Protein AF-0000000068601011 (afdb_homodimer)

Foldseek 3Di:
DPPPLVLVLVLQLVLCVVVVPNVLNVCSVVLSVDPNVVVNLLQVQVPDDPVNLVVQLVSCCVPVVDDSVVSNVVSVVSNVCNVVCCCVLCDDPPPDPNPPLVVVLVVLVVCLVVLPCQCVDPLNCVLQVVQDDVVLLCPVVLVVLLVVCLVVVWQFEEEAADTNNLSSNLSSNVSNLVNLLSVVVCVVVVNCADRVHHNDDDPDDSPDDRRAYEYEAQCPDPSGCRVSRCVSCVVVVSNSRYDYHNDDLPPPCVVVVCCVPPQQATLEYEYDPVDLVVCVVSCLVCLQRHDQQWRKYKYWWQPQDPSSVVVVVQVQVCQVVQQADPVGDRSRGHKHKDKDADDPDRTRTIMMMIIRQGHPVDDGHDDDDDDDHD/DPPPLVLVLVLQLVLCVVVVPNVLNVVSVVLSVDPNVVVNLLQVQVPDDVVNLVVQLVSCCVPVVDPSVVSNVVSVVSNVCNVVCCCVLQDDPPPDPSPPLVVPLVVLVVCLVVLPCQCVDPLNCVLQVVQDDVVLLCPVVLVVLLVVCLVVVWQFEEEAADTNNLSSNLSSNVSNLVNLLSVVVCVVVVNCADRVHHNDDDPDDSPDDRRAYEYEAQCPDPSGCRVSRCVSCVVVVSNSRYDYHNDDLPPPCVVVVCCVPPQQATLEYEYDPVDLVVCVVSCLVCLQRHDLAWRKYKYWWQPQDPSSVVVVVQVQVCQVVQQADPVRDRSRGHKHKDKDADDPDRTRTIMMMIIRQGHPVDDGHDDDDDDDHD

Organism: Ostreococcus tauri (NCBI:txid70448)

Solvent-accessible surface area (backbone atoms only — not comparable to full-atom values): 39141 Å² total; per-residue (Å²): 134,77,80,55,70,56,56,53,49,49,45,51,31,47,53,25,45,71,66,64,44,55,66,57,23,52,50,46,54,54,23,66,71,45,93,51,37,64,60,55,54,54,60,55,56,75,65,64,44,71,62,41,53,50,48,49,27,43,42,29,27,73,73,60,64,33,51,67,67,53,20,45,49,51,49,44,46,51,46,45,47,48,46,42,47,41,30,66,70,58,45,55,85,59,85,76,84,61,66,67,68,65,53,50,56,54,48,50,44,48,47,53,61,57,66,53,42,54,85,48,32,64,70,51,43,64,66,45,52,80,53,57,53,73,87,61,41,42,79,49,49,22,54,30,49,20,28,48,36,51,35,49,53,55,42,31,35,40,29,40,38,49,33,50,51,48,53,28,49,48,44,23,44,53,45,41,51,54,51,37,45,50,49,40,53,28,48,76,67,72,54,43,42,60,82,90,40,66,38,51,39,82,87,50,76,51,79,69,82,74,50,33,38,36,30,28,33,56,63,75,51,94,72,51,29,50,68,53,46,51,52,51,26,50,75,73,68,45,44,87,35,54,43,82,39,83,34,50,87,79,38,83,56,46,60,59,62,49,46,73,35,98,44,76,50,25,39,28,38,42,42,51,74,73,41,45,83,47,46,59,58,49,49,66,73,43,51,83,35,37,29,34,81,53,11,36,38,36,34,55,27,31,54,27,8,48,55,24,27,56,55,46,53,52,50,51,50,21,29,41,47,57,14,34,45,96,89,64,47,51,92,71,31,31,33,39,52,55,72,50,49,30,74,58,38,37,48,34,29,26,36,35,39,36,33,31,26,15,38,93,91,54,67,79,45,76,80,66,68,71,35,62,62,79,136,75,79,56,70,56,57,53,48,48,46,52,31,48,52,25,47,71,66,64,43,57,68,58,24,53,52,46,54,54,23,65,70,44,93,50,37,64,60,54,54,54,59,56,55,76,64,64,43,73,63,41,52,49,47,48,26,43,42,30,27,74,73,60,63,34,51,67,68,54,19,45,49,50,50,44,45,52,46,46,48,46,46,44,46,42,32,67,71,66,45,55,87,60,88,75,83,64,66,69,69,66,53,51,59,55,48,49,44,50,46,54,63,56,66,54,42,58,85,47,32,66,68,53,45,64,66,45,51,79,53,57,53,74,88,61,42,42,80,49,49,23,53,30,49,18,27,48,37,52,34,49,53,56,42,31,34,38,29,41,38,50,33,51,52,49,53,28,49,48,43,21,45,52,46,41,52,53,51,36,46,50,50,40,53,28,49,74,67,72,54,42,42,61,83,90,38,67,38,50,39,84,86,50,75,52,79,68,84,76,51,34,36,35,29,28,34,56,62,75,51,95,75,51,29,50,68,54,45,50,52,49,27,50,74,74,68,46,44,89,34,53,44,82,41,82,35,49,87,80,39,83,56,45,60,59,62,49,48,74,36,95,43,77,50,25,38,29,36,41,40,50,74,72,42,44,83,48,45,59,58,50,48,66,73,42,53,82,34,38,30,33,82,53,13,36,37,36,34,55,28,32,54,27,9,49,56,24,27,56,55,45,54,50,50,51,51,21,29,41,47,58,15,34,44,96,86,66,47,49,90,73,32,31,32,40,54,54,72,49,50,29,72,58,37,38,47,34,28,26,34,35,39,36,33,30,27,15,38,96,90,54,69,78,45,75,79,66,66,71,33,61,58,81

Secondary structure (DSSP, 8-state):
---THHHHHHHHHHHHHHTT-HHHHHHHHHHHHSTTHHHHHHHHHTT--HHHHHHHHHHHHHTT---HHHHHHHHHHHHHHHHHHHHHHS----SSSSTTTHHHHHHHHHHHHHHTTGGG-HHHHHHHGGG--GGG--TTHHHHHHHHHHHH--SEEEEES-SHHHHHHHHHHHHHHHHHHHHHHHHHTT-SEETTEE-B-TTS-TT----EEEEEE---STT--HHHHHHHHHHHT-GGGEEEEES-TT-TTHHHHHHTSS-S-BSEEEE--S-HHHHHHHHHHHGGGB-TTT-EEEEES-SSBHHHHHHHHHHHHHHHTTT--TTS--TT-SEEEEEEE-TTBSSS-EEEEEEE-SBTTB----PPP-BS--/---THHHHHHHHHHHHHHTT-HHHHHHHHHHHHSTTHHHHHHHHHTT--HHHHHHHHHHHHHTT---HHHHHHHHHHHHHHHHHHHHHHS----SSSSSSSHHHHHHHHHHHHHHTTGGG-HHHHHHHGGG--GGG--TTHHHHHHHHHHHH--SEEEEES-SHHHHHHHHHHHHHHHHHHHHHHHHHTT-SEETTEE-B-TTS-TT----EEEEEE---STT--HHHHHHHHHHHT-GGGEEEEES-TT-TTHHHHHHTSS-S-BSEEEE--S-HHHHHHHHHHHGGGB-TTT-EEEEES-SSBHHHHHHHHHHHHHHHTTT--TTS--TT-SEEEEEEE-TTBSSS-EEEEEEE-SBTTB----PPP-BS--

Nearest PDB structures (foldseek):
  4p7f-assembly1_A  TM=7.353E-01  e=1.544E-05  Mus musculus
  5zy5-assembly1_A  TM=5.716E-01  e=2.926E-06  Schizosaccharomyces pombe 972h-
  8xdq-assembly1_A  TM=6.611E-01  e=7.736E-05  Lycoris aurea
  4er0-assembly1_A  TM=4.419E-01  e=1.777E-04  Homo sapiens
  7wug-assembly1_5  TM=1.582E-01  e=2.960E+00  Saccharomyces cerevisiae YJM1133

pLDDT: mean 70.78, std 23.73, range [17.88, 98.69]

Structure (mmCIF, N/CA/C/O backbone):
data_AF-0000000068601011-model_v1
#
loop_
_entity.id
_entity.type
_entity.pdbx_description
1 polymer 'Unnamed product'
#
loop_
_atom_site.group_PDB
_atom_site.id
_atom_site.type_symbol
_atom_site.label_atom_id
_atom_site.label_alt_id
_atom_site.label_comp_id
_atom_site.label_asym_id
_atom_site.label_entity_id
_atom_site.label_seq_id
_atom_site.pdbx_PDB_ins_code
_atom_site.Cartn_x
_atom_site.Cartn_y
_atom_site.Cartn_z
_atom_site.occupancy
_atom_site.B_iso_or_equiv
_atom_site.auth_seq_id
_atom_site.auth_comp_id
_atom_site.auth_asym_id
_atom_site.auth_atom_id
_atom_site.pdbx_PDB_model_num
ATOM 1 N N . MET A 1 1 ? -6.508 -58.875 -9.914 1 18.25 1 MET A N 1
ATOM 2 C CA . MET A 1 1 ? -7.047 -57.688 -10.547 1 18.25 1 MET A CA 1
ATOM 3 C C . MET A 1 1 ? -6.922 -56.469 -9.625 1 18.25 1 MET A C 1
ATOM 5 O O . MET A 1 1 ? -7.641 -56.375 -8.633 1 18.25 1 MET A O 1
ATOM 9 N N . CYS A 1 2 ? -5.648 -56.156 -9.281 1 21.72 2 CYS A N 1
ATOM 10 C CA . CYS A 1 2 ? -4.879 -55.531 -8.211 1 21.72 2 CYS A CA 1
ATOM 11 C C . CYS A 1 2 ? -5.348 -54.094 -7.984 1 21.72 2 CYS A C 1
ATOM 13 O O . CYS A 1 2 ? -5.395 -53.312 -8.922 1 21.72 2 CYS A O 1
ATOM 15 N N . ASP A 1 3 ? -6.316 -53.875 -7.156 1 27.95 3 ASP A N 1
ATOM 16 C CA . ASP A 1 3 ? -7.109 -52.75 -6.664 1 27.95 3 ASP A CA 1
ATOM 17 C C . ASP A 1 3 ? -6.23 -51.531 -6.363 1 27.95 3 ASP A C 1
ATOM 19 O O . ASP A 1 3 ? -5.531 -51.531 -5.348 1 27.95 3 ASP A O 1
ATOM 23 N N . ASP A 1 4 ? -5.41 -51 -7.352 1 29.03 4 ASP A N 1
ATOM 24 C CA . ASP A 1 4 ? -4.215 -50.312 -7.836 1 29.03 4 ASP A CA 1
ATOM 25 C C . ASP A 1 4 ? -4.191 -48.844 -7.383 1 29.03 4 ASP A C 1
ATOM 27 O O . ASP A 1 4 ? -3.213 -48.125 -7.609 1 29.03 4 ASP A O 1
ATOM 31 N N . VAL A 1 5 ? -5.297 -48.344 -7.066 1 34.38 5 VAL A N 1
ATOM 32 C CA . VAL A 1 5 ? -5.398 -47 -6.543 1 34.38 5 VAL A CA 1
ATOM 33 C C . VAL A 1 5 ? -4.688 -46.906 -5.195 1 34.38 5 VAL A C 1
ATOM 35 O O . VAL A 1 5 ? -4.109 -45.844 -4.859 1 34.38 5 VAL A O 1
ATOM 38 N N . SER A 1 6 ? -4.582 -48.125 -4.473 1 39.34 6 SER A N 1
ATOM 39 C CA . SER A 1 6 ? -4.031 -48.156 -3.123 1 39.34 6 SER A CA 1
ATOM 40 C C . SER A 1 6 ? -2.516 -47.969 -3.141 1 39.34 6 SER A C 1
ATOM 42 O O . SER A 1 6 ? -1.949 -47.281 -2.291 1 39.34 6 SER A O 1
ATOM 44 N N . THR A 1 7 ? -1.893 -48.719 -4.066 1 37.34 7 THR A N 1
ATOM 45 C CA . THR A 1 7 ? -0.436 -48.75 -4.141 1 37.34 7 THR A CA 1
ATOM 46 C C . THR A 1 7 ? 0.105 -47.375 -4.582 1 37.34 7 THR A C 1
ATOM 48 O O . THR A 1 7 ? 1.138 -46.938 -4.086 1 37.34 7 THR A O 1
ATOM 51 N N . LEU A 1 8 ? -0.594 -46.812 -5.582 1 33.44 8 LEU A N 1
ATOM 52 C CA . LEU A 1 8 ? -0.154 -45.5 -6.02 1 33.44 8 LEU A CA 1
ATOM 53 C C . LEU A 1 8 ? -0.263 -44.469 -4.887 1 33.44 8 LEU A C 1
ATOM 55 O O . LEU A 1 8 ? 0.643 -43.656 -4.688 1 33.44 8 LEU A O 1
ATOM 59 N N . ASP A 1 9 ? -1.293 -44.688 -4.098 1 37.25 9 ASP A N 1
ATOM 60 C CA . ASP A 1 9 ? -1.499 -43.812 -2.945 1 37.25 9 ASP A CA 1
ATOM 61 C C . ASP A 1 9 ? -0.368 -43.969 -1.932 1 37.25 9 ASP A C 1
ATOM 63 O O . ASP A 1 9 ? 0.144 -42.969 -1.406 1 37.25 9 ASP A O 1
ATOM 67 N N . THR A 1 10 ? -0.071 -45.25 -1.753 1 41.78 10 THR A N 1
ATOM 68 C CA . THR A 1 10 ? 0.985 -45.531 -0.788 1 41.78 10 THR A CA 1
ATOM 69 C C . THR A 1 10 ? 2.332 -45.031 -1.295 1 41.78 10 THR A C 1
ATOM 71 O O . THR A 1 10 ? 3.102 -44.406 -0.54 1 41.78 10 THR A O 1
ATOM 74 N N . ALA A 1 11 ? 2.596 -45.219 -2.561 1 35.66 11 ALA A N 1
ATOM 75 C CA . ALA A 1 11 ? 3.879 -44.781 -3.117 1 35.66 11 ALA A CA 1
ATOM 76 C C . ALA A 1 11 ? 3.986 -43.281 -3.156 1 35.66 11 ALA A C 1
ATOM 78 O O . ALA A 1 11 ? 5.027 -42.719 -2.812 1 35.66 11 ALA A O 1
ATOM 79 N N . LEU A 1 12 ? 2.91 -42.656 -3.508 1 38.78 12 LEU A N 1
ATOM 80 C CA . LEU A 1 12 ? 2.904 -41.219 -3.498 1 38.78 12 LEU A CA 1
ATOM 81 C C . LEU A 1 12 ? 3.039 -40.688 -2.076 1 38.78 12 LEU A C 1
ATOM 83 O O . LEU A 1 12 ? 3.777 -39.719 -1.836 1 38.78 12 LEU A O 1
ATOM 87 N N . THR A 1 13 ? 2.434 -41.469 -1.188 1 39.22 13 THR A N 1
ATOM 88 C CA . THR A 1 13 ? 2.564 -41.094 0.214 1 39.22 13 THR A CA 1
ATOM 89 C C . THR A 1 13 ? 4.008 -41.25 0.686 1 39.22 13 THR A C 1
ATOM 91 O O . THR A 1 13 ? 4.555 -40.344 1.34 1 39.22 13 THR A O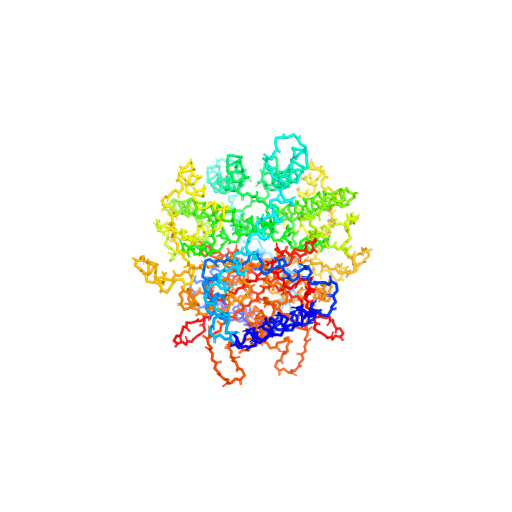 1
ATOM 94 N N . LYS A 1 14 ? 4.551 -42.375 0.349 1 39.56 14 LYS A N 1
ATOM 95 C CA . LYS A 1 14 ? 5.922 -42.656 0.771 1 39.56 14 LYS A CA 1
ATOM 96 C C . LYS A 1 14 ? 6.898 -41.688 0.113 1 39.56 14 LYS A C 1
ATOM 98 O O . LYS A 1 14 ? 7.836 -41.219 0.756 1 39.56 14 LYS A O 1
ATOM 103 N N . ALA A 1 15 ? 6.746 -41.469 -1.151 1 34.06 15 ALA A N 1
ATOM 104 C CA . ALA A 1 15 ? 7.602 -40.5 -1.846 1 34.06 15 ALA A CA 1
ATOM 105 C C . ALA A 1 15 ? 7.477 -39.125 -1.227 1 34.06 15 ALA A C 1
ATOM 107 O O . ALA A 1 15 ? 8.484 -38.438 -1.02 1 34.06 15 ALA A O 1
ATOM 108 N N . CYS A 1 16 ? 6.273 -38.844 -0.952 1 34.91 16 CYS A N 1
ATOM 109 C CA . CYS A 1 16 ? 6.066 -37.562 -0.288 1 34.91 16 CYS A CA 1
ATOM 110 C C . CYS A 1 16 ? 6.699 -37.562 1.098 1 34.91 16 CYS A C 1
ATOM 112 O O . CYS A 1 16 ? 7.316 -36.562 1.5 1 34.91 16 CYS A O 1
ATOM 114 N N . GLU A 1 17 ? 6.48 -38.594 1.875 1 37.56 17 GLU A N 1
ATOM 115 C CA . GLU A 1 17 ? 7.117 -38.688 3.186 1 37.56 17 GLU A CA 1
ATOM 116 C C . GLU A 1 17 ? 8.633 -38.562 3.076 1 37.56 17 GLU A C 1
ATOM 118 O O . GLU A 1 17 ? 9.273 -38 3.951 1 37.56 17 GLU A O 1
ATOM 123 N N . SER A 1 18 ? 9.156 -39.25 2.193 1 31.61 18 SER A N 1
ATOM 124 C CA . SER A 1 18 ? 10.609 -39.25 2.062 1 31.61 18 SER A CA 1
ATOM 125 C C . SER A 1 18 ? 11.133 -37.875 1.642 1 31.61 18 SER A C 1
ATOM 127 O O . SER A 1 18 ? 12.289 -37.562 1.898 1 31.61 18 SER A O 1
ATOM 129 N N . ILE A 1 19 ? 10.266 -37.281 0.75 1 33.62 19 ILE A N 1
ATOM 130 C CA . ILE A 1 19 ? 10.758 -35.969 0.347 1 33.62 19 ILE A CA 1
ATOM 131 C C . ILE A 1 19 ? 10.57 -34.969 1.488 1 33.62 19 ILE A C 1
ATOM 133 O O . ILE A 1 19 ? 11.086 -33.844 1.437 1 33.62 19 ILE A O 1
ATOM 137 N N . GLY A 1 20 ? 10.43 -35.5 2.803 1 29.95 20 GLY A N 1
ATOM 138 C CA . GLY A 1 20 ? 10.344 -34.719 4.035 1 29.95 20 GLY A CA 1
ATOM 139 C C . GLY A 1 20 ? 9.273 -33.656 4 1 29.95 20 GLY A C 1
ATOM 140 O O . GLY A 1 20 ? 9.312 -32.688 4.777 1 29.95 20 GLY A O 1
ATOM 141 N N . CYS A 1 21 ? 8.664 -33.469 2.812 1 28.94 21 CYS A N 1
ATOM 142 C CA . CYS A 1 21 ? 7.613 -32.469 2.926 1 28.94 21 CYS A CA 1
ATOM 143 C C . CYS A 1 21 ? 6.332 -33.094 3.492 1 28.94 21 CYS A C 1
ATOM 145 O O . CYS A 1 21 ? 5.676 -33.875 2.828 1 28.94 21 CYS A O 1
ATOM 147 N N . PRO A 1 22 ? 6.156 -33.281 4.762 1 31.3 22 PRO A N 1
ATOM 148 C CA . PRO A 1 22 ? 5.031 -33.969 5.41 1 31.3 22 PRO A CA 1
ATOM 149 C C . PRO A 1 22 ? 3.676 -33.5 4.883 1 31.3 22 PRO A C 1
ATOM 151 O O . PRO A 1 22 ? 2.729 -34.281 4.82 1 31.3 22 PRO A O 1
ATOM 154 N N . TRP A 1 23 ? 3.52 -32.281 4.547 1 31.3 23 TRP A N 1
ATOM 155 C CA . TRP A 1 23 ? 2.186 -31.781 4.242 1 31.3 23 TRP A CA 1
ATOM 156 C C . TRP A 1 23 ? 1.639 -32.406 2.967 1 31.3 23 TRP A C 1
ATOM 158 O O . TRP A 1 23 ? 0.423 -32.531 2.789 1 31.3 23 TRP A O 1
ATOM 168 N N . TYR A 1 24 ? 2.502 -32.812 2.049 1 32.66 24 TYR A N 1
ATOM 169 C CA . TYR A 1 24 ? 2.031 -33.438 0.825 1 32.66 24 TYR A CA 1
ATOM 170 C C . TYR A 1 24 ? 1.367 -34.781 1.126 1 32.66 24 TYR A C 1
ATOM 172 O O . TYR A 1 24 ? 0.373 -35.156 0.493 1 32.66 24 TYR A O 1
ATOM 180 N N . VAL A 1 25 ? 1.9 -35.375 2.168 1 33.53 25 VAL A N 1
ATOM 181 C CA . VAL A 1 25 ? 1.367 -36.688 2.518 1 33.53 25 VAL A CA 1
ATOM 182 C C . VAL A 1 25 ? -0.06 -36.531 3.041 1 33.53 25 VAL A C 1
ATOM 184 O O . VAL A 1 25 ? -0.953 -37.281 2.641 1 33.53 25 VAL A O 1
ATOM 187 N N . ASP A 1 26 ? -0.166 -35.562 3.906 1 34.59 26 ASP A N 1
ATOM 188 C CA . ASP A 1 26 ? -1.495 -35.438 4.5 1 34.59 26 ASP A CA 1
ATOM 189 C C . ASP A 1 26 ? -2.537 -35.062 3.453 1 34.59 26 ASP A C 1
ATOM 191 O O . ASP A 1 26 ? -3.65 -35.594 3.451 1 34.59 26 ASP A O 1
ATOM 195 N N . MET A 1 27 ? -2.199 -34.25 2.504 1 32.5 27 MET A N 1
ATOM 196 C CA . MET A 1 27 ? -3.135 -33.875 1.441 1 32.5 27 MET A CA 1
ATOM 197 C C . MET A 1 27 ? -3.432 -35.094 0.55 1 32.5 27 MET A C 1
ATOM 199 O O . MET A 1 27 ? -4.586 -35.344 0.195 1 32.5 27 MET A O 1
ATOM 203 N N . ILE A 1 28 ? -2.477 -35.781 0.316 1 34.5 28 ILE A N 1
ATOM 204 C CA . ILE A 1 28 ? -2.711 -36.969 -0.5 1 34.5 28 ILE A CA 1
ATOM 205 C C . ILE A 1 28 ? -3.557 -37.969 0.279 1 34.5 28 ILE A C 1
ATOM 207 O O . ILE A 1 28 ? -4.5 -38.562 -0.264 1 34.5 28 ILE A O 1
ATOM 211 N N . VAL A 1 29 ? -3.16 -38.156 1.515 1 34 29 VAL A N 1
ATOM 212 C CA . VAL A 1 29 ? -3.898 -39.156 2.314 1 34 29 VAL A CA 1
ATOM 213 C C . VAL A 1 29 ? -5.352 -38.688 2.461 1 34 29 VAL A C 1
ATOM 215 O O . VAL A 1 29 ? -6.273 -39.5 2.322 1 34 29 VAL A O 1
ATOM 218 N N . GLU A 1 30 ? -5.543 -37.375 2.822 1 33.88 30 GLU A N 1
ATOM 219 C CA . GLU A 1 30 ? -6.934 -36.938 2.961 1 33.88 30 GLU A CA 1
ATOM 220 C C . GLU A 1 30 ? -7.648 -36.969 1.613 1 33.88 30 GLU A C 1
ATOM 222 O O . GLU A 1 30 ? -8.82 -37.312 1.53 1 33.88 30 GLU A O 1
ATOM 227 N N . CYS A 1 31 ? -6.945 -36.469 0.63 1 30.66 31 CYS A N 1
ATOM 228 C CA . CYS A 1 31 ? -7.562 -36.531 -0.689 1 30.66 31 CYS A CA 1
ATOM 229 C C . CYS A 1 31 ? -7.727 -37.969 -1.153 1 30.66 31 CYS A C 1
ATOM 231 O O . CYS A 1 31 ? -8.656 -38.281 -1.905 1 30.66 31 CYS A O 1
ATOM 233 N N . ALA A 1 32 ? -6.871 -38.875 -0.854 1 32.34 32 ALA A N 1
ATOM 234 C CA . ALA A 1 32 ? -7.059 -40.281 -1.23 1 32.34 32 ALA A CA 1
ATOM 235 C C . ALA A 1 32 ? -8.367 -40.844 -0.67 1 32.34 32 ALA A C 1
ATOM 237 O O . ALA A 1 32 ? -8.945 -41.75 -1.233 1 32.34 32 ALA A O 1
ATOM 238 N N . SER A 1 33 ? -8.602 -40.562 0.601 1 34.5 33 SER A N 1
ATOM 239 C CA . SER A 1 33 ? -9.875 -41.094 1.04 1 34.5 33 SER A CA 1
ATOM 240 C C . SER A 1 33 ? -11.047 -40.438 0.31 1 34.5 33 SER A C 1
ATOM 242 O O . SER A 1 33 ? -12.078 -41.094 0.086 1 34.5 33 SER A O 1
ATOM 244 N N . SER A 1 34 ? -11.266 -39.062 0.461 1 30.84 34 SER A N 1
ATOM 245 C CA . SER A 1 34 ? -12.5 -38.469 -0.06 1 30.84 34 SER A CA 1
ATOM 246 C C . SER A 1 34 ? -12.398 -38.219 -1.56 1 30.84 34 SER A C 1
ATOM 248 O O . SER A 1 34 ? -11.297 -38.219 -2.121 1 30.84 34 SER A O 1
ATOM 250 N N . GLU A 1 35 ? -13.625 -38.156 -2.342 1 34.22 35 GLU A N 1
ATOM 251 C CA . GLU A 1 35 ? -13.93 -37.781 -3.721 1 34.22 35 GLU A CA 1
ATOM 252 C C . GLU A 1 35 ? -13.117 -36.562 -4.145 1 34.22 35 GLU A C 1
ATOM 254 O O . GLU A 1 35 ? -13.273 -36.094 -5.266 1 34.22 35 GLU A O 1
ATOM 259 N N . LYS A 1 36 ? -12.445 -36.031 -3.262 1 30.52 36 LYS A N 1
ATOM 260 C CA . LYS A 1 36 ? -11.773 -34.75 -3.5 1 30.52 36 LYS A CA 1
ATOM 261 C C . LYS A 1 36 ? -10.406 -34.969 -4.148 1 30.52 36 LYS A C 1
ATOM 263 O O . LYS A 1 36 ? -9.633 -34 -4.293 1 30.52 36 LYS A O 1
ATOM 268 N N . LEU A 1 37 ? -10.047 -36.188 -4.559 1 33.34 37 LEU A N 1
ATOM 269 C CA . LEU A 1 37 ? -8.844 -36.562 -5.277 1 33.34 37 LEU A CA 1
ATOM 270 C C . LEU A 1 37 ? -8.633 -35.688 -6.508 1 33.34 37 LEU A C 1
ATOM 272 O O . LEU A 1 37 ? -7.508 -35.281 -6.801 1 33.34 37 LEU A O 1
ATOM 276 N N . PRO A 1 38 ? -9.734 -35.406 -7.195 1 33.53 38 PRO A N 1
ATOM 277 C CA . PRO A 1 38 ? -9.484 -34.625 -8.414 1 33.53 38 PRO A CA 1
ATOM 278 C C . PRO A 1 38 ? -8.844 -33.281 -8.125 1 33.53 38 PRO A C 1
ATOM 280 O O . PRO A 1 38 ? -7.992 -32.812 -8.891 1 33.53 38 PRO A O 1
ATOM 283 N N . LEU A 1 39 ? -9.148 -32.688 -7.02 1 30.28 39 LEU A N 1
ATOM 284 C CA . LEU A 1 39 ? -8.633 -31.344 -6.727 1 30.28 39 LEU A CA 1
ATOM 285 C C . LEU A 1 39 ? -7.148 -31.406 -6.398 1 30.28 39 LEU A C 1
ATOM 287 O O . LEU A 1 39 ? -6.375 -30.562 -6.863 1 30.28 39 LEU A O 1
ATOM 291 N N . ALA A 1 40 ? -6.824 -32.469 -5.727 1 30.41 40 ALA A N 1
ATOM 292 C CA . ALA A 1 40 ? -5.414 -32.625 -5.379 1 30.41 40 ALA A CA 1
ATOM 293 C C . ALA A 1 40 ? -4.57 -32.875 -6.621 1 30.41 40 ALA A C 1
ATOM 295 O O . ALA A 1 40 ? -3.471 -32.344 -6.758 1 30.41 40 ALA A O 1
ATOM 296 N N . ARG A 1 41 ? -5.09 -33.75 -7.496 1 32.38 41 ARG A N 1
ATOM 297 C CA . ARG A 1 41 ? -4.422 -34.031 -8.766 1 32.38 41 ARG A CA 1
ATOM 298 C C . ARG A 1 41 ? -4.191 -32.75 -9.555 1 32.38 41 ARG A C 1
ATOM 300 O O . ARG A 1 41 ? -3.1 -32.531 -10.086 1 32.38 41 ARG A O 1
ATOM 307 N N . ASP A 1 42 ? -5.148 -31.859 -9.539 1 33.75 42 ASP A N 1
ATOM 308 C CA . ASP A 1 42 ? -5.062 -30.641 -10.336 1 33.75 42 ASP A CA 1
ATOM 309 C C . ASP A 1 42 ? -3.99 -29.703 -9.797 1 33.75 42 ASP A C 1
ATOM 311 O O . ASP A 1 42 ? -3.256 -29.078 -10.57 1 33.75 42 ASP A O 1
ATOM 315 N N . LEU A 1 43 ? -3.807 -29.688 -8.602 1 31.39 43 LEU A N 1
ATOM 316 C CA . LEU A 1 43 ? -2.807 -28.844 -7.957 1 31.39 43 LEU A CA 1
ATOM 317 C C . LEU A 1 43 ? -1.399 -29.375 -8.227 1 31.39 43 LEU A C 1
ATOM 319 O O . LEU A 1 43 ? -0.466 -28.578 -8.414 1 31.39 43 LEU A O 1
ATOM 323 N N . LEU A 1 44 ? -1.294 -30.656 -8.406 1 32.25 44 LEU A N 1
ATOM 324 C CA . LEU A 1 44 ? -0.007 -31.297 -8.688 1 32.25 44 LEU A CA 1
ATOM 325 C C . LEU A 1 44 ? 0.458 -30.984 -10.102 1 32.25 44 LEU A C 1
ATOM 327 O O . LEU A 1 44 ? 1.646 -30.75 -10.336 1 32.25 44 LEU A O 1
ATOM 331 N N . LEU A 1 45 ? -0.458 -30.969 -10.984 1 32.25 45 LEU A N 1
ATOM 332 C CA . LEU A 1 45 ? -0.115 -30.844 -12.398 1 32.25 45 LEU A CA 1
ATOM 333 C C . LEU A 1 45 ? 0.408 -29.453 -12.711 1 32.25 45 LEU A C 1
ATOM 335 O O . LEU A 1 45 ? 1.256 -29.281 -13.594 1 32.25 45 LEU A O 1
ATOM 339 N N . ASP A 1 46 ? -0.058 -28.484 -12.109 1 31.09 46 ASP A N 1
ATOM 340 C CA . ASP A 1 46 ? 0.289 -27.125 -12.523 1 31.09 46 ASP A CA 1
ATOM 341 C C . ASP A 1 46 ? 1.705 -26.766 -12.078 1 31.09 46 ASP A C 1
ATOM 343 O O . ASP A 1 46 ? 2.287 -25.797 -12.578 1 31.09 46 ASP A O 1
ATOM 347 N N . SER A 1 47 ? 2.297 -27.469 -11.219 1 31.16 47 SER A N 1
ATOM 348 C CA . SER A 1 47 ? 3.656 -27.188 -10.773 1 31.16 47 SER A CA 1
ATOM 349 C C . SER A 1 47 ? 4.664 -28.094 -11.469 1 31.16 47 SER A C 1
ATOM 351 O O . SER A 1 47 ? 5.812 -28.203 -11.031 1 31.16 47 SER A O 1
ATOM 353 N N . VAL A 1 48 ? 4.445 -28.688 -12.633 1 32.5 48 VAL A N 1
ATOM 354 C CA . VAL A 1 48 ? 5.324 -29.703 -13.211 1 32.5 48 VAL A CA 1
ATOM 355 C C . VAL A 1 48 ? 6.465 -29.031 -13.969 1 32.5 48 VAL A C 1
ATOM 357 O O . VAL A 1 48 ? 6.25 -28.453 -15.031 1 32.5 48 VAL A O 1
ATOM 360 N N . ASP A 1 49 ? 7.297 -28.312 -13.406 1 33.09 49 ASP A N 1
ATOM 361 C CA . ASP A 1 49 ? 8.523 -27.984 -14.125 1 33.09 49 ASP A CA 1
ATOM 362 C C . ASP A 1 49 ? 9.32 -29.25 -14.453 1 33.09 49 ASP A C 1
ATOM 364 O O . ASP A 1 49 ? 9.047 -30.328 -13.906 1 33.09 49 ASP A O 1
ATOM 368 N N . ASP A 1 50 ? 10.117 -29.078 -15.508 1 40.31 50 ASP A N 1
ATOM 369 C CA . ASP A 1 50 ? 10.977 -30.141 -16.016 1 40.31 50 ASP A CA 1
ATOM 370 C C . ASP A 1 50 ? 11.766 -30.797 -14.875 1 40.31 50 ASP A C 1
ATOM 372 O O . ASP A 1 50 ? 11.992 -32 -14.891 1 40.31 50 ASP A O 1
ATOM 376 N N . ASP A 1 51 ? 12.062 -30.016 -14.008 1 42.97 51 ASP A N 1
ATOM 377 C CA . ASP A 1 51 ? 12.836 -30.594 -12.914 1 42.97 51 ASP A CA 1
ATOM 378 C C . ASP A 1 51 ? 11.961 -31.5 -12.047 1 42.97 51 ASP A C 1
ATOM 380 O O . ASP A 1 51 ? 12.43 -32.531 -11.547 1 42.97 51 ASP A O 1
ATOM 384 N N . TRP A 1 52 ? 10.805 -31.266 -12.078 1 44.47 52 TRP A N 1
ATOM 385 C CA . TRP A 1 52 ? 9.883 -32.156 -11.367 1 44.47 52 TRP A CA 1
ATOM 386 C C . TRP A 1 52 ? 9.797 -33.5 -12.047 1 44.47 52 TRP A C 1
ATOM 388 O O . TRP A 1 52 ? 9.805 -34.531 -11.375 1 44.47 52 TRP A O 1
ATOM 398 N N . THR A 1 53 ? 9.664 -33.25 -13.383 1 51.62 53 THR A N 1
ATOM 399 C CA . THR A 1 53 ? 9.586 -34.5 -14.102 1 51.62 53 THR A CA 1
ATOM 400 C C . THR A 1 53 ? 10.812 -35.375 -13.812 1 51.62 53 THR A C 1
ATOM 402 O O . THR A 1 53 ? 10.695 -36.562 -13.609 1 51.62 53 THR A O 1
ATOM 405 N N . THR A 1 54 ? 11.812 -34.594 -13.766 1 58.19 54 THR A N 1
ATOM 406 C CA . THR A 1 54 ? 13.055 -35.312 -13.5 1 58.19 54 THR A CA 1
ATOM 407 C C . THR A 1 54 ? 13.102 -35.812 -12.062 1 58.19 54 THR A C 1
ATOM 409 O O . THR A 1 54 ? 13.469 -36.969 -11.805 1 58.19 54 THR A O 1
ATOM 412 N N . ARG A 1 55 ? 12.758 -35.062 -11.156 1 53.53 55 ARG A N 1
ATOM 413 C CA . ARG A 1 55 ? 12.734 -35.438 -9.742 1 53.53 55 ARG A CA 1
ATOM 414 C C . ARG A 1 55 ? 11.703 -36.531 -9.484 1 53.53 55 ARG A C 1
ATOM 416 O O . ARG A 1 55 ? 11.961 -37.469 -8.727 1 53.53 55 ARG A O 1
ATOM 423 N N . ALA A 1 56 ? 10.641 -36.312 -10.086 1 53.34 56 ALA A N 1
ATOM 424 C CA . ALA A 1 56 ? 9.586 -37.312 -9.961 1 53.34 56 ALA A CA 1
ATOM 425 C C . ALA A 1 56 ? 10.055 -38.688 -10.5 1 53.34 56 ALA A C 1
ATOM 427 O O . ALA A 1 56 ? 9.852 -39.719 -9.859 1 53.34 56 ALA A O 1
ATOM 428 N N . LYS A 1 57 ? 10.609 -38.531 -11.664 1 60.31 57 LYS A N 1
ATOM 429 C CA . LYS A 1 57 ? 11.148 -39.75 -12.266 1 60.31 57 LYS A CA 1
ATOM 430 C C . LYS A 1 57 ? 12.203 -40.375 -11.359 1 60.31 57 LYS A C 1
ATOM 432 O O . LYS A 1 57 ? 12.188 -41.594 -11.141 1 60.31 57 LYS A O 1
ATOM 437 N N . LYS A 1 58 ? 12.961 -39.5 -10.867 1 61.06 58 LYS A N 1
ATOM 438 C CA . LYS A 1 58 ? 14.031 -39.969 -9.992 1 61.06 58 LYS A CA 1
ATOM 439 C C . LYS A 1 58 ? 13.477 -40.562 -8.703 1 61.06 58 LYS A C 1
ATOM 441 O O . LYS A 1 58 ? 13.93 -41.594 -8.242 1 61.06 58 LYS A O 1
ATOM 446 N N . LEU A 1 59 ? 12.602 -39.938 -8.195 1 54.38 59 LEU A N 1
ATOM 447 C CA . LEU A 1 59 ? 11.961 -40.438 -6.969 1 54.38 59 LEU A CA 1
ATOM 448 C C . LEU A 1 59 ? 11.242 -41.75 -7.215 1 54.38 59 LEU A C 1
ATOM 450 O O . LEU A 1 59 ? 11.32 -42.656 -6.387 1 54.38 59 LEU A O 1
ATOM 454 N N . LEU A 1 60 ? 10.555 -41.812 -8.266 1 55.69 60 LEU A N 1
ATOM 455 C CA . LEU A 1 60 ? 9.852 -43.031 -8.641 1 55.69 60 LEU A CA 1
ATOM 456 C C . LEU A 1 60 ? 10.828 -44.188 -8.797 1 55.69 60 LEU A C 1
ATOM 458 O O . LEU A 1 60 ? 10.555 -45.312 -8.344 1 55.69 60 LEU A O 1
ATOM 462 N N . VAL A 1 61 ? 11.93 -43.812 -9.375 1 62.16 61 VAL A N 1
ATOM 463 C CA . VAL A 1 61 ? 12.93 -44.844 -9.617 1 62.16 61 VAL A CA 1
ATOM 464 C C . VAL A 1 61 ? 13.633 -45.188 -8.305 1 62.16 61 VAL A C 1
ATOM 466 O O . VAL A 1 61 ? 13.719 -46.344 -7.934 1 62.16 61 VAL A O 1
ATOM 469 N N . ASP A 1 62 ? 14.086 -44.125 -7.695 1 59.41 62 ASP A N 1
ATOM 470 C CA . ASP A 1 62 ? 14.992 -44.344 -6.574 1 59.41 62 ASP A CA 1
ATOM 471 C C . ASP A 1 62 ? 14.234 -44.812 -5.336 1 59.41 62 ASP A C 1
ATOM 473 O O . ASP A 1 62 ? 14.727 -45.656 -4.582 1 59.41 62 ASP A O 1
ATOM 477 N N . GLU A 1 63 ? 13.102 -44.281 -5.246 1 50.44 63 GLU A N 1
ATOM 478 C CA . GLU A 1 63 ? 12.438 -44.5 -3.969 1 50.44 63 GLU A CA 1
ATOM 479 C C . GLU A 1 63 ? 11.273 -45.469 -4.129 1 50.44 63 GLU A C 1
ATOM 481 O O . GLU A 1 63 ? 10.898 -46.188 -3.18 1 50.44 63 GLU A O 1
ATOM 486 N N . CYS A 1 64 ? 10.719 -45.438 -5.305 1 49.78 64 CYS A N 1
ATOM 487 C CA . CYS A 1 64 ? 9.539 -46.25 -5.48 1 49.78 64 CYS A CA 1
ATOM 488 C C . CYS A 1 64 ? 9.867 -47.531 -6.266 1 49.78 64 CYS A C 1
ATOM 490 O O . CYS A 1 64 ? 9 -48.375 -6.469 1 49.78 64 CYS A O 1
ATOM 492 N N . GLY A 1 65 ? 11.062 -47.562 -6.754 1 56.16 65 GLY A N 1
ATOM 493 C CA . GLY A 1 65 ? 11.523 -48.75 -7.445 1 56.16 65 GLY A CA 1
ATOM 494 C C . GLY A 1 65 ? 10.914 -48.906 -8.82 1 56.16 65 GLY A C 1
ATOM 495 O O . GLY A 1 65 ? 10.859 -50.031 -9.359 1 56.16 65 GLY A O 1
ATOM 496 N N . VAL A 1 66 ? 10.219 -47.969 -9.266 1 53.81 66 VAL A N 1
ATOM 497 C CA . VAL A 1 66 ? 9.672 -48 -10.617 1 53.81 66 VAL A CA 1
ATOM 498 C C . VAL A 1 66 ? 10.797 -47.938 -11.641 1 53.81 66 VAL A C 1
ATOM 500 O O . VAL A 1 66 ? 11.82 -47.281 -11.414 1 53.81 66 VAL A O 1
ATOM 503 N N . SER A 1 67 ? 10.75 -48.844 -12.578 1 65.12 67 SER A N 1
ATOM 504 C CA . SER A 1 67 ? 11.789 -48.781 -13.602 1 65.12 67 SER A CA 1
ATOM 505 C C . SER A 1 67 ? 11.859 -47.406 -14.25 1 65.12 67 SER A C 1
ATOM 507 O O . SER A 1 67 ? 10.852 -46.719 -14.328 1 65.12 67 SER A O 1
ATOM 509 N N . PRO A 1 68 ? 13.031 -46.938 -14.633 1 69.94 68 PRO A N 1
ATOM 510 C CA . PRO A 1 68 ? 13.164 -45.625 -15.289 1 69.94 68 PRO A CA 1
ATOM 511 C C . PRO A 1 68 ? 12.18 -45.469 -16.453 1 69.94 68 PRO A C 1
ATOM 513 O O . PRO A 1 68 ? 11.641 -44.375 -16.641 1 69.94 68 PRO A O 1
ATOM 516 N N . ARG A 1 69 ? 11.938 -46.5 -17.094 1 71.5 69 ARG A N 1
ATOM 517 C CA . ARG A 1 69 ? 10.984 -46.469 -18.188 1 71.5 69 ARG A CA 1
ATOM 518 C C . ARG A 1 69 ? 9.562 -46.281 -17.688 1 71.5 69 ARG A C 1
ATOM 520 O O . ARG A 1 69 ? 8.805 -45.5 -18.25 1 71.5 69 ARG A O 1
ATOM 527 N N . ASP A 1 70 ? 9.18 -46.906 -16.719 1 58.66 70 ASP A N 1
ATOM 528 C CA . ASP A 1 70 ? 7.836 -46.781 -16.156 1 58.66 70 ASP A CA 1
ATOM 529 C C . ASP A 1 70 ? 7.652 -45.438 -15.469 1 58.66 70 ASP A C 1
ATOM 531 O O . ASP A 1 70 ? 6.57 -44.844 -15.523 1 58.66 70 ASP A O 1
ATOM 535 N N . ALA A 1 71 ? 8.703 -45 -14.828 1 59.12 71 ALA A N 1
ATOM 536 C CA . ALA A 1 71 ? 8.664 -43.688 -14.211 1 59.12 71 ALA A CA 1
ATOM 537 C C . ALA A 1 71 ? 8.43 -42.594 -15.266 1 59.12 71 ALA A C 1
ATOM 539 O O . ALA A 1 71 ? 7.621 -41.688 -15.055 1 59.12 71 ALA A O 1
ATOM 540 N N . GLU A 1 72 ? 9.117 -42.719 -16.297 1 64.25 72 GLU A N 1
ATOM 541 C CA . GLU A 1 72 ? 8.922 -41.812 -17.406 1 64.25 72 GLU A CA 1
ATOM 542 C C . GLU A 1 72 ? 7.5 -41.906 -17.969 1 64.25 72 GLU A C 1
ATOM 544 O O . GLU A 1 72 ? 6.863 -40.906 -18.234 1 64.25 72 GLU A O 1
ATOM 549 N N . ALA A 1 73 ? 7.023 -43.031 -18.156 1 60.44 73 ALA A N 1
ATOM 550 C CA . ALA A 1 73 ? 5.676 -43.25 -18.672 1 60.44 73 ALA A CA 1
ATOM 551 C C . ALA A 1 73 ? 4.625 -42.688 -17.719 1 60.44 73 ALA A C 1
ATOM 553 O O . ALA A 1 73 ? 3.65 -42.062 -18.172 1 60.44 73 ALA A O 1
ATOM 554 N N . LEU A 1 74 ? 4.812 -42.875 -16.547 1 54.34 74 LEU A N 1
ATOM 555 C CA . LEU A 1 74 ? 3.877 -42.406 -15.539 1 54.34 74 LEU A CA 1
ATOM 556 C C . LEU A 1 74 ? 3.873 -40.875 -15.5 1 54.34 74 LEU A C 1
ATOM 558 O O . LEU A 1 74 ? 2.809 -40.25 -15.445 1 54.34 74 LEU A O 1
ATOM 562 N N . VAL A 1 75 ? 5.078 -40.438 -15.508 1 57.16 75 VAL A N 1
ATOM 563 C CA . VAL A 1 75 ? 5.191 -38.969 -15.531 1 57.16 75 VAL A CA 1
ATOM 564 C C . VAL A 1 75 ? 4.594 -38.438 -16.828 1 57.16 75 VAL A C 1
ATOM 566 O O . VAL A 1 75 ? 3.857 -37.438 -16.797 1 57.16 75 VAL A O 1
ATOM 569 N N . ASP A 1 76 ? 4.902 -39.062 -17.844 1 56.09 76 ASP A N 1
ATOM 570 C CA . ASP A 1 76 ? 4.34 -38.688 -19.141 1 56.09 76 ASP A CA 1
ATOM 571 C C . ASP A 1 76 ? 2.818 -38.812 -19.125 1 56.09 76 ASP A C 1
ATOM 573 O O . ASP A 1 76 ? 2.121 -37.969 -19.703 1 56.09 76 ASP A O 1
ATOM 577 N N . GLU A 1 77 ? 2.355 -39.75 -18.672 1 50.22 77 GLU A N 1
ATOM 578 C CA . GLU A 1 77 ? 0.912 -39.938 -18.578 1 50.22 77 GLU A CA 1
ATOM 579 C C . GLU A 1 77 ? 0.268 -38.844 -17.734 1 50.22 77 GLU A C 1
ATOM 581 O O . GLU A 1 77 ? -0.785 -38.312 -18.094 1 50.22 77 GLU A O 1
ATOM 586 N N . VAL A 1 78 ? 0.905 -38.625 -16.703 1 47.88 78 VAL A N 1
ATOM 587 C CA . VAL A 1 78 ? 0.39 -37.562 -15.828 1 47.88 78 VAL A CA 1
ATOM 588 C C . VAL A 1 78 ? 0.423 -36.219 -16.562 1 47.88 78 VAL A C 1
ATOM 590 O O . VAL A 1 78 ? -0.54 -35.469 -16.5 1 47.88 78 VAL A O 1
ATOM 593 N N . LEU A 1 79 ? 1.49 -36.156 -17.203 1 49.22 79 LEU A N 1
ATOM 594 C CA . LEU A 1 79 ? 1.62 -34.938 -17.984 1 49.22 79 LEU A CA 1
ATOM 595 C C . LEU A 1 79 ? 0.62 -34.906 -19.141 1 49.22 79 LEU A C 1
ATOM 597 O O . LEU A 1 79 ? 0.037 -33.875 -19.453 1 49.22 79 LEU A O 1
ATOM 601 N N . SER A 1 80 ? 0.61 -36 -19.875 1 45.47 80 SER A N 1
ATOM 602 C CA . SER A 1 80 ? -0.347 -36.125 -20.969 1 45.47 80 SER A CA 1
ATOM 603 C C . SER A 1 80 ? -1.777 -35.906 -20.469 1 45.47 80 SER A C 1
ATOM 605 O O . SER A 1 80 ? -2.572 -35.219 -21.125 1 45.47 80 SER A O 1
ATOM 607 N N . ARG A 1 81 ? -2.064 -36.5 -19.516 1 39.5 81 ARG A N 1
ATOM 608 C CA . ARG A 1 81 ? -3.408 -36.344 -18.969 1 39.5 81 ARG A CA 1
ATOM 609 C C . ARG A 1 81 ? -3.643 -34.938 -18.484 1 39.5 81 ARG A C 1
ATOM 611 O O . ARG A 1 81 ? -4.73 -34.375 -18.656 1 39.5 81 ARG A O 1
ATOM 618 N N . ALA A 1 82 ? -2.594 -34.469 -17.969 1 38.5 82 ALA A N 1
ATOM 619 C CA . ALA A 1 82 ? -2.674 -33.062 -17.562 1 38.5 82 ALA A CA 1
ATOM 620 C C . ALA A 1 82 ? -2.836 -32.156 -18.781 1 38.5 82 ALA A C 1
ATOM 622 O O . ALA A 1 82 ? -3.613 -31.219 -18.75 1 38.5 82 ALA A O 1
ATOM 623 N N . SER A 1 83 ? -2.113 -32.469 -19.797 1 38.25 83 SER A N 1
ATOM 624 C CA . SER A 1 83 ? -2.252 -31.781 -21.062 1 38.25 83 SER A CA 1
ATOM 625 C C . SER A 1 83 ? -3.59 -32.094 -21.734 1 38.25 83 SER A C 1
ATOM 627 O O . SER A 1 83 ? -4.254 -31.203 -22.25 1 38.25 83 SER A O 1
ATOM 629 N N . ASP A 1 84 ? -3.928 -33.312 -21.922 1 37.81 84 ASP A N 1
ATOM 630 C CA . ASP A 1 84 ? -5.203 -33.688 -22.516 1 37.81 84 ASP A CA 1
ATOM 631 C C . ASP A 1 84 ? -6.375 -33.094 -21.734 1 37.81 84 ASP A C 1
ATOM 633 O O . ASP A 1 84 ? -7.34 -32.594 -22.312 1 37.81 84 ASP A O 1
ATOM 637 N N . GLU A 1 85 ? -6.324 -33.219 -20.547 1 33.62 85 GLU A N 1
ATOM 638 C CA . GLU A 1 85 ? -7.398 -32.625 -19.75 1 33.62 85 GLU A CA 1
ATOM 639 C C . GLU A 1 85 ? -7.391 -31.109 -19.844 1 33.62 85 GLU A C 1
ATOM 641 O O . GLU A 1 85 ? -8.445 -30.484 -19.922 1 33.62 85 GLU A O 1
ATOM 646 N N . ARG A 1 86 ? -6.277 -30.562 -19.922 1 31.56 86 ARG A N 1
ATOM 647 C CA . ARG A 1 86 ? -6.199 -29.172 -20.344 1 31.56 86 ARG A CA 1
ATOM 648 C C . ARG A 1 86 ? -6.758 -29 -21.766 1 31.56 86 ARG A C 1
ATOM 650 O O . ARG A 1 86 ? -7.5 -28.062 -22.031 1 31.56 86 ARG A O 1
ATOM 657 N N . ARG A 1 87 ? -6.23 -29.797 -22.609 1 31.2 87 ARG A N 1
ATOM 658 C CA . ARG A 1 87 ? -6.77 -29.766 -23.969 1 31.2 87 ARG A CA 1
ATOM 659 C C . ARG A 1 87 ? -8.234 -30.172 -23.984 1 31.2 87 ARG A C 1
ATOM 661 O O . ARG A 1 87 ? -9.031 -29.609 -24.734 1 31.2 87 ARG A O 1
ATOM 668 N N . ALA A 1 88 ? -8.586 -31.234 -23.406 1 32.34 88 ALA A N 1
ATOM 669 C CA . ALA A 1 88 ? -9.992 -31.625 -23.375 1 32.34 88 ALA A CA 1
ATOM 670 C C . ALA A 1 88 ? -10.836 -30.578 -22.656 1 32.34 88 ALA A C 1
ATOM 672 O O . ALA A 1 88 ? -11.961 -30.281 -23.062 1 32.34 88 ALA A O 1
ATOM 673 N N . ARG A 1 89 ? -10.469 -30.016 -21.484 1 28.66 89 ARG A N 1
ATOM 674 C CA . ARG A 1 89 ? -11.164 -28.938 -20.781 1 28.66 89 ARG A CA 1
ATOM 675 C C . ARG A 1 89 ? -10.93 -27.594 -21.469 1 28.66 89 ARG A C 1
ATOM 677 O O . ARG A 1 89 ? -11.836 -26.75 -21.531 1 28.66 89 ARG A O 1
ATOM 684 N N . TYR A 1 90 ? -9.734 -27.141 -21.766 1 32.09 90 TYR A N 1
ATOM 685 C CA . TYR A 1 90 ? -9.469 -25.984 -22.609 1 32.09 90 TYR A CA 1
ATOM 686 C C . TYR A 1 90 ? -9.523 -26.359 -24.078 1 32.09 90 TYR A C 1
ATOM 688 O O . TYR A 1 90 ? -8.523 -26.234 -24.797 1 32.09 90 TYR A O 1
ATOM 696 N N . GLY A 1 91 ? -10.578 -26.844 -24.594 1 27.34 91 GLY A N 1
ATOM 697 C CA . GLY A 1 91 ? -10.945 -27.281 -25.922 1 27.34 91 GLY A CA 1
ATOM 698 C C . GLY A 1 91 ? -9.758 -27.375 -26.875 1 27.34 91 GLY A C 1
ATOM 699 O O . GLY A 1 91 ? -8.719 -26.75 -26.641 1 27.34 91 GLY A O 1
ATOM 700 N N . SER A 1 92 ? -9.539 -28.469 -27.438 1 28.7 92 SER A N 1
ATOM 701 C CA . SER A 1 92 ? -8.859 -28.594 -28.719 1 28.7 92 SER A CA 1
ATOM 702 C C . SER A 1 92 ? -9.18 -27.406 -29.625 1 28.7 92 SER A C 1
ATOM 704 O O . SER A 1 92 ? -10.344 -27 -29.734 1 28.7 92 SER A O 1
ATOM 706 N N . GLY A 1 93 ? -8.422 -26.406 -29.906 1 27.69 93 GLY A N 1
ATOM 707 C CA . GLY A 1 93 ? -8.75 -25.578 -31.047 1 27.69 93 GLY A CA 1
ATOM 708 C C . GLY A 1 93 ? -9.328 -26.359 -32.219 1 27.69 93 GLY A C 1
ATOM 709 O O . GLY A 1 93 ? -8.773 -26.344 -33.312 1 27.69 93 GLY A O 1
ATOM 710 N N . ASP A 1 94 ? -9.922 -27.438 -31.969 1 27.86 94 ASP A N 1
ATOM 711 C CA . ASP A 1 94 ? -10.75 -27.609 -33.156 1 27.86 94 ASP A CA 1
ATOM 712 C C . ASP A 1 94 ? -11.758 -26.469 -33.281 1 27.86 94 ASP A C 1
ATOM 714 O O . ASP A 1 94 ? -12.234 -25.922 -32.281 1 27.86 94 ASP A O 1
ATOM 718 N N . GLY A 1 95 ? -11.891 -25.625 -34.438 1 28.45 95 GLY A N 1
ATOM 719 C CA . GLY A 1 95 ? -12.461 -24.422 -35.031 1 28.45 95 GLY A CA 1
ATOM 720 C C . GLY A 1 95 ? -13.875 -24.141 -34.562 1 28.45 95 GLY A C 1
ATOM 721 O O . GLY A 1 95 ? -14.398 -23.047 -34.781 1 28.45 95 GLY A O 1
ATOM 722 N N . SER A 1 96 ? -14.852 -25.078 -34.469 1 27.38 96 SER A N 1
ATOM 723 C CA . SER A 1 96 ? -16.266 -24.75 -34.531 1 27.38 96 SER A CA 1
ATOM 724 C C . SER A 1 96 ? -16.797 -24.344 -33.156 1 27.38 96 SER A C 1
ATOM 726 O O . SER A 1 96 ? -17.547 -23.375 -33.031 1 27.38 96 SER A O 1
ATOM 728 N N . THR A 1 97 ? -16.969 -25.172 -32.062 1 28.25 97 THR A N 1
ATOM 729 C CA . THR A 1 97 ? -17.844 -24.859 -30.922 1 28.25 97 THR A CA 1
ATOM 730 C C . THR A 1 97 ? -17.062 -24.234 -29.781 1 28.25 97 THR A C 1
ATOM 732 O O . THR A 1 97 ? -17.625 -23.922 -28.734 1 28.25 97 THR A O 1
ATOM 735 N N . LYS A 1 98 ? -15.844 -24.188 -29.641 1 33.38 98 LYS A N 1
ATOM 736 C CA . LYS A 1 98 ? -14.992 -23.672 -28.578 1 33.38 98 LYS A CA 1
ATOM 737 C C . LYS A 1 98 ? -14.898 -22.141 -28.641 1 33.38 98 LYS A C 1
ATOM 739 O O . LYS A 1 98 ? -14.18 -21.531 -27.844 1 33.38 98 LYS A O 1
ATOM 744 N N . GLY A 1 99 ? -15.328 -21.391 -29.422 1 30.84 99 GLY A N 1
ATOM 745 C CA . GLY A 1 99 ? -15.289 -19.984 -29.781 1 30.84 99 GLY A CA 1
ATOM 746 C C . GLY A 1 99 ? -16.016 -19.078 -28.797 1 30.84 99 GLY A C 1
ATOM 747 O O . GLY A 1 99 ? -15.641 -17.922 -28.609 1 30.84 99 GLY A O 1
ATOM 748 N N . GLU A 1 100 ? -17.156 -19.438 -28.234 1 32.25 100 GLU A N 1
ATOM 749 C CA . GLU A 1 100 ? -18.016 -18.484 -27.531 1 32.25 100 GLU A CA 1
ATOM 750 C C . GLU A 1 100 ? -17.609 -18.344 -26.062 1 32.25 100 GLU A C 1
ATOM 752 O O . GLU A 1 100 ? -17.844 -17.312 -25.453 1 32.25 100 GLU A O 1
ATOM 757 N N . LYS A 1 101 ? -17.234 -19.391 -25.312 1 33.69 101 LYS A N 1
ATOM 758 C CA . LYS A 1 101 ? -17.078 -19.328 -23.859 1 33.69 101 LYS A CA 1
ATOM 759 C C . LYS A 1 101 ? -15.727 -18.703 -23.484 1 33.69 101 LYS A C 1
ATOM 761 O O . LYS A 1 101 ? -15.602 -18.078 -22.438 1 33.69 101 LYS A O 1
ATOM 766 N N . GLU A 1 102 ? -14.641 -18.938 -24.078 1 35.97 102 GLU A N 1
ATOM 767 C CA . GLU A 1 102 ? -13.336 -18.359 -23.781 1 35.97 102 GLU A CA 1
ATOM 768 C C . GLU A 1 102 ? -13.352 -16.844 -23.984 1 35.97 102 GLU A C 1
ATOM 770 O O . GLU A 1 102 ? -12.594 -16.125 -23.328 1 35.97 102 GLU A O 1
ATOM 775 N N . LYS A 1 103 ? -14.164 -16.359 -24.891 1 37.41 103 LYS A N 1
ATOM 776 C CA . LYS A 1 103 ? -14.297 -14.93 -25.172 1 37.41 103 LYS A CA 1
ATOM 777 C C . LYS A 1 103 ? -14.906 -14.188 -24 1 37.41 103 LYS A C 1
ATOM 779 O O . LYS A 1 103 ? -14.641 -13 -23.812 1 37.41 103 LYS A O 1
ATOM 784 N N . THR A 1 104 ? -15.68 -14.844 -23.156 1 35.47 104 THR A N 1
ATOM 785 C CA . THR A 1 104 ? -16.422 -14.117 -22.125 1 35.47 104 THR A CA 1
ATOM 786 C C . THR A 1 104 ? -15.523 -13.773 -20.938 1 35.47 104 THR A C 1
ATOM 788 O O . THR A 1 104 ? -15.586 -12.664 -20.406 1 35.47 104 THR A O 1
ATOM 791 N N . ILE A 1 105 ? -14.648 -14.695 -20.484 1 39.22 105 ILE A N 1
ATOM 792 C CA . ILE A 1 105 ? -13.867 -14.438 -19.281 1 39.22 105 ILE A CA 1
ATOM 793 C C . ILE A 1 105 ? -12.805 -13.383 -19.578 1 39.22 105 ILE A C 1
ATOM 795 O O . ILE A 1 105 ? -12.555 -12.492 -18.766 1 39.22 105 ILE A O 1
ATOM 799 N N . HIS A 1 106 ? -12.219 -13.516 -20.766 1 42.31 106 HIS A N 1
ATOM 800 C CA . HIS A 1 106 ? -11.234 -12.508 -21.125 1 42.31 106 HIS A CA 1
ATOM 801 C C . HIS A 1 106 ? -11.883 -11.133 -21.281 1 42.31 106 HIS A C 1
ATOM 803 O O . HIS A 1 106 ? -11.281 -10.117 -20.938 1 42.31 106 HIS A O 1
ATOM 809 N N . GLY A 1 107 ? -13.078 -11.188 -21.828 1 41.66 107 GLY A N 1
ATOM 810 C CA . GLY A 1 107 ? -13.773 -9.914 -21.938 1 41.66 107 GLY A CA 1
ATOM 811 C C . GLY A 1 107 ? -14.062 -9.273 -20.578 1 41.66 107 GLY A C 1
ATOM 812 O O . GLY A 1 107 ? -13.859 -8.07 -20.406 1 41.66 107 GLY A O 1
ATOM 813 N N . ASP A 1 108 ? -14.406 -10.156 -19.719 1 44.09 108 ASP A N 1
ATOM 814 C CA . ASP A 1 108 ? -14.742 -9.625 -18.391 1 44.09 108 ASP A CA 1
ATOM 815 C C . ASP A 1 108 ? -13.484 -9.156 -17.656 1 44.09 108 ASP A C 1
ATOM 817 O O . ASP A 1 108 ? -13.516 -8.133 -16.969 1 44.09 108 ASP A O 1
ATOM 821 N N . ALA A 1 109 ? -12.445 -9.875 -17.906 1 44.88 109 ALA A N 1
ATOM 822 C CA . ALA A 1 109 ? -11.195 -9.461 -17.266 1 44.88 109 ALA A CA 1
ATOM 823 C C . ALA A 1 109 ? -10.734 -8.102 -17.781 1 44.88 109 ALA A C 1
ATOM 825 O O . ALA A 1 109 ? -10.289 -7.254 -17.016 1 44.88 109 ALA A O 1
ATOM 826 N N . ARG A 1 110 ? -10.93 -7.977 -19.062 1 45.31 110 ARG A N 1
ATOM 827 C CA . ARG A 1 110 ? -10.555 -6.703 -19.672 1 45.31 110 ARG A CA 1
ATOM 828 C C . ARG A 1 110 ? -11.391 -5.559 -19.109 1 45.31 110 ARG A C 1
ATOM 830 O O . ARG A 1 110 ? -10.859 -4.477 -18.828 1 45.31 110 ARG A O 1
ATOM 837 N N . ASP A 1 111 ? -12.578 -5.902 -19 1 46.53 111 ASP A N 1
ATOM 838 C CA . ASP A 1 111 ? -13.469 -4.887 -18.453 1 46.53 111 ASP A CA 1
ATOM 839 C C . ASP A 1 111 ? -13.102 -4.57 -17 1 46.53 111 ASP A C 1
ATOM 841 O O . ASP A 1 111 ? -13.273 -3.438 -16.547 1 46.53 111 ASP A O 1
ATOM 845 N N . TYR A 1 112 ? -12.531 -5.539 -16.469 1 44.41 112 TYR A N 1
ATOM 846 C CA . TYR A 1 112 ? -12.141 -5.375 -15.07 1 44.41 112 TYR A CA 1
ATOM 847 C C . TYR A 1 112 ? -10.977 -4.398 -14.938 1 44.41 112 TYR A C 1
ATOM 849 O O . TYR A 1 112 ? -11.008 -3.506 -14.086 1 44.41 112 TYR A O 1
ATOM 857 N N . ILE A 1 113 ? -10.031 -4.578 -15.844 1 46.12 113 ILE A N 1
ATOM 858 C CA . ILE A 1 113 ? -8.867 -3.703 -15.766 1 46.12 113 ILE A CA 1
ATOM 859 C C . ILE A 1 113 ? -9.258 -2.289 -16.188 1 46.12 113 ILE A C 1
ATOM 861 O O . ILE A 1 113 ? -8.82 -1.31 -15.586 1 46.12 113 ILE A O 1
ATOM 865 N N . ARG A 1 114 ? -10.164 -2.303 -17.203 1 45.09 114 ARG A N 1
ATOM 866 C CA . ARG A 1 114 ? -10.516 -1.003 -17.766 1 45.09 114 ARG A CA 1
ATOM 867 C C . ARG A 1 114 ? -11.523 -0.276 -16.875 1 45.09 114 ARG A C 1
ATOM 869 O O . ARG A 1 114 ? -11.578 0.956 -16.875 1 45.09 114 ARG A O 1
ATOM 876 N N . GLY A 1 115 ? -12.375 -1.008 -16.281 1 44.88 115 GLY A N 1
ATOM 877 C CA . GLY A 1 115 ? -13.352 -0.341 -15.438 1 44.88 115 GLY A CA 1
ATOM 878 C C . GLY A 1 115 ? -12.727 0.467 -14.312 1 44.88 115 GLY A C 1
ATOM 879 O O . GLY A 1 115 ? -13.391 1.302 -13.695 1 44.88 115 GLY A O 1
ATOM 880 N N . ALA A 1 116 ? -11.562 0.131 -14.078 1 48 116 ALA A N 1
ATOM 881 C CA . ALA A 1 116 ? -10.953 0.834 -12.953 1 48 116 ALA A CA 1
ATOM 882 C C . ALA A 1 116 ? -10.273 2.121 -13.406 1 48 116 ALA A C 1
ATOM 884 O O . ALA A 1 116 ? -9.055 2.256 -13.312 1 48 116 ALA A O 1
ATOM 885 N N . ARG A 1 117 ? -11.07 2.848 -14.281 1 53.38 117 ARG A N 1
ATOM 886 C CA . ARG A 1 117 ? -10.445 4.117 -14.648 1 53.38 117 ARG A CA 1
ATOM 887 C C . ARG A 1 117 ? -10.102 4.938 -13.406 1 53.38 117 ARG A C 1
ATOM 889 O O . ARG A 1 117 ? -9.117 5.672 -13.398 1 53.38 117 ARG A O 1
ATOM 896 N N . GLY A 1 118 ? -10.773 4.535 -12.289 1 56.06 118 GLY A N 1
ATOM 897 C CA . GLY A 1 118 ? -10.469 5.004 -10.945 1 56.06 118 GLY A CA 1
ATOM 898 C C . GLY A 1 118 ? -9.812 6.371 -10.93 1 56.06 118 GLY A C 1
ATOM 899 O O . GLY A 1 118 ? -10.32 7.32 -11.531 1 56.06 118 GLY A O 1
ATOM 900 N N . ILE A 1 119 ? -8.766 6.625 -10.336 1 57.88 119 ILE A N 1
ATOM 901 C CA . ILE A 1 119 ? -8.086 7.883 -10.047 1 57.88 119 ILE A CA 1
ATOM 902 C C . ILE A 1 119 ? -7.332 8.352 -11.289 1 57.88 119 ILE A C 1
ATOM 904 O O . ILE A 1 119 ? -6.734 9.43 -11.289 1 57.88 119 ILE A O 1
ATOM 908 N N . TYR A 1 120 ? -7.625 7.535 -12.344 1 62.88 120 TYR A N 1
ATOM 909 C CA . TYR A 1 120 ? -6.848 7.855 -13.531 1 62.88 120 TYR A CA 1
ATOM 910 C C . TYR A 1 120 ? -7.719 8.516 -14.594 1 62.88 120 TYR A C 1
ATOM 912 O O . TYR A 1 120 ? -7.227 8.906 -15.656 1 62.88 120 TYR A O 1
ATOM 920 N N . ASP A 1 121 ? -8.867 8.789 -14.25 1 68.94 121 ASP A N 1
ATOM 921 C CA . ASP A 1 121 ? -9.781 9.547 -15.102 1 68.94 121 ASP A CA 1
ATOM 922 C C . ASP A 1 121 ? -9.414 11.023 -15.117 1 68.94 121 ASP A C 1
ATOM 924 O O . ASP A 1 121 ? -9.141 11.617 -14.07 1 68.94 121 ASP A O 1
ATOM 928 N N . GLU A 1 122 ? -9.344 11.586 -16.297 1 69 122 GLU A N 1
ATOM 929 C CA . GLU A 1 122 ? -8.953 12.984 -16.453 1 69 122 GLU A CA 1
ATOM 930 C C . GLU A 1 122 ? -9.891 13.906 -15.688 1 69 122 GLU A C 1
ATOM 932 O O . GLU A 1 122 ? -9.453 14.906 -15.109 1 69 122 GLU A O 1
ATOM 937 N N . LYS A 1 123 ? -11.117 13.594 -15.797 1 75.31 123 LYS A N 1
ATOM 938 C CA . LYS A 1 123 ? -12.086 14.422 -15.07 1 75.31 123 LYS A CA 1
ATOM 939 C C . LYS A 1 123 ? -11.812 14.391 -13.57 1 75.31 123 LYS A C 1
ATOM 941 O O . LYS A 1 123 ? -11.875 15.422 -12.898 1 75.31 123 LYS A O 1
ATOM 946 N N . PHE A 1 124 ? -11.492 13.242 -13.047 1 82.88 124 PHE A N 1
ATOM 947 C CA . PHE A 1 124 ? -11.148 13.109 -11.641 1 82.88 124 PHE A CA 1
ATOM 948 C C . PHE A 1 124 ? -9.93 13.953 -11.305 1 82.88 124 PHE A C 1
ATOM 950 O O . PHE A 1 124 ? -9.945 14.719 -10.336 1 82.88 124 PHE A O 1
ATOM 957 N N . LEU A 1 125 ? -8.93 13.891 -12.094 1 76.44 125 LEU A N 1
ATOM 958 C CA . LEU A 1 125 ? -7.68 14.594 -11.828 1 76.44 125 LEU A CA 1
ATOM 959 C C . LEU A 1 125 ? -7.879 16.109 -11.906 1 76.44 125 LEU A C 1
ATOM 961 O O . LEU A 1 125 ? -7.32 16.844 -11.094 1 76.44 125 LEU A O 1
ATOM 965 N N . GLU A 1 126 ? -8.664 16.5 -12.852 1 75.69 126 GLU A N 1
ATOM 966 C CA . GLU A 1 126 ? -8.938 17.938 -13 1 75.69 126 GLU A CA 1
ATOM 967 C C . GLU A 1 126 ? -9.641 18.484 -11.773 1 75.69 126 GLU A C 1
ATOM 969 O O . GLU A 1 126 ? -9.367 19.609 -11.344 1 75.69 126 GLU A O 1
ATOM 974 N N . LEU A 1 127 ? -10.523 17.75 -11.227 1 82.62 127 LEU A N 1
ATOM 975 C CA . LEU A 1 127 ? -11.32 18.203 -10.094 1 82.62 127 LEU A CA 1
ATOM 976 C C . LEU A 1 127 ? -10.516 18.141 -8.805 1 82.62 127 LEU A C 1
ATOM 978 O O . LEU A 1 127 ? -10.719 18.953 -7.898 1 82.62 127 LEU A O 1
ATOM 982 N N . VAL A 1 128 ? -9.562 17.203 -8.742 1 85.06 128 VAL A N 1
ATOM 983 C CA . VAL A 1 128 ? -8.875 16.953 -7.488 1 85.06 128 VAL A CA 1
ATOM 984 C C . VAL A 1 128 ? -7.625 17.828 -7.395 1 85.06 128 VAL A C 1
ATOM 986 O O . VAL A 1 128 ? -7.168 18.156 -6.297 1 85.06 128 VAL A O 1
ATOM 989 N N . GLU A 1 129 ? -7.121 18.219 -8.508 1 79.06 129 GLU A N 1
ATOM 990 C CA . GLU A 1 129 ? -5.871 18.969 -8.594 1 79.06 129 GLU A CA 1
ATOM 991 C C . GLU A 1 129 ? -5.91 20.219 -7.719 1 79.06 129 GLU A C 1
ATOM 993 O O . GLU A 1 129 ? -4.961 20.5 -6.98 1 79.06 129 GLU A O 1
ATOM 998 N N . PRO A 1 130 ? -7.012 20.938 -7.695 1 76.56 130 PRO A N 1
ATOM 999 C CA . PRO A 1 130 ? -7.035 22.172 -6.898 1 76.56 130 PRO A CA 1
ATOM 1000 C C . PRO A 1 130 ? -7.023 21.906 -5.395 1 76.56 130 PRO A C 1
ATOM 1002 O O . PRO A 1 130 ? -6.793 22.812 -4.602 1 76.56 130 PRO A O 1
ATOM 1005 N N . LEU A 1 131 ? -7.289 20.656 -5.004 1 83.56 131 LEU A N 1
ATOM 1006 C CA . LEU A 1 131 ? -7.289 20.328 -3.582 1 83.56 131 LEU A CA 1
ATOM 1007 C C . LEU A 1 131 ? -5.867 20.156 -3.062 1 83.56 131 LEU A C 1
ATOM 1009 O O . LEU A 1 131 ? -5.645 20.125 -1.85 1 83.56 131 LEU A O 1
ATOM 1013 N N . TYR A 1 132 ? -4.957 20.047 -3.969 1 81.44 132 TYR A N 1
ATOM 1014 C CA . TYR A 1 132 ? -3.588 19.719 -3.58 1 81.44 132 TYR A CA 1
ATOM 1015 C C . TYR A 1 132 ? -2.766 20.984 -3.375 1 81.44 132 TYR A C 1
ATOM 1017 O O . TYR A 1 132 ? -2.889 21.953 -4.145 1 81.44 132 TYR A O 1
ATOM 1025 N N . ASP A 1 133 ? -2.008 20.938 -2.314 1 72 133 ASP A N 1
ATOM 1026 C CA . ASP A 1 133 ? -0.935 21.891 -2.074 1 72 133 ASP A CA 1
ATOM 1027 C C . ASP A 1 133 ? 0.354 21.188 -1.661 1 72 133 ASP A C 1
ATOM 1029 O O . ASP A 1 133 ? 0.313 20.172 -0.972 1 72 133 ASP A O 1
ATOM 1033 N N . LEU A 1 134 ? 1.447 21.688 -2.078 1 72.25 134 LEU A N 1
ATOM 1034 C CA . LEU A 1 134 ? 2.742 21.062 -1.86 1 72.25 134 LEU A CA 1
ATOM 1035 C C . LEU A 1 134 ? 2.963 20.766 -0.379 1 72.25 134 LEU A C 1
ATOM 1037 O O . LEU A 1 134 ? 3.545 19.75 -0.023 1 72.25 134 LEU A O 1
ATOM 1041 N N . HIS A 1 135 ? 2.488 21.656 0.405 1 74.06 135 HIS A N 1
ATOM 1042 C CA . HIS A 1 135 ? 2.748 21.531 1.835 1 74.06 135 HIS A CA 1
ATOM 1043 C C . HIS A 1 135 ? 2.059 20.297 2.412 1 74.06 135 HIS A C 1
ATOM 1045 O O . HIS A 1 135 ? 2.43 19.812 3.486 1 74.06 135 HIS A O 1
ATOM 1051 N N . MET A 1 136 ? 1.078 19.734 1.708 1 81.75 136 MET A N 1
ATOM 1052 C CA . MET A 1 136 ? 0.341 18.562 2.174 1 81.75 136 MET A CA 1
ATOM 1053 C C . MET A 1 136 ? 1.188 17.297 2.049 1 81.75 136 MET A C 1
ATOM 1055 O O . MET A 1 136 ? 1.013 16.344 2.816 1 81.75 136 MET A O 1
ATOM 1059 N N . GLY A 1 137 ? 2.082 17.25 1.067 1 83.81 137 GLY A N 1
ATOM 1060 C CA . GLY A 1 137 ? 2.996 16.141 0.854 1 83.81 137 GLY A CA 1
ATOM 1061 C C . GLY A 1 137 ? 2.287 14.844 0.529 1 83.81 137 GLY A C 1
ATOM 1062 O O . GLY A 1 137 ? 2.842 13.758 0.731 1 83.81 137 GLY A O 1
ATOM 1063 N N . VAL A 1 138 ? 1.024 14.945 0.023 1 88.88 138 VAL A N 1
ATOM 1064 C CA . VAL A 1 138 ? 0.222 13.727 -0.076 1 88.88 138 VAL A CA 1
ATOM 1065 C C . VAL A 1 138 ? 0.034 13.352 -1.543 1 88.88 138 VAL A C 1
ATOM 1067 O O . VAL A 1 138 ? -0.854 12.562 -1.879 1 88.88 138 VAL A O 1
ATOM 1070 N N . GLU A 1 139 ? 0.881 13.867 -2.471 1 85.56 139 GLU A N 1
ATOM 1071 C CA . GLU A 1 139 ? 0.742 13.578 -3.895 1 85.56 139 GLU A CA 1
ATOM 1072 C C . GLU A 1 139 ? 0.851 12.078 -4.168 1 85.56 139 GLU A C 1
ATOM 1074 O O . GLU A 1 139 ? 0.14 11.547 -5.023 1 85.56 139 GLU A O 1
ATOM 1079 N N . ASN A 1 140 ? 1.761 11.391 -3.398 1 90.25 140 ASN A N 1
ATOM 1080 C CA . ASN A 1 140 ? 1.896 9.945 -3.58 1 90.25 140 ASN A CA 1
ATOM 1081 C C . ASN A 1 140 ? 1.068 9.172 -2.559 1 90.25 140 ASN A C 1
ATOM 1083 O O . ASN A 1 140 ? 0.768 7.996 -2.762 1 90.25 140 ASN A O 1
ATOM 1087 N N . MET A 1 141 ? 0.687 9.859 -1.509 1 93.81 141 MET A N 1
ATOM 1088 C CA . MET A 1 141 ? -0.106 9.203 -0.472 1 93.81 141 MET A CA 1
ATOM 1089 C C . MET A 1 141 ? -1.521 8.914 -0.968 1 93.81 141 MET A C 1
ATOM 1091 O O . MET A 1 141 ? -2.082 7.859 -0.68 1 93.81 141 MET A O 1
ATOM 1095 N N . GLY A 1 142 ? -2.098 9.891 -1.685 1 91.62 142 GLY A N 1
ATOM 1096 C CA . GLY A 1 142 ? -3.428 9.695 -2.24 1 91.62 142 GLY A CA 1
ATOM 1097 C C . GLY A 1 142 ? -3.551 8.422 -3.055 1 91.62 142 GLY A C 1
ATOM 1098 O O . GLY A 1 142 ? -4.328 7.531 -2.709 1 91.62 142 GLY A O 1
ATOM 1099 N N . PRO A 1 143 ? -2.721 8.305 -4.059 1 89.38 143 PRO A N 1
ATOM 1100 C CA . PRO A 1 143 ? -2.75 7.09 -4.879 1 89.38 143 PRO A CA 1
ATOM 1101 C C . PRO A 1 143 ? -2.453 5.828 -4.078 1 89.38 143 PRO A C 1
ATOM 1103 O O . PRO A 1 143 ? -3.021 4.77 -4.355 1 89.38 143 PRO A O 1
ATOM 1106 N N . LEU A 1 144 ? -1.565 5.918 -3.133 1 95.56 144 LEU A N 1
ATOM 1107 C CA . LEU A 1 144 ? -1.278 4.746 -2.314 1 95.56 144 LEU A CA 1
ATOM 1108 C C . LEU A 1 144 ? -2.504 4.332 -1.506 1 95.56 144 LEU A C 1
ATOM 1110 O O . LEU A 1 144 ? -2.838 3.146 -1.438 1 95.56 144 LEU A O 1
ATOM 1114 N N . LEU A 1 145 ? -3.172 5.297 -0.927 1 97.19 145 LEU A N 1
ATOM 1115 C CA . LEU A 1 145 ? -4.398 5.004 -0.19 1 97.19 145 LEU A CA 1
ATOM 1116 C C . LEU A 1 145 ? -5.449 4.383 -1.104 1 97.19 145 LEU A C 1
ATOM 1118 O O . LEU A 1 145 ? -6.113 3.416 -0.726 1 97.19 145 LEU A O 1
ATOM 1122 N N . TYR A 1 146 ? -5.574 4.941 -2.262 1 93.94 146 TYR A N 1
ATOM 1123 C CA . TYR A 1 146 ? -6.516 4.41 -3.242 1 93.94 146 TYR A CA 1
ATOM 1124 C C . TYR A 1 146 ? -6.215 2.947 -3.549 1 93.94 146 TYR A C 1
ATOM 1126 O O . TYR A 1 146 ? -7.098 2.092 -3.447 1 93.94 146 TYR A O 1
ATOM 1134 N N . ALA A 1 147 ? -4.98 2.725 -3.891 1 94.38 147 ALA A N 1
ATOM 1135 C CA . ALA A 1 147 ? -4.605 1.375 -4.305 1 94.38 147 ALA A CA 1
ATOM 1136 C C . ALA A 1 147 ? -4.797 0.379 -3.164 1 94.38 147 ALA A C 1
ATOM 1138 O O . ALA A 1 147 ? -5.262 -0.742 -3.383 1 94.38 147 ALA A O 1
ATOM 1139 N N . LEU A 1 148 ? -4.391 0.786 -1.982 1 98 148 LEU A N 1
ATOM 1140 C CA . LEU A 1 148 ? -4.562 -0.085 -0.826 1 98 148 LEU A CA 1
ATOM 1141 C C . LEU A 1 148 ? -6.039 -0.385 -0.584 1 98 148 LEU A C 1
ATOM 1143 O O . LEU A 1 148 ? -6.414 -1.539 -0.367 1 98 148 LEU A O 1
ATOM 1147 N N . CYS A 1 149 ? -6.875 0.637 -0.684 1 97.5 149 CYS A N 1
ATOM 1148 C CA . CYS A 1 149 ? -8.305 0.466 -0.461 1 97.5 149 CYS A CA 1
ATOM 1149 C C . CYS A 1 149 ? -8.922 -0.415 -1.539 1 97.5 149 CYS A C 1
ATOM 1151 O O . CYS A 1 149 ? -9.844 -1.184 -1.266 1 97.5 149 CYS A O 1
ATOM 1153 N N . ARG A 1 150 ? -8.438 -0.281 -2.756 1 94.12 150 ARG A N 1
ATOM 1154 C CA . ARG A 1 150 ? -8.922 -1.159 -3.818 1 94.12 150 ARG A CA 1
ATOM 1155 C C . ARG A 1 150 ? -8.594 -2.617 -3.514 1 94.12 150 ARG A C 1
ATOM 1157 O O . ARG A 1 150 ? -9.367 -3.516 -3.842 1 94.12 150 ARG A O 1
ATOM 1164 N N . PHE A 1 151 ? -7.48 -2.764 -2.893 1 96.5 151 PHE A N 1
ATOM 1165 C CA . PHE A 1 151 ? -7.02 -4.125 -2.629 1 96.5 151 PHE A CA 1
ATOM 1166 C C . PHE A 1 151 ? -7.758 -4.723 -1.438 1 96.5 151 PHE A C 1
ATOM 1168 O O . PHE A 1 151 ? -8.352 -5.797 -1.546 1 96.5 151 PHE A O 1
ATOM 1175 N N . VAL A 1 152 ? -7.848 -4.016 -0.304 1 98 152 VAL A N 1
ATOM 1176 C CA . VAL A 1 152 ? -8.398 -4.594 0.917 1 98 152 VAL A CA 1
ATOM 1177 C C . VAL A 1 152 ? -9.914 -4.379 0.957 1 98 152 VAL A C 1
ATOM 1179 O O . VAL A 1 152 ? -10.609 -4.973 1.783 1 98 152 VAL A O 1
ATOM 1182 N N . LYS A 1 153 ? -10.461 -3.49 0.207 1 96.75 153 LYS A N 1
ATOM 1183 C CA . LYS A 1 153 ? -11.883 -3.252 -0.047 1 96.75 153 LYS A CA 1
ATOM 1184 C C . LYS A 1 153 ? -12.625 -2.92 1.245 1 96.75 153 LYS A C 1
ATOM 1186 O O . LYS A 1 153 ? -13.641 -3.539 1.558 1 96.75 153 LYS A O 1
ATOM 1191 N N . PRO A 1 154 ? -12.164 -1.862 1.928 1 97.44 154 PRO A N 1
ATOM 1192 C CA . PRO A 1 154 ? -12.961 -1.414 3.074 1 97.44 154 PRO A CA 1
ATOM 1193 C C . PRO A 1 154 ? -14.336 -0.893 2.67 1 97.44 154 PRO A C 1
ATOM 1195 O O . PRO A 1 154 ? -14.508 -0.403 1.551 1 97.44 154 PRO A O 1
ATOM 1198 N N . ARG A 1 155 ? -15.305 -1.035 3.553 1 95.5 155 ARG A N 1
ATOM 1199 C CA . ARG A 1 155 ? -16.641 -0.507 3.295 1 95.5 155 ARG A CA 1
ATOM 1200 C C . ARG A 1 155 ? -16.922 0.708 4.172 1 95.5 155 ARG A C 1
ATOM 1202 O O . ARG A 1 155 ? -17.703 1.584 3.789 1 95.5 155 ARG A O 1
ATOM 1209 N N . ARG A 1 156 ? -16.375 0.697 5.289 1 95.62 156 ARG A N 1
ATOM 1210 C CA . ARG A 1 156 ? -16.531 1.803 6.227 1 95.62 156 ARG A CA 1
ATOM 1211 C C . ARG A 1 156 ? -15.195 2.449 6.551 1 95.62 156 ARG A C 1
ATOM 1213 O O . ARG A 1 156 ? -14.383 1.88 7.289 1 95.62 156 ARG A O 1
ATOM 1220 N N . ILE A 1 157 ? -15.016 3.672 6.027 1 97.19 157 ILE A N 1
ATOM 1221 C CA . ILE A 1 157 ? -13.758 4.391 6.215 1 97.19 157 ILE A CA 1
ATOM 1222 C C . ILE A 1 157 ? -14.016 5.672 7.012 1 97.19 157 ILE A C 1
ATOM 1224 O O . ILE A 1 157 ? -14.992 6.379 6.77 1 97.19 157 ILE A O 1
ATOM 1228 N N . LEU A 1 158 ? -13.172 5.938 7.992 1 95.06 158 LEU A N 1
ATOM 1229 C CA . LEU A 1 158 ? -13.141 7.227 8.68 1 95.06 158 LEU A CA 1
ATOM 1230 C C . LEU A 1 158 ? -11.844 7.965 8.391 1 95.06 158 LEU A C 1
ATOM 1232 O O . LEU A 1 158 ? -10.75 7.426 8.602 1 95.06 158 LEU A O 1
ATOM 1236 N N . GLU A 1 159 ? -11.961 9.102 7.859 1 95 159 GLU A N 1
ATOM 1237 C CA . GLU A 1 159 ? -10.828 10.008 7.703 1 95 159 GLU A CA 1
ATOM 1238 C C . GLU A 1 159 ? -10.914 11.18 8.672 1 95 159 GLU A C 1
ATOM 1240 O O . GLU A 1 159 ? -11.922 11.883 8.719 1 95 159 GLU A O 1
ATOM 1245 N N . VAL A 1 160 ? -9.898 11.312 9.43 1 90.56 160 VAL A N 1
ATOM 1246 C CA . VAL A 1 160 ? -9.703 12.562 10.156 1 90.56 160 VAL A CA 1
ATOM 1247 C C . VAL A 1 160 ? -8.914 13.539 9.289 1 90.56 160 VAL A C 1
ATOM 1249 O O . VAL A 1 160 ? -7.715 13.352 9.07 1 90.56 160 VAL A O 1
ATOM 1252 N N . GLY A 1 161 ? -9.516 14.492 8.812 1 86.44 161 GLY A N 1
ATOM 1253 C CA . GLY A 1 161 ? -9.07 15.367 7.746 1 86.44 161 GLY A CA 1
ATOM 1254 C C . GLY A 1 161 ? -10.008 15.383 6.555 1 86.44 161 GLY A C 1
ATOM 1255 O O . GLY A 1 161 ? -10.867 14.508 6.422 1 86.44 161 GLY A O 1
ATOM 1256 N N . ALA A 1 162 ? -9.922 16.422 5.754 1 85.44 162 ALA A N 1
ATOM 1257 C CA . ALA A 1 162 ? -10.742 16.531 4.555 1 85.44 162 ALA A CA 1
ATOM 1258 C C . ALA A 1 162 ? -10.008 17.281 3.449 1 85.44 162 ALA A C 1
ATOM 1260 O O . ALA A 1 162 ? -9.609 18.438 3.629 1 85.44 162 ALA A O 1
ATOM 1261 N N . GLY A 1 163 ? -9.812 16.656 2.402 1 90.31 163 GLY A N 1
ATOM 1262 C CA . GLY A 1 163 ? -9.141 17.312 1.288 1 90.31 163 GLY A CA 1
ATOM 1263 C C . GLY A 1 163 ? -8.711 16.328 0.203 1 90.31 163 GLY A C 1
ATOM 1264 O O . GLY A 1 163 ? -9.516 15.531 -0.269 1 90.31 163 GLY A O 1
ATOM 1265 N N . TYR A 1 164 ? -7.438 16.453 -0.189 1 89.19 164 TYR A N 1
ATOM 1266 C CA . TYR A 1 164 ? -6.883 15.734 -1.332 1 89.19 164 TYR A CA 1
ATOM 1267 C C . TYR A 1 164 ? -7.043 14.227 -1.16 1 89.19 164 TYR A C 1
ATOM 1269 O O . TYR A 1 164 ? -7.562 13.547 -2.047 1 89.19 164 TYR A O 1
ATOM 1277 N N . THR A 1 165 ? -6.727 13.703 -0.016 1 94.06 165 THR A N 1
ATOM 1278 C CA . THR A 1 165 ? -6.73 12.258 0.197 1 94.06 165 THR A CA 1
ATOM 1279 C C . THR A 1 165 ? -8.164 11.727 0.278 1 94.06 165 THR A C 1
ATOM 1281 O O . THR A 1 165 ? -8.422 10.578 -0.079 1 94.06 165 THR A O 1
ATOM 1284 N N . SER A 1 166 ? -9.109 12.586 0.666 1 95.62 166 SER A N 1
ATOM 1285 C CA . SER A 1 166 ? -10.508 12.18 0.747 1 95.62 166 SER A CA 1
ATOM 1286 C C . SER A 1 166 ? -11.008 11.664 -0.598 1 95.62 166 SER A C 1
ATOM 1288 O O . SER A 1 166 ? -11.742 10.672 -0.655 1 95.62 166 SER A O 1
ATOM 1290 N N . MET A 1 167 ? -10.586 12.32 -1.593 1 92.81 167 MET A N 1
ATOM 1291 C CA . MET A 1 167 ? -11.117 12 -2.918 1 92.81 167 MET A CA 1
ATOM 1292 C C . MET A 1 167 ? -10.594 10.656 -3.402 1 92.81 167 MET A C 1
ATOM 1294 O O . MET A 1 167 ? -11.297 9.93 -4.105 1 92.81 167 MET A O 1
ATOM 1298 N N . PHE A 1 168 ? -9.398 10.328 -3.062 1 93.69 168 PHE A N 1
ATOM 1299 C CA . PHE A 1 168 ? -8.836 9.031 -3.436 1 93.69 168 PHE A CA 1
ATOM 1300 C C . PHE A 1 168 ? -9.523 7.906 -2.672 1 93.69 168 PHE A C 1
ATOM 1302 O O . PHE A 1 168 ? -9.812 6.852 -3.238 1 93.69 168 PHE A O 1
ATOM 1309 N N . LEU A 1 169 ? -9.797 8.172 -1.403 1 97.25 169 LEU A N 1
ATOM 1310 C CA . LEU A 1 169 ? -10.539 7.195 -0.609 1 97.25 169 LEU A CA 1
ATOM 1311 C C . LEU A 1 169 ? -11.953 7.012 -1.159 1 97.25 169 LEU A C 1
ATOM 1313 O O . LEU A 1 169 ? -12.422 5.879 -1.293 1 97.25 169 LEU A O 1
ATOM 1317 N N . LEU A 1 170 ? -12.531 8.109 -1.502 1 95.75 170 LEU A N 1
ATOM 1318 C CA . LEU A 1 170 ? -13.883 8.078 -2.045 1 95.75 170 LEU A CA 1
ATOM 1319 C C . LEU A 1 170 ? -13.922 7.316 -3.365 1 95.75 170 LEU A C 1
ATOM 1321 O O . LEU A 1 170 ? -14.773 6.445 -3.559 1 95.75 170 LEU A O 1
ATOM 1325 N N . GLN A 1 171 ? -13.039 7.625 -4.203 1 92.69 171 GLN A N 1
ATOM 1326 C CA . GLN A 1 171 ? -12.992 6.957 -5.5 1 92.69 171 GLN A CA 1
ATOM 1327 C C . GLN A 1 171 ? -12.781 5.453 -5.336 1 92.69 171 GLN A C 1
ATOM 1329 O O . GLN A 1 171 ? -13.344 4.656 -6.086 1 92.69 171 GLN A O 1
ATOM 1334 N N . ALA A 1 172 ? -11.945 5.09 -4.406 1 95.25 172 ALA A N 1
ATOM 1335 C CA . ALA A 1 172 ? -11.719 3.666 -4.168 1 95.25 172 ALA A CA 1
ATOM 1336 C C . ALA A 1 172 ? -13.023 2.957 -3.795 1 95.25 172 ALA A C 1
ATOM 1338 O O . ALA A 1 172 ? -13.289 1.85 -4.266 1 95.25 172 ALA A O 1
ATOM 1339 N N . LEU A 1 173 ? -13.828 3.619 -2.943 1 95.81 173 LEU A N 1
ATOM 1340 C CA . LEU A 1 173 ? -15.102 3.027 -2.539 1 95.81 173 LEU A CA 1
ATOM 1341 C C . LEU A 1 173 ? -16.016 2.836 -3.74 1 95.81 173 LEU A C 1
ATOM 1343 O O . LEU A 1 173 ? -16.641 1.781 -3.893 1 95.81 173 LEU A O 1
ATOM 1347 N N . VAL A 1 174 ? -16.047 3.811 -4.539 1 90.62 174 VAL A N 1
ATOM 1348 C CA . VAL A 1 174 ? -16.906 3.77 -5.719 1 90.62 174 VAL A CA 1
ATOM 1349 C C . VAL A 1 174 ? -16.453 2.648 -6.648 1 90.62 174 VAL A C 1
ATOM 1351 O O . VAL A 1 174 ? -17.266 1.84 -7.105 1 90.62 174 VAL A O 1
ATOM 1354 N N . ASP A 1 175 ? -15.188 2.615 -6.887 1 89.5 175 ASP A N 1
ATOM 1355 C CA . ASP A 1 175 ? -14.641 1.604 -7.785 1 89.5 175 ASP A CA 1
ATOM 1356 C C . ASP A 1 175 ? -14.805 0.202 -7.207 1 89.5 175 ASP A C 1
ATOM 1358 O O . ASP A 1 175 ? -15 -0.763 -7.945 1 89.5 175 ASP A O 1
ATOM 1362 N N . ASN A 1 176 ? -14.648 0.087 -5.914 1 93.62 176 ASN A N 1
ATOM 1363 C CA . ASN A 1 176 ? -14.883 -1.201 -5.27 1 93.62 176 ASN A CA 1
ATOM 1364 C C . ASN A 1 176 ? -16.328 -1.674 -5.465 1 93.62 176 ASN A C 1
ATOM 1366 O O . ASN A 1 176 ? -16.562 -2.846 -5.762 1 93.62 176 ASN A O 1
ATOM 1370 N N . GLU A 1 177 ? -17.266 -0.784 -5.262 1 89.94 177 GLU A N 1
ATOM 1371 C CA . GLU A 1 177 ? -18.656 -1.165 -5.461 1 89.94 177 GLU A CA 1
ATOM 1372 C C . GLU A 1 177 ? -18.906 -1.623 -6.895 1 89.94 177 GLU A C 1
ATOM 1374 O O . GLU A 1 177 ? -19.625 -2.604 -7.125 1 89.94 177 GLU A O 1
ATOM 1379 N N . ASP A 1 178 ? -18.359 -0.89 -7.832 1 84.31 178 ASP A N 1
ATOM 1380 C CA . ASP A 1 178 ? -18.484 -1.278 -9.234 1 84.31 178 ASP A CA 1
ATOM 1381 C C . ASP A 1 178 ? -17.875 -2.664 -9.477 1 84.31 178 ASP A C 1
ATOM 1383 O O . ASP A 1 178 ? -18.469 -3.484 -10.18 1 84.31 178 ASP A O 1
ATOM 1387 N N . GLU A 1 179 ? -16.719 -2.918 -8.969 1 86.94 179 GLU A N 1
ATOM 1388 C CA . GLU A 1 179 ? -16.047 -4.215 -9.117 1 86.94 179 GLU A CA 1
ATOM 1389 C C . GLU A 1 179 ? -16.891 -5.332 -8.5 1 86.94 179 GLU A C 1
ATOM 1391 O O . GLU A 1 179 ? -17.047 -6.398 -9.094 1 86.94 179 GLU A O 1
ATOM 1396 N N . ILE A 1 180 ? -17.391 -5.07 -7.293 1 90.31 180 ILE A N 1
ATOM 1397 C CA . ILE A 1 180 ? -18.188 -6.078 -6.594 1 90.31 180 ILE A CA 1
ATOM 1398 C C . ILE A 1 180 ? -19.469 -6.367 -7.379 1 90.31 180 ILE A C 1
ATOM 1400 O O . ILE A 1 180 ? -19.922 -7.508 -7.43 1 90.31 180 ILE A O 1
ATOM 1404 N N . GLU A 1 181 ? -20.016 -5.34 -7.977 1 83.94 181 GLU A N 1
ATOM 1405 C CA . GLU A 1 181 ? -21.188 -5.547 -8.828 1 83.94 181 GLU A CA 1
ATOM 1406 C C . GLU A 1 181 ? -20.844 -6.441 -10.016 1 83.94 181 GLU A C 1
ATOM 1408 O O . GLU A 1 181 ? -21.656 -7.277 -10.422 1 83.94 181 GLU A O 1
ATOM 1413 N N . ARG A 1 182 ? -19.719 -6.277 -10.578 1 82.06 182 ARG A N 1
ATOM 1414 C CA . ARG A 1 182 ? -19.281 -7.145 -11.672 1 82.06 182 ARG A CA 1
ATOM 1415 C C . ARG A 1 182 ? -19.156 -8.594 -11.203 1 82.06 182 ARG A C 1
ATOM 1417 O O . ARG A 1 182 ? -19.562 -9.516 -11.906 1 82.06 182 ARG A O 1
ATOM 1424 N N . TYR A 1 183 ? -18.578 -8.766 -10.031 1 85.25 183 TYR A N 1
ATOM 1425 C CA . TYR A 1 183 ? -18.5 -10.102 -9.453 1 85.25 183 TYR A CA 1
ATOM 1426 C C . TYR A 1 183 ? -19.891 -10.703 -9.266 1 85.25 183 TYR A C 1
ATOM 1428 O O . TYR A 1 183 ? -20.109 -11.875 -9.562 1 85.25 183 TYR A O 1
ATOM 1436 N N . HIS A 1 184 ? -20.734 -9.883 -8.773 1 85.56 184 HIS A N 1
ATOM 1437 C CA . HIS A 1 184 ? -22.109 -10.32 -8.547 1 85.56 184 HIS A CA 1
ATOM 1438 C C . HIS A 1 184 ? -22.734 -10.836 -9.844 1 85.56 184 HIS A C 1
ATOM 1440 O O . HIS A 1 184 ? -23.344 -11.914 -9.859 1 85.56 184 HIS A O 1
ATOM 1446 N N . THR A 1 185 ? -22.562 -10.109 -10.867 1 82 185 THR A N 1
ATOM 1447 C CA . THR A 1 185 ? -23.109 -10.477 -12.172 1 82 185 THR A CA 1
ATOM 1448 C C . THR A 1 185 ? -22.469 -11.758 -12.68 1 82 185 THR A C 1
ATOM 1450 O O . THR A 1 185 ? -23.156 -12.633 -13.211 1 82 185 THR A O 1
ATOM 1453 N N . MET A 1 186 ? -21.172 -11.875 -12.531 1 81.56 186 MET A N 1
ATOM 1454 C CA . MET A 1 186 ? -20.453 -13.07 -12.969 1 81.56 186 MET A CA 1
ATOM 1455 C C . MET A 1 186 ? -20.922 -14.297 -12.203 1 81.56 186 MET A C 1
ATOM 1457 O O . MET A 1 186 ? -21.062 -15.375 -12.781 1 81.56 186 MET A O 1
ATOM 1461 N N . ILE A 1 187 ? -21.141 -14.117 -10.938 1 85.31 187 ILE A N 1
ATOM 1462 C CA . ILE A 1 187 ? -21.578 -15.219 -10.094 1 85.31 187 ILE A CA 1
ATOM 1463 C C . ILE A 1 187 ? -22.969 -15.672 -10.516 1 85.31 187 ILE A C 1
ATOM 1465 O O . ILE A 1 187 ? -23.234 -16.875 -10.625 1 85.31 187 ILE A O 1
ATOM 1469 N N . GLU A 1 188 ? -23.766 -14.75 -10.797 1 83.69 188 GLU A N 1
ATOM 1470 C CA . GLU A 1 188 ? -25.125 -15.062 -11.227 1 83.69 188 GLU A CA 1
ATOM 1471 C C . GLU A 1 188 ? -25.125 -15.859 -12.531 1 83.69 188 GLU A C 1
ATOM 1473 O O . GLU A 1 188 ? -25.984 -16.703 -12.75 1 83.69 188 GLU A O 1
ATOM 1478 N N . ARG A 1 189 ? -24.109 -15.656 -13.305 1 84.06 189 ARG A N 1
ATOM 1479 C CA . ARG A 1 189 ? -24 -16.328 -14.594 1 84.06 189 ARG A CA 1
ATOM 1480 C C . ARG A 1 189 ? -23.094 -17.547 -14.5 1 84.06 189 ARG A C 1
ATOM 1482 O O . ARG A 1 189 ? -22.734 -18.141 -15.523 1 84.06 189 ARG A O 1
ATOM 1489 N N . ASP A 1 190 ? -22.594 -17.859 -13.297 1 83 190 ASP A N 1
ATOM 1490 C CA . ASP A 1 190 ? -21.672 -18.969 -13.047 1 83 190 ASP A CA 1
ATOM 1491 C C . ASP A 1 190 ? -20.375 -18.781 -13.836 1 83 190 ASP A C 1
ATOM 1493 O O . ASP A 1 190 ? -19.844 -19.75 -14.391 1 83 190 ASP A O 1
ATOM 1497 N N . ALA A 1 191 ? -19.984 -17.516 -13.906 1 77.56 191 ALA A N 1
ATOM 1498 C CA . ALA A 1 191 ? -18.812 -17.188 -14.711 1 77.56 191 ALA A CA 1
ATOM 1499 C C . ALA A 1 191 ? -17.625 -16.844 -13.812 1 77.56 191 ALA A C 1
ATOM 1501 O O . ALA A 1 191 ? -16.5 -16.688 -14.297 1 77.56 191 ALA A O 1
ATOM 1502 N N . ALA A 1 192 ? -17.844 -16.719 -12.531 1 80.12 192 ALA A N 1
ATOM 1503 C CA . ALA A 1 192 ? -16.766 -16.391 -11.609 1 80.12 192 ALA A CA 1
ATOM 1504 C C . ALA A 1 192 ? -15.977 -17.641 -11.227 1 80.12 192 ALA A C 1
ATOM 1506 O O . ALA A 1 192 ? -15.859 -17.969 -10.047 1 80.12 192 ALA A O 1
ATOM 1507 N N . ARG A 1 193 ? -15.438 -18.281 -12.281 1 78.31 193 ARG A N 1
ATOM 1508 C CA . ARG A 1 193 ? -14.727 -19.531 -12.094 1 78.31 193 ARG A CA 1
ATOM 1509 C C . ARG A 1 193 ? -13.578 -19.672 -13.086 1 78.31 193 ARG A C 1
ATOM 1511 O O . ARG A 1 193 ? -13.609 -19.078 -14.164 1 78.31 193 ARG A O 1
ATOM 1518 N N . LEU A 1 194 ? -12.578 -20.266 -12.633 1 74.69 194 LEU A N 1
ATOM 1519 C CA . LEU A 1 194 ? -11.5 -20.75 -13.492 1 74.69 194 LEU A CA 1
ATOM 1520 C C . LEU A 1 194 ? -11.609 -22.25 -13.727 1 74.69 194 LEU A C 1
ATOM 1522 O O . LEU A 1 194 ? -11.164 -23.047 -12.891 1 74.69 194 LEU A O 1
ATOM 1526 N N . GLY A 1 195 ? -12.172 -22.547 -14.828 1 70.75 195 GLY A N 1
ATOM 1527 C CA . GLY A 1 195 ? -12.562 -23.938 -14.984 1 70.75 195 GLY A CA 1
ATOM 1528 C C . GLY A 1 195 ? -13.594 -24.375 -13.961 1 70.75 195 GLY A C 1
ATOM 1529 O O . GLY A 1 195 ? -14.648 -23.75 -13.812 1 70.75 195 GLY A O 1
ATOM 1530 N N . ASP A 1 196 ? -13.211 -25.312 -13.195 1 75.25 196 ASP A N 1
ATOM 1531 C CA . ASP A 1 196 ? -14.133 -25.844 -12.188 1 75.25 196 ASP A CA 1
ATOM 1532 C C . ASP A 1 196 ? -13.836 -25.25 -10.812 1 75.25 196 ASP A C 1
ATOM 1534 O O . ASP A 1 196 ? -14.531 -25.562 -9.836 1 75.25 196 ASP A O 1
ATOM 1538 N N . VAL A 1 197 ? -12.953 -24.375 -10.789 1 76.38 197 VAL A N 1
ATOM 1539 C CA . VAL A 1 197 ? -12.547 -23.797 -9.516 1 76.38 197 VAL A CA 1
ATOM 1540 C C . VAL A 1 197 ? -13.195 -22.422 -9.336 1 76.38 197 VAL A C 1
ATOM 1542 O O . VAL A 1 197 ? -13.039 -21.547 -10.18 1 76.38 197 VAL A O 1
ATOM 1545 N N . PRO A 1 198 ? -14.016 -22.359 -8.312 1 81.25 198 PRO A N 1
ATOM 1546 C CA . PRO A 1 198 ? -14.57 -21.031 -8.07 1 81.25 198 PRO A CA 1
ATOM 1547 C C . PRO A 1 198 ? -13.492 -19.984 -7.805 1 81.25 198 PRO A C 1
ATOM 1549 O O . PRO A 1 198 ? -12.492 -20.266 -7.133 1 81.25 198 PRO A O 1
ATOM 1552 N N . TRP A 1 199 ? -13.648 -18.875 -8.352 1 83.88 199 TRP A N 1
ATOM 1553 C CA . TRP A 1 199 ? -12.742 -17.75 -8.164 1 83.88 199 TRP A CA 1
ATOM 1554 C C . TRP A 1 199 ? -13.219 -16.844 -7.027 1 83.88 199 TRP A C 1
ATOM 1556 O O . TRP A 1 199 ? -12.414 -16.328 -6.254 1 83.88 199 TRP A O 1
ATOM 1566 N N . ALA A 1 200 ? -14.57 -16.734 -6.91 1 88 200 ALA A N 1
ATOM 1567 C CA . ALA A 1 200 ? -15.195 -15.859 -5.934 1 88 200 ALA A CA 1
ATOM 1568 C C . ALA A 1 200 ? -15.5 -16.594 -4.637 1 88 200 ALA A C 1
ATOM 1570 O O . ALA A 1 200 ? -15.914 -17.766 -4.664 1 88 200 ALA A O 1
ATOM 1571 N N . VAL A 1 201 ? -15.258 -15.883 -3.537 1 91.88 201 VAL A N 1
ATOM 1572 C CA . VAL A 1 201 ? -15.594 -16.422 -2.227 1 91.88 201 VAL A CA 1
ATOM 1573 C C . VAL A 1 201 ? -17.109 -16.516 -2.07 1 91.88 201 VAL A C 1
ATOM 1575 O O . VAL A 1 201 ? -17.828 -15.578 -2.441 1 91.88 201 VAL A O 1
ATOM 1578 N N . ASN A 1 202 ? -17.594 -17.547 -1.482 1 86.62 202 ASN A N 1
ATOM 1579 C CA . ASN A 1 202 ? -19.031 -17.797 -1.429 1 86.62 202 ASN A CA 1
ATOM 1580 C C . ASN A 1 202 ? -19.719 -16.938 -0.36 1 86.62 202 ASN A C 1
ATOM 1582 O O . ASN A 1 202 ? -20.875 -16.547 -0.52 1 86.62 202 ASN A O 1
ATOM 1586 N N . ASP A 1 203 ? -19.047 -16.672 0.69 1 88.19 203 ASP A N 1
ATOM 1587 C CA . ASP A 1 203 ? -19.734 -16.047 1.812 1 88.19 203 ASP A CA 1
ATOM 1588 C C . ASP A 1 203 ? -19.406 -14.547 1.873 1 88.19 203 ASP A C 1
ATOM 1590 O O . ASP A 1 203 ? -19.578 -13.914 2.916 1 88.19 203 ASP A O 1
ATOM 1594 N N . TYR A 1 204 ? -18.938 -14.039 0.855 1 93 204 TYR A N 1
ATOM 1595 C CA . TYR A 1 204 ? -18.797 -12.594 0.73 1 93 204 TYR A CA 1
ATOM 1596 C C . TYR A 1 204 ? -20.109 -11.953 0.315 1 93 204 TYR A C 1
ATOM 1598 O O . TYR A 1 204 ? -20.828 -12.492 -0.525 1 93 204 TYR A O 1
ATOM 1606 N N . ASP A 1 205 ? -20.453 -10.828 0.899 1 92.81 205 ASP A N 1
ATOM 1607 C CA . ASP A 1 205 ? -21.703 -10.141 0.535 1 92.81 205 ASP A CA 1
ATOM 1608 C C . ASP A 1 205 ? -21.5 -9.297 -0.719 1 92.81 205 ASP A C 1
ATOM 1610 O O . ASP A 1 205 ? -21.172 -8.109 -0.628 1 92.81 205 ASP A O 1
ATOM 1614 N N . TYR A 1 206 ? -21.844 -9.867 -1.847 1 92.06 206 TYR A N 1
ATOM 1615 C CA . TYR A 1 206 ? -21.656 -9.195 -3.129 1 92.06 206 TYR A CA 1
ATOM 1616 C C . TYR A 1 206 ? -22.797 -8.227 -3.41 1 92.06 206 TYR A C 1
ATOM 1618 O O . TYR A 1 206 ? -22.75 -7.477 -4.391 1 92.06 206 TYR A O 1
ATOM 1626 N N . SER A 1 207 ? -23.781 -8.188 -2.572 1 90.75 207 SER A N 1
ATOM 1627 C CA . SER A 1 207 ? -24.938 -7.34 -2.797 1 90.75 207 SER A CA 1
ATOM 1628 C C . SER A 1 207 ? -24.891 -6.086 -1.928 1 90.75 207 SER A C 1
ATOM 1630 O O . SER A 1 207 ? -25.719 -5.18 -2.082 1 90.75 207 SER A O 1
ATOM 1632 N N . ALA A 1 208 ? -23.938 -6.062 -1.096 1 89.25 208 ALA A N 1
ATOM 1633 C CA . ALA A 1 208 ? -23.828 -4.93 -0.178 1 89.25 208 ALA A CA 1
ATOM 1634 C C . ALA A 1 208 ? -23.578 -3.629 -0.938 1 89.25 208 ALA A C 1
ATOM 1636 O O . ALA A 1 208 ? -22.797 -3.594 -1.883 1 89.25 208 ALA A O 1
ATOM 1637 N N . ARG A 1 209 ? -24.344 -2.578 -0.539 1 90.31 209 ARG A N 1
ATOM 1638 C CA . ARG A 1 209 ? -24.203 -1.247 -1.12 1 90.31 209 ARG A CA 1
ATOM 1639 C C . ARG A 1 209 ? -24.172 -0.177 -0.034 1 90.31 209 ARG A C 1
ATOM 1641 O O . ARG A 1 209 ? -24.844 0.853 -0.149 1 90.31 209 ARG A O 1
ATOM 1648 N N . ASP A 1 210 ? -23.406 -0.445 0.992 1 89.38 210 ASP A N 1
ATOM 1649 C CA . ASP A 1 210 ? -23.438 0.424 2.164 1 89.38 210 ASP A CA 1
ATOM 1650 C C . ASP A 1 210 ? -22.062 1.037 2.438 1 89.38 210 ASP A C 1
ATOM 1652 O O . ASP A 1 210 ? -21.781 1.468 3.559 1 89.38 210 ASP A O 1
ATOM 1656 N N . ALA A 1 211 ? -21.188 1.021 1.403 1 94.81 211 ALA A N 1
ATOM 1657 C CA . ALA A 1 211 ? -19.859 1.608 1.594 1 94.81 211 ALA A CA 1
ATOM 1658 C C . ALA A 1 211 ? -19.953 3.109 1.85 1 94.81 211 ALA A C 1
ATOM 1660 O O . ALA A 1 211 ? -20.75 3.803 1.216 1 94.81 211 ALA A O 1
ATOM 1661 N N . ARG A 1 212 ? -19.188 3.578 2.883 1 94.62 212 ARG A N 1
ATOM 1662 C CA . ARG A 1 212 ? -19.234 4.988 3.25 1 94.62 212 ARG A CA 1
ATOM 1663 C C . ARG A 1 212 ? -17.844 5.488 3.67 1 94.62 212 ARG A C 1
ATOM 1665 O O . ARG A 1 212 ? -17.109 4.773 4.348 1 94.62 212 ARG A O 1
ATOM 1672 N N . LEU A 1 213 ? -17.625 6.68 3.23 1 96.81 213 LEU A N 1
ATOM 1673 C CA . LEU A 1 213 ? -16.5 7.449 3.76 1 96.81 213 LEU A CA 1
ATOM 1674 C C . LEU A 1 213 ? -17 8.547 4.699 1 96.81 213 LEU A C 1
ATOM 1676 O O . LEU A 1 213 ? -17.75 9.422 4.293 1 96.81 213 LEU A O 1
ATOM 1680 N N . HIS A 1 214 ? -16.594 8.461 5.922 1 92.69 214 HIS A N 1
ATOM 1681 C CA . HIS A 1 214 ? -16.797 9.555 6.871 1 92.69 214 HIS A CA 1
ATOM 1682 C C . HIS A 1 214 ? -15.555 10.438 6.953 1 92.69 214 HIS A C 1
ATOM 1684 O O . HIS A 1 214 ? -14.438 9.938 7.129 1 92.69 214 HIS A O 1
ATOM 1690 N N . ILE A 1 215 ? -15.734 11.703 6.75 1 91.69 215 ILE A N 1
ATOM 1691 C CA . ILE A 1 215 ? -14.617 12.633 6.93 1 91.69 215 ILE A CA 1
ATOM 1692 C C . ILE A 1 215 ? -14.945 13.609 8.062 1 91.69 215 ILE A C 1
ATOM 1694 O O . ILE A 1 215 ? -16.094 14.047 8.203 1 91.69 215 ILE A O 1
ATOM 1698 N N . VAL A 1 216 ? -14 13.844 8.875 1 87.25 216 VAL A N 1
ATOM 1699 C CA . VAL A 1 216 ? -14.133 14.766 10 1 87.25 216 VAL A CA 1
ATOM 1700 C C . VAL A 1 216 ? -13.172 15.938 9.828 1 87.25 216 VAL A C 1
ATOM 1702 O O . VAL A 1 216 ? -11.969 15.742 9.664 1 87.25 216 VAL A O 1
ATOM 1705 N N . ASP A 1 217 ? -13.711 17.062 9.781 1 82.06 217 ASP A N 1
ATOM 1706 C CA . ASP A 1 217 ? -12.914 18.281 9.672 1 82.06 217 ASP A CA 1
ATOM 1707 C C . ASP A 1 217 ? -13.578 19.438 10.414 1 82.06 217 ASP A C 1
ATOM 1709 O O . ASP A 1 217 ? -14.797 19.609 10.344 1 82.06 217 ASP A O 1
ATOM 1713 N N . ASN A 1 218 ? -12.812 20.172 11.125 1 72.69 218 ASN A N 1
ATOM 1714 C CA . ASN A 1 218 ? -13.398 21.266 11.883 1 72.69 218 ASN A CA 1
ATOM 1715 C C . ASN A 1 218 ? -13.438 22.562 11.07 1 72.69 218 ASN A C 1
ATOM 1717 O O . ASN A 1 218 ? -13.891 23.594 11.555 1 72.69 218 ASN A O 1
ATOM 1721 N N . CYS A 1 219 ? -13.062 22.547 9.906 1 61.94 219 CYS A N 1
ATOM 1722 C CA . CYS A 1 219 ? -13.039 23.656 8.969 1 61.94 219 CYS A CA 1
ATOM 1723 C C . CYS A 1 219 ? -12.414 24.891 9.602 1 61.94 219 CYS A C 1
ATOM 1725 O O . CYS A 1 219 ? -12.789 26.016 9.273 1 61.94 219 CYS A O 1
ATOM 1727 N N . ALA A 1 220 ? -11.656 24.656 10.586 1 56.19 220 ALA A N 1
ATOM 1728 C CA . ALA A 1 220 ? -11.078 25.781 11.312 1 56.19 220 ALA A CA 1
ATOM 1729 C C . ALA A 1 220 ? -9.938 26.422 10.516 1 56.19 220 ALA A C 1
ATOM 1731 O O . ALA A 1 220 ? -9.602 27.594 10.719 1 56.19 220 ALA A O 1
ATOM 1732 N N . HIS A 1 221 ? -9.391 25.594 9.68 1 56.03 221 HIS A N 1
ATOM 1733 C CA . HIS A 1 221 ? -8.289 26.141 8.906 1 56.03 221 HIS A CA 1
ATOM 1734 C C . HIS A 1 221 ? -8.805 26.969 7.723 1 56.03 221 HIS A C 1
ATOM 1736 O O . HIS A 1 221 ? -9.836 26.625 7.137 1 56.03 221 HIS A O 1
ATOM 1742 N N . GLU A 1 222 ? -8.281 28.203 7.57 1 48.41 222 GLU A N 1
ATOM 1743 C CA . GLU A 1 222 ? -8.672 29.109 6.496 1 48.41 222 GLU A CA 1
ATOM 1744 C C . GLU A 1 222 ? -8.773 28.359 5.164 1 48.41 222 GLU A C 1
ATOM 1746 O O . GLU A 1 222 ? -9.547 28.766 4.285 1 48.41 222 GLU A O 1
ATOM 1751 N N . HIS A 1 223 ? -8.109 27.312 5.129 1 54.97 223 HIS A N 1
ATOM 1752 C CA . HIS A 1 223 ? -8.039 26.609 3.852 1 54.97 223 HIS A CA 1
ATOM 1753 C C . HIS A 1 223 ? -8.766 25.266 3.918 1 54.97 223 HIS A C 1
ATOM 1755 O O . HIS A 1 223 ? -8.344 24.297 3.301 1 54.97 223 HIS A O 1
ATOM 1761 N N . THR A 1 224 ? -9.883 25.406 4.652 1 65.06 224 THR A N 1
ATOM 1762 C CA . THR A 1 224 ? -10.633 24.156 4.715 1 65.06 224 THR A CA 1
ATOM 1763 C C . THR A 1 224 ? -11.109 23.75 3.324 1 65.06 224 THR A C 1
ATOM 1765 O O . THR A 1 224 ? -11.5 24.594 2.521 1 65.06 224 THR A O 1
ATOM 1768 N N . THR A 1 225 ? -10.883 22.531 3.035 1 72.25 225 THR A N 1
ATOM 1769 C CA . THR A 1 225 ? -11.25 22 1.726 1 72.25 225 THR A CA 1
ATOM 1770 C C . THR A 1 225 ? -12.422 21.031 1.838 1 72.25 225 THR A C 1
ATOM 1772 O O . THR A 1 225 ? -12.773 20.359 0.866 1 72.25 225 THR A O 1
ATOM 1775 N N . ALA A 1 226 ? -13.109 21 3.018 1 77.31 226 ALA A N 1
ATOM 1776 C CA . ALA A 1 226 ? -14.203 20.062 3.203 1 77.31 226 ALA A CA 1
ATOM 1777 C C . ALA A 1 226 ? -15.352 20.344 2.244 1 77.31 226 ALA A C 1
ATOM 1779 O O . ALA A 1 226 ? -15.945 19.438 1.674 1 77.31 226 ALA A O 1
ATOM 1780 N N . HIS A 1 227 ? -15.641 21.609 2.139 1 81.94 227 HIS A N 1
ATOM 1781 C CA . HIS A 1 227 ? -16.719 21.984 1.226 1 81.94 227 HIS A CA 1
ATOM 1782 C C . HIS A 1 227 ? -16.359 21.656 -0.219 1 81.94 227 HIS A C 1
ATOM 1784 O O . HIS A 1 227 ? -17.219 21.266 -1.01 1 81.94 227 HIS A O 1
ATOM 1790 N N . LYS A 1 228 ? -15.133 21.781 -0.531 1 87.88 228 LYS A N 1
ATOM 1791 C CA . LYS A 1 228 ? -14.688 21.438 -1.88 1 87.88 228 LYS A CA 1
ATOM 1792 C C . LYS A 1 228 ? -14.805 19.938 -2.139 1 87.88 228 LYS A C 1
ATOM 1794 O O . LYS A 1 228 ? -15.164 19.516 -3.244 1 87.88 228 LYS A O 1
ATOM 1799 N N . VAL A 1 229 ? -14.531 19.188 -1.113 1 92.62 229 VAL A N 1
ATOM 1800 C CA . VAL A 1 229 ? -14.664 17.734 -1.22 1 92.62 229 VAL A CA 1
ATOM 1801 C C . VAL A 1 229 ? -16.109 17.375 -1.531 1 92.62 229 VAL A C 1
ATOM 1803 O O . VAL A 1 229 ? -16.375 16.547 -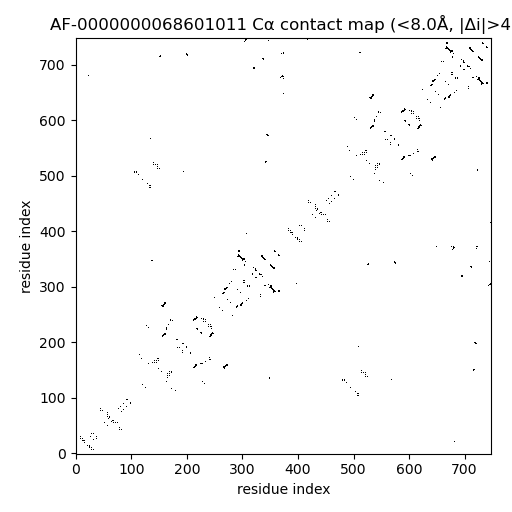2.412 1 92.62 229 VAL A O 1
ATOM 1806 N N . THR A 1 230 ? -17.016 18.047 -0.893 1 89.56 230 THR A N 1
ATOM 1807 C CA . THR A 1 230 ? -18.438 17.797 -1.098 1 89.56 230 THR A CA 1
ATOM 1808 C C . THR A 1 230 ? -18.859 18.188 -2.514 1 89.56 230 THR A C 1
ATOM 1810 O O . THR A 1 230 ? -19.562 17.422 -3.186 1 89.56 230 THR A O 1
ATOM 1813 N N . ASP A 1 231 ? -18.422 19.312 -2.926 1 89.69 231 ASP A N 1
ATOM 1814 C CA . ASP A 1 231 ? -18.766 19.797 -4.258 1 89.69 231 ASP A CA 1
ATOM 1815 C C . ASP A 1 231 ? -18.266 18.844 -5.34 1 89.69 231 ASP A C 1
ATOM 1817 O O . ASP A 1 231 ? -18.969 18.531 -6.289 1 89.69 231 ASP A O 1
ATOM 1821 N N . ILE A 1 232 ? -17.016 18.438 -5.168 1 91.69 232 ILE A N 1
ATOM 1822 C CA . ILE A 1 232 ? -16.422 17.531 -6.145 1 91.69 232 ILE A CA 1
ATOM 1823 C C . ILE A 1 232 ? -17.156 16.188 -6.137 1 91.69 232 ILE A C 1
ATOM 1825 O O . ILE A 1 232 ? -17.453 15.633 -7.195 1 91.69 232 ILE A O 1
ATOM 1829 N N . ALA A 1 233 ? -17.516 15.703 -4.953 1 93.38 233 ALA A N 1
ATOM 1830 C CA . ALA A 1 233 ? -18.25 14.445 -4.844 1 93.38 233 ALA A CA 1
ATOM 1831 C C . ALA A 1 233 ? -19.594 14.539 -5.559 1 93.38 233 ALA A C 1
ATOM 1833 O O . ALA A 1 233 ? -20.016 13.594 -6.219 1 93.38 233 ALA A O 1
ATOM 1834 N N . GLU A 1 234 ? -20.234 15.648 -5.438 1 88.94 234 GLU A N 1
ATOM 1835 C CA . GLU A 1 234 ? -21.5 15.867 -6.121 1 88.94 234 GLU A CA 1
ATOM 1836 C C . GLU A 1 234 ? -21.312 15.883 -7.637 1 88.94 234 GLU A C 1
ATOM 1838 O O . GLU A 1 234 ? -22.078 15.25 -8.367 1 88.94 234 GLU A O 1
ATOM 1843 N N . THR A 1 235 ? -20.328 16.594 -8.023 1 90.12 235 THR A N 1
ATOM 1844 C CA . THR A 1 235 ? -20.031 16.703 -9.445 1 90.12 235 THR A CA 1
ATOM 1845 C C . THR A 1 235 ? -19.766 15.336 -10.055 1 90.12 235 THR A C 1
ATOM 1847 O O . THR A 1 235 ? -20.188 15.055 -11.18 1 90.12 235 THR A O 1
ATOM 1850 N N . LEU A 1 236 ? -19.125 14.422 -9.266 1 89.25 236 LEU A N 1
ATOM 1851 C CA . LEU A 1 236 ? -18.75 13.102 -9.758 1 89.25 236 LEU A CA 1
ATOM 1852 C C . LEU A 1 236 ? -19.875 12.102 -9.531 1 89.25 236 LEU A C 1
ATOM 1854 O O . LEU A 1 236 ? -19.797 10.961 -9.992 1 89.25 236 LEU A O 1
ATOM 1858 N N . GLY A 1 237 ? -20.891 12.492 -8.773 1 87.31 237 GLY A N 1
ATOM 1859 C CA . GLY A 1 237 ? -21.984 11.602 -8.461 1 87.31 237 GLY A CA 1
ATOM 1860 C C . GLY A 1 237 ? -21.672 10.648 -7.328 1 87.31 237 GLY A C 1
ATOM 1861 O O . GLY A 1 237 ? -22.281 9.57 -7.23 1 87.31 237 GLY A O 1
ATOM 1862 N N . TYR A 1 238 ? -20.641 11 -6.445 1 93.44 238 TYR A N 1
ATOM 1863 C CA . TYR A 1 238 ? -20.172 10.125 -5.379 1 93.44 238 TYR A CA 1
ATOM 1864 C C . TYR A 1 238 ? -20.766 10.531 -4.035 1 93.44 238 TYR A C 1
ATOM 1866 O O . TYR A 1 238 ? -20.438 9.938 -3.002 1 93.44 238 TYR A O 1
ATOM 1874 N N . ARG A 1 239 ? -21.703 11.469 -4 1 91.25 239 ARG A N 1
ATOM 1875 C CA . ARG A 1 239 ? -22.141 12.109 -2.764 1 91.25 239 ARG A CA 1
ATOM 1876 C C . ARG A 1 239 ? -22.75 11.094 -1.803 1 91.25 239 ARG A C 1
ATOM 1878 O O . ARG A 1 239 ? -22.609 11.211 -0.585 1 91.25 239 ARG A O 1
ATOM 1885 N N . HIS A 1 240 ? -23.391 10.117 -2.287 1 90 240 HIS A N 1
ATOM 1886 C CA . HIS A 1 240 ? -24.062 9.156 -1.427 1 90 240 HIS A CA 1
ATOM 1887 C C . HIS A 1 240 ? -23.062 8.289 -0.671 1 90 240 HIS A C 1
ATOM 1889 O O . HIS A 1 240 ? -23.422 7.645 0.319 1 90 240 HIS A O 1
ATOM 1895 N N . PHE A 1 241 ? -21.766 8.25 -1.077 1 95.06 241 PHE A N 1
ATOM 1896 C CA . PHE A 1 241 ? -20.719 7.512 -0.383 1 95.06 241 PHE A CA 1
ATOM 1897 C C . PHE A 1 241 ? -20.109 8.359 0.732 1 95.06 241 PHE A C 1
ATOM 1899 O O . PHE A 1 241 ? -19.375 7.844 1.58 1 95.06 241 PHE A O 1
ATOM 1906 N N . LEU A 1 242 ? -20.422 9.664 0.742 1 94.38 242 LEU A N 1
ATOM 1907 C CA . LEU A 1 242 ? -19.672 10.602 1.559 1 94.38 242 LEU A CA 1
ATOM 1908 C C . LEU A 1 242 ? -20.516 11.148 2.701 1 94.38 242 LEU A C 1
ATOM 1910 O O . LEU A 1 242 ? -21.641 11.609 2.479 1 94.38 242 LEU A O 1
ATOM 1914 N N . HIS A 1 243 ? -20.062 11.047 3.883 1 90.19 243 HIS A N 1
ATOM 1915 C CA . HIS A 1 243 ? -20.625 11.695 5.055 1 90.19 243 HIS A CA 1
ATOM 1916 C C . HIS A 1 243 ? -19.641 12.672 5.684 1 90.19 243 HIS A C 1
ATOM 1918 O O . HIS A 1 243 ? -18.562 12.281 6.117 1 90.19 243 HIS A O 1
ATOM 1924 N N . VAL A 1 244 ? -20.016 13.914 5.719 1 87.62 244 VAL A N 1
ATOM 1925 C CA . VAL A 1 244 ? -19.141 14.961 6.223 1 87.62 244 VAL A CA 1
ATOM 1926 C C . VAL A 1 244 ? -19.562 15.344 7.645 1 87.62 244 VAL A C 1
ATOM 1928 O O . VAL A 1 244 ? -20.734 15.617 7.906 1 87.62 244 VAL A O 1
ATOM 1931 N N . HIS A 1 245 ? -18.625 15.281 8.492 1 83.56 245 HIS A N 1
ATOM 1932 C CA . HIS A 1 245 ? -18.812 15.711 9.875 1 83.56 245 HIS A CA 1
ATOM 1933 C C . HIS A 1 245 ? -17.984 16.953 10.188 1 83.56 245 HIS A C 1
ATOM 1935 O O . HIS A 1 245 ? -16.75 16.859 10.328 1 83.56 245 HIS A O 1
ATOM 1941 N N . ILE A 1 246 ? -18.656 18.047 10.289 1 80.5 246 ILE A N 1
ATOM 1942 C CA . ILE A 1 246 ? -17.953 19.281 10.617 1 80.5 246 ILE A CA 1
ATOM 1943 C C . ILE A 1 246 ? -17.812 19.391 12.133 1 80.5 246 ILE A C 1
ATOM 1945 O O . ILE A 1 246 ? -18.719 19.891 12.812 1 80.5 246 ILE A O 1
ATOM 1949 N N . THR A 1 247 ? -16.766 18.891 12.586 1 75.81 247 THR A N 1
ATOM 1950 C CA . THR A 1 247 ? -16.484 18.891 14.023 1 75.81 247 THR A CA 1
ATOM 1951 C C . THR A 1 24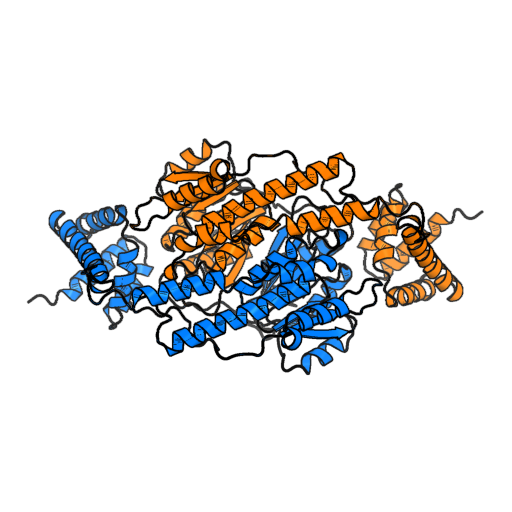7 ? -15.008 18.656 14.281 1 75.81 247 THR A C 1
ATOM 1953 O O . THR A 1 247 ? -14.25 18.312 13.367 1 75.81 247 THR A O 1
ATOM 1956 N N . ASP A 1 248 ? -14.656 19 15.438 1 75.5 248 ASP A N 1
ATOM 1957 C CA . ASP A 1 248 ? -13.297 18.672 15.859 1 75.5 248 ASP A CA 1
ATOM 1958 C C . ASP A 1 248 ? -13.141 17.172 16.094 1 75.5 248 ASP A C 1
ATOM 1960 O O . ASP A 1 248 ? -14.023 16.531 16.656 1 75.5 248 ASP A O 1
ATOM 1964 N N . ALA A 1 249 ? -12.039 16.672 15.609 1 74.44 249 ALA A N 1
ATOM 1965 C CA . ALA A 1 249 ? -11.773 15.234 15.758 1 74.44 249 ALA A CA 1
ATOM 1966 C C . ALA A 1 249 ? -11.75 14.836 17.234 1 74.44 249 ALA A C 1
ATOM 1968 O O . ALA A 1 249 ? -11.922 13.664 17.562 1 74.44 249 ALA A O 1
ATOM 1969 N N . PHE A 1 250 ? -11.539 15.781 18.062 1 71.38 250 PHE A N 1
ATOM 1970 C CA . PHE A 1 250 ? -11.43 15.5 19.5 1 71.38 250 PHE A CA 1
ATOM 1971 C C . PHE A 1 250 ? -12.711 15.875 20.219 1 71.38 250 PHE A C 1
ATOM 1973 O O . PHE A 1 250 ? -12.766 15.82 21.453 1 71.38 250 PHE A O 1
ATOM 1980 N N . ASP A 1 251 ? -13.633 16.234 19.438 1 71.38 251 ASP A N 1
ATOM 1981 C CA . ASP A 1 251 ? -14.953 16.438 20.016 1 71.38 251 ASP A CA 1
ATOM 1982 C C . ASP A 1 251 ? -15.461 15.156 20.672 1 71.38 251 ASP A C 1
ATOM 1984 O O . ASP A 1 251 ? -15.562 14.117 20.016 1 71.38 251 ASP A O 1
ATOM 1988 N N . LYS A 1 252 ? -15.734 15.266 21.922 1 67.38 252 LYS A N 1
ATOM 1989 C CA . LYS A 1 252 ? -16.172 14.125 22.719 1 67.38 252 LYS A CA 1
ATOM 1990 C C . LYS A 1 252 ? -17.453 13.516 22.141 1 67.38 252 LYS A C 1
ATOM 1992 O O . LYS A 1 252 ? -17.75 12.344 22.391 1 67.38 252 LYS A O 1
ATOM 1997 N N . GLU A 1 253 ? -18.141 14.297 21.391 1 64.62 253 GLU A N 1
ATOM 1998 C CA . GLU A 1 253 ? -19.422 13.828 20.875 1 64.62 253 GLU A CA 1
ATOM 1999 C C . GLU A 1 253 ? -19.234 13.125 19.531 1 64.62 253 GLU A C 1
ATOM 2001 O O . GLU A 1 253 ? -20.156 12.469 19.031 1 64.62 253 GLU A O 1
ATOM 2006 N N . LEU A 1 254 ? -18.094 13.219 19 1 70.75 254 LEU A N 1
ATOM 2007 C CA . LEU A 1 254 ? -17.859 12.695 17.656 1 70.75 254 LEU A CA 1
ATOM 2008 C C . LEU A 1 254 ? -18.156 11.195 17.594 1 70.75 254 LEU A C 1
ATOM 2010 O O . LEU A 1 254 ? -18.859 10.734 16.688 1 70.75 254 LEU A O 1
ATOM 2014 N N . PRO A 1 255 ? -17.75 10.469 18.609 1 63.84 255 PRO A N 1
ATOM 2015 C CA . PRO A 1 255 ? -18.062 9.039 18.547 1 63.84 255 PRO A CA 1
ATOM 2016 C C . PRO A 1 255 ? -19.578 8.773 18.531 1 63.84 255 PRO A C 1
ATOM 2018 O O . PRO A 1 255 ? -20.031 7.887 17.812 1 63.84 255 PRO A O 1
ATOM 2021 N N . SER A 1 256 ? -20.172 9.523 19.375 1 63.81 256 SER A N 1
ATOM 2022 C CA . SER A 1 256 ? -21.625 9.359 19.422 1 63.81 256 SER A CA 1
ATOM 2023 C C . SER A 1 256 ? -22.281 9.758 18.094 1 63.81 256 SER A C 1
ATOM 2025 O O . SER A 1 256 ? -23.234 9.133 17.656 1 63.81 256 SER A O 1
ATOM 2027 N N . THR A 1 257 ? -21.766 10.734 17.578 1 64.19 257 THR A N 1
ATOM 2028 C CA . THR A 1 257 ? -22.281 11.203 16.281 1 64.19 257 THR A CA 1
ATOM 2029 C C . THR A 1 257 ? -22.047 10.156 15.203 1 64.19 257 THR A C 1
ATOM 2031 O O . THR A 1 257 ? -22.906 9.945 14.344 1 64.19 257 THR A O 1
ATOM 2034 N N . LEU A 1 258 ? -20.906 9.555 15.281 1 67.31 258 LEU A N 1
ATOM 2035 C CA . LEU A 1 258 ? -20.562 8.547 14.289 1 67.31 258 LEU A CA 1
ATOM 2036 C C . LEU A 1 258 ? -21.25 7.219 14.594 1 67.31 258 LEU A C 1
ATOM 2038 O O . LEU A 1 258 ? -21.469 6.402 13.695 1 67.31 258 LEU A O 1
ATOM 2042 N N . ALA A 1 259 ? -21.484 6.887 15.883 1 57.88 259 ALA A N 1
ATOM 2043 C CA . ALA A 1 259 ? -22.172 5.664 16.297 1 57.88 259 ALA A CA 1
ATOM 2044 C C . ALA A 1 259 ? -23.609 5.629 15.75 1 57.88 259 ALA A C 1
ATOM 2046 O O . ALA A 1 259 ? -24.141 4.555 15.461 1 57.88 259 ALA A O 1
ATOM 2047 N N . VAL A 1 260 ? -24.172 6.703 15.82 1 48.56 260 VAL A N 1
ATOM 2048 C CA . VAL A 1 260 ? -25.547 6.773 15.359 1 48.56 260 VAL A CA 1
ATOM 2049 C C . VAL A 1 260 ? -25.625 6.359 13.891 1 48.56 260 VAL A C 1
ATOM 2051 O O . VAL A 1 260 ? -26.703 6.008 13.391 1 48.56 260 VAL A O 1
ATOM 2054 N N . SER A 1 261 ? -24.453 6.402 13.461 1 54.56 261 SER A N 1
ATOM 2055 C CA . SER A 1 261 ? -24.469 5.852 12.109 1 54.56 261 SER A CA 1
ATOM 2056 C C . SER A 1 261 ? -24.391 4.328 12.133 1 54.56 261 SER A C 1
ATOM 2058 O O . SER A 1 261 ? -24.016 3.734 13.141 1 54.56 261 SER A O 1
ATOM 2060 N N . GLU A 1 262 ? -25.188 3.574 11.453 1 58.28 262 GLU A N 1
ATOM 2061 C CA . GLU A 1 262 ? -25.219 2.123 11.305 1 58.28 262 GLU A CA 1
ATOM 2062 C C . GLU A 1 262 ? -23.812 1.539 11.297 1 58.28 262 GLU A C 1
ATOM 2064 O O . GLU A 1 262 ? -23.641 0.321 11.227 1 58.28 262 GLU A O 1
ATOM 2069 N N . THR A 1 263 ? -22.906 2.533 11.641 1 62.78 263 THR A N 1
ATOM 2070 C CA . THR A 1 263 ? -21.531 2.023 11.555 1 62.78 263 THR A CA 1
ATOM 2071 C C . THR A 1 263 ? -20.984 1.697 12.945 1 62.78 263 THR A C 1
ATOM 2073 O O . THR A 1 263 ? -20.734 2.6 13.742 1 62.78 263 THR A O 1
ATOM 2076 N N . GLN A 1 264 ? -20.984 0.504 13.328 1 71.31 264 GLN A N 1
ATOM 2077 C CA . GLN A 1 264 ? -20.438 0.088 14.617 1 71.31 264 GLN A CA 1
ATOM 2078 C C . GLN A 1 264 ? -18.906 0.054 14.578 1 71.31 264 GLN A C 1
ATOM 2080 O O . GLN A 1 264 ? -18.25 0.507 15.516 1 71.31 264 GLN A O 1
ATOM 2085 N N . TYR A 1 265 ? -18.328 -0.312 13.477 1 88.19 265 TYR A N 1
ATOM 2086 C CA . TYR A 1 265 ? -16.875 -0.431 13.359 1 88.19 265 TYR A CA 1
ATOM 2087 C C . TYR A 1 265 ? -16.391 0.076 12.008 1 88.19 265 TYR A C 1
ATOM 2089 O O . TYR A 1 265 ? -17.172 0.137 11.047 1 88.19 265 TYR A O 1
ATOM 2097 N N . PHE A 1 266 ? -15.18 0.568 12.031 1 94.31 266 PHE A N 1
ATOM 2098 C CA . PHE A 1 266 ? -14.531 0.973 10.797 1 94.31 266 PHE A CA 1
ATOM 2099 C C . PHE A 1 266 ? -13.539 -0.086 10.328 1 94.31 266 PHE A C 1
ATOM 2101 O O . PHE A 1 266 ? -12.812 -0.657 11.148 1 94.31 266 PHE A O 1
ATOM 2108 N N . ASP A 1 267 ? -13.594 -0.308 9.008 1 96.31 267 ASP A N 1
ATOM 2109 C CA . ASP A 1 267 ? -12.602 -1.19 8.398 1 96.31 267 ASP A CA 1
ATOM 2110 C C . ASP A 1 267 ? -11.25 -0.495 8.281 1 96.31 267 ASP A C 1
ATOM 2112 O O . ASP A 1 267 ? -10.203 -1.152 8.281 1 96.31 267 ASP A O 1
ATOM 2116 N N . LEU A 1 268 ? -11.359 0.784 8.102 1 98 268 LEU A N 1
ATOM 2117 C CA . LEU A 1 268 ? -10.141 1.55 7.883 1 98 268 LEU A CA 1
ATOM 2118 C C . LEU A 1 268 ? -10.273 2.957 8.461 1 98 268 LEU A C 1
ATOM 2120 O O . LEU A 1 268 ? -11.273 3.635 8.227 1 98 268 LEU A O 1
ATOM 2124 N N . LEU A 1 269 ? -9.281 3.344 9.25 1 96.44 269 LEU A N 1
ATOM 2125 C CA . LEU A 1 269 ? -9.125 4.719 9.711 1 96.44 269 LEU A CA 1
ATOM 2126 C C . LEU A 1 269 ? -7.906 5.371 9.055 1 96.44 269 LEU A C 1
ATOM 2128 O O . LEU A 1 269 ? -6.812 4.805 9.07 1 96.44 269 LEU A O 1
ATOM 2132 N N . TRP A 1 270 ? -8.109 6.484 8.359 1 96.88 270 TRP A N 1
ATOM 2133 C CA . TRP A 1 270 ? -7.027 7.34 7.875 1 96.88 270 TRP A CA 1
ATOM 2134 C C . TRP A 1 270 ? -6.902 8.602 8.727 1 96.88 270 TRP A C 1
ATOM 2136 O O . TRP A 1 270 ? -7.809 9.438 8.75 1 96.88 270 TRP A O 1
ATOM 2146 N N . ILE A 1 271 ? -5.746 8.695 9.422 1 93.31 271 ILE A N 1
ATOM 2147 C CA . ILE A 1 271 ? -5.543 9.781 10.375 1 93.31 271 ILE A CA 1
ATOM 2148 C C . ILE A 1 271 ? -4.512 10.766 9.828 1 93.31 271 ILE A C 1
ATOM 2150 O O . ILE A 1 271 ? -3.32 10.453 9.766 1 93.31 271 ILE A O 1
ATOM 2154 N N . ASP A 1 272 ? -5.004 11.906 9.461 1 88.69 272 ASP A N 1
ATOM 2155 C CA . ASP A 1 272 ? -4.156 13 9 1 88.69 272 ASP A CA 1
ATOM 2156 C C . ASP A 1 272 ? -4.383 14.258 9.828 1 88.69 272 ASP A C 1
ATOM 2158 O O . ASP A 1 272 ? -5.008 15.219 9.367 1 88.69 272 ASP A O 1
ATOM 2162 N N . LEU A 1 273 ? -4.012 14.305 11.086 1 72.75 273 LEU A N 1
ATOM 2163 C CA . LEU A 1 273 ? -4.281 15.367 12.055 1 72.75 273 LEU A CA 1
ATOM 2164 C C . LEU A 1 273 ? -3.113 16.344 12.125 1 72.75 273 LEU A C 1
ATOM 2166 O O . LEU A 1 273 ? -3.281 17.484 12.562 1 72.75 273 LEU A O 1
ATOM 2170 N N . GLY A 1 274 ? -2.043 16.141 11.375 1 61.59 274 GLY A N 1
ATOM 2171 C CA . GLY A 1 274 ? -0.906 17.047 11.375 1 61.59 274 GLY A CA 1
ATOM 2172 C C . GLY A 1 274 ? -0.256 17.188 12.742 1 61.59 274 GLY A C 1
ATOM 2173 O O . GLY A 1 274 ? 0.777 17.844 12.883 1 61.59 274 GLY A O 1
ATOM 2174 N N . ALA A 1 275 ? -0.995 16.828 13.727 1 56.97 275 ALA A N 1
ATOM 2175 C CA . ALA A 1 275 ? -0.441 17.078 15.055 1 56.97 275 ALA A CA 1
ATOM 2176 C C . ALA A 1 275 ? -0.155 15.773 15.789 1 56.97 275 ALA A C 1
ATOM 2178 O O . ALA A 1 275 ? -1.072 15 16.078 1 56.97 275 ALA A O 1
ATOM 2179 N N . ALA A 1 276 ? 1.144 15.594 16.078 1 60.41 276 ALA A N 1
ATOM 2180 C CA . ALA A 1 276 ? 1.656 14.352 16.656 1 60.41 276 ALA A CA 1
ATOM 2181 C C . ALA A 1 276 ? 1.027 14.086 18.031 1 60.41 276 ALA A C 1
ATOM 2183 O O . ALA A 1 276 ? 0.651 12.953 18.328 1 60.41 276 ALA A O 1
ATOM 2184 N N . ASN A 1 277 ? 0.879 15.156 18.797 1 60.16 277 ASN A N 1
ATOM 2185 C CA . ASN A 1 277 ? 0.394 14.992 20.172 1 60.16 277 ASN A CA 1
ATOM 2186 C C . ASN A 1 277 ? -1.074 14.57 20.188 1 60.16 277 ASN A C 1
ATOM 2188 O O . ASN A 1 277 ? -1.558 14.055 21.203 1 60.16 277 ASN A O 1
ATOM 2192 N N . ARG A 1 278 ? -1.558 14.648 19.109 1 73.69 278 ARG A N 1
ATOM 2193 C CA . ARG A 1 278 ? -2.982 14.344 19.062 1 73.69 278 ARG A CA 1
ATOM 2194 C C . ARG A 1 278 ? -3.219 12.945 18.484 1 73.69 278 ARG A C 1
ATOM 2196 O O . ARG A 1 278 ? -4.281 12.359 18.703 1 73.69 278 ARG A O 1
ATOM 2203 N N . ILE A 1 279 ? -2.195 12.445 17.984 1 82.5 279 ILE A N 1
ATOM 2204 C CA . ILE A 1 279 ? -2.334 11.148 17.344 1 82.5 279 ILE A CA 1
ATOM 2205 C C . ILE A 1 279 ? -2.58 10.07 18.391 1 82.5 279 ILE A C 1
ATOM 2207 O O . ILE A 1 279 ? -3.461 9.219 18.234 1 82.5 279 ILE A O 1
ATOM 2211 N N . GLU A 1 280 ? -1.854 10.25 19.469 1 81.56 280 GLU A N 1
ATOM 2212 C CA . GLU A 1 280 ? -1.942 9.227 20.516 1 81.56 280 GLU A CA 1
ATOM 2213 C C . GLU A 1 280 ? -3.342 9.18 21.109 1 81.56 280 GLU A C 1
ATOM 2215 O O . GLU A 1 280 ? -3.941 8.102 21.219 1 81.56 280 GLU A O 1
ATOM 2220 N N . GLY A 1 281 ? -3.795 10.352 21.484 1 80.31 281 GLY A N 1
ATOM 2221 C CA . GLY A 1 281 ? -5.129 10.406 22.062 1 80.31 281 GLY A CA 1
ATOM 2222 C C . GLY A 1 281 ? -6.211 9.93 21.125 1 80.31 281 GLY A C 1
ATOM 2223 O O . GLY A 1 281 ? -7.098 9.172 21.516 1 80.31 281 GLY A O 1
ATOM 2224 N N . PHE A 1 282 ? -6.113 10.32 19.953 1 84.12 282 PHE A N 1
ATOM 2225 C CA . PHE A 1 282 ? -7.117 9.906 18.969 1 84.12 282 PHE A CA 1
ATOM 2226 C C . PHE A 1 282 ? -7.066 8.406 18.75 1 84.12 282 PHE A C 1
ATOM 2228 O O . PHE A 1 282 ? -8.102 7.738 18.734 1 84.12 282 PHE A O 1
ATOM 2235 N N . PHE A 1 283 ? -5.895 7.938 18.562 1 86.88 283 PHE A N 1
ATOM 2236 C CA . PHE A 1 283 ? -5.691 6.508 18.359 1 86.88 283 PHE A CA 1
ATOM 2237 C C . PHE A 1 283 ? -6.297 5.699 19.5 1 86.88 283 PHE A C 1
ATOM 2239 O O . PHE A 1 283 ? -7.035 4.738 19.266 1 86.88 283 PHE A O 1
ATOM 2246 N N . GLU A 1 284 ? -6.078 6.121 20.688 1 84.12 284 GLU A N 1
ATOM 2247 C CA . GLU A 1 284 ? -6.598 5.434 21.859 1 84.12 284 GLU A CA 1
ATOM 2248 C C . GLU A 1 284 ? -8.125 5.496 21.906 1 84.12 284 GLU A C 1
ATOM 2250 O O . GLU A 1 284 ? -8.781 4.508 22.234 1 84.12 284 GLU A O 1
ATOM 2255 N N . ASP A 1 285 ? -8.625 6.613 21.516 1 84.19 285 ASP A N 1
ATOM 2256 C CA . ASP A 1 285 ? -10.062 6.848 21.641 1 84.19 285 ASP A CA 1
ATOM 2257 C C . ASP A 1 285 ? -10.836 6.102 20.547 1 84.19 285 ASP A C 1
ATOM 2259 O O . ASP A 1 285 ? -12.008 5.777 20.734 1 84.19 285 ASP A O 1
ATOM 2263 N N . TRP A 1 286 ? -10.148 5.762 19.516 1 88.62 286 TRP A N 1
ATOM 2264 C CA . TRP A 1 286 ? -10.906 5.254 18.359 1 88.62 286 TRP A CA 1
ATOM 2265 C C . TRP A 1 286 ? -10.516 3.811 18.062 1 88.62 286 TRP A C 1
ATOM 2267 O O . TRP A 1 286 ? -11.203 3.127 17.297 1 88.62 286 TRP A O 1
ATOM 2277 N N . TRP A 1 287 ? -9.531 3.314 18.672 1 90.31 287 TRP A N 1
ATOM 2278 C CA . TRP A 1 287 ? -9.039 1.968 18.406 1 90.31 287 TRP A CA 1
ATOM 2279 C C . TRP A 1 287 ? -10.141 0.934 18.609 1 90.31 287 TRP A C 1
ATOM 2281 O O . TRP A 1 287 ? -10.25 -0.022 17.844 1 90.31 287 TRP A O 1
ATOM 2291 N N . HIS A 1 288 ? -10.953 1.16 19.594 1 87.69 288 HIS A N 1
ATOM 2292 C CA . HIS A 1 288 ? -11.992 0.183 19.891 1 87.69 288 HIS A CA 1
ATOM 2293 C C . HIS A 1 288 ? -13.055 0.148 18.797 1 87.69 288 HIS A C 1
ATOM 2295 O O . HIS A 1 288 ? -13.836 -0.8 18.719 1 87.69 288 HIS A O 1
ATOM 2301 N N . ARG A 1 289 ? -13.047 1.151 17.922 1 89.81 289 ARG A N 1
ATOM 2302 C CA . ARG A 1 289 ? -14.039 1.216 16.844 1 89.81 289 ARG A CA 1
ATOM 2303 C C . ARG A 1 289 ? -13.477 0.644 15.555 1 89.81 289 ARG A C 1
ATOM 2305 O O . ARG A 1 289 ? -14.172 0.592 14.539 1 89.81 289 ARG A O 1
ATOM 2312 N N . VAL A 1 290 ? -12.297 0.267 15.594 1 93.31 290 VAL A N 1
ATOM 2313 C CA . VAL A 1 290 ? -11.695 -0.395 14.445 1 93.31 290 VAL A CA 1
ATOM 2314 C C . VAL A 1 290 ? -12.078 -1.872 14.438 1 93.31 290 VAL A C 1
ATOM 2316 O O . VAL A 1 290 ? -12.086 -2.523 15.484 1 93.31 290 VAL A O 1
ATOM 2319 N N . ASP A 1 291 ? -12.391 -2.367 13.297 1 92.62 291 ASP A N 1
ATOM 2320 C CA . ASP A 1 291 ? -12.789 -3.764 13.148 1 92.62 291 ASP A CA 1
ATOM 2321 C C . ASP A 1 291 ? -11.727 -4.703 13.719 1 92.62 291 ASP A C 1
ATOM 2323 O O . ASP A 1 291 ? -10.555 -4.613 13.359 1 92.62 291 ASP A O 1
ATOM 2327 N N . ALA A 1 292 ? -12.117 -5.613 14.578 1 90.56 292 ALA A N 1
ATOM 2328 C CA . ALA A 1 292 ? -11.203 -6.527 15.258 1 90.56 292 ALA A CA 1
ATOM 2329 C C . ALA A 1 292 ? -10.656 -7.578 14.305 1 90.56 292 ALA A C 1
ATOM 2331 O O . ALA A 1 292 ? -9.688 -8.266 14.609 1 90.56 292 ALA A O 1
ATOM 2332 N N . GLU A 1 293 ? -11.289 -7.711 13.164 1 91.44 293 GLU A N 1
ATOM 2333 C CA . GLU A 1 293 ? -10.906 -8.742 12.211 1 91.44 293 GLU A CA 1
ATOM 2334 C C . GLU A 1 293 ? -10.055 -8.164 11.078 1 91.44 293 GLU A C 1
ATOM 2336 O O . GLU A 1 293 ? -10.398 -8.305 9.906 1 91.44 293 GLU A O 1
ATOM 2341 N N . GLY A 1 294 ? -8.969 -7.5 11.508 1 94.94 294 GLY A N 1
ATOM 2342 C CA . GLY A 1 294 ? -7.988 -7.078 10.523 1 94.94 294 GLY A CA 1
ATOM 2343 C C . GLY A 1 294 ? -8.141 -5.621 10.117 1 94.94 294 GLY A C 1
ATOM 2344 O O . GLY A 1 294 ? -7.559 -5.188 9.117 1 94.94 294 GLY A O 1
ATOM 2345 N N . GLY A 1 295 ? -8.992 -4.852 10.859 1 96.62 295 GLY A N 1
ATOM 2346 C CA . GLY A 1 295 ? -9.125 -3.434 10.57 1 96.62 295 GLY A CA 1
ATOM 2347 C C . GLY A 1 295 ? -7.797 -2.707 10.508 1 96.62 295 GLY A C 1
ATOM 2348 O O . GLY A 1 295 ? -6.836 -3.111 11.172 1 96.62 295 GLY A O 1
ATOM 2349 N N . LEU A 1 296 ? -7.762 -1.646 9.703 1 98.06 296 LEU A N 1
ATOM 2350 C CA . LEU A 1 296 ? -6.523 -0.908 9.477 1 98.06 296 LEU A CA 1
ATOM 2351 C C . LEU A 1 296 ? -6.637 0.518 10 1 98.06 296 LEU A C 1
ATOM 2353 O O . LEU A 1 296 ? -7.676 1.16 9.852 1 98.06 296 LEU A O 1
ATOM 2357 N N . VAL A 1 297 ? -5.598 0.905 10.641 1 97.31 297 VAL A N 1
ATOM 2358 C CA . VAL A 1 297 ? -5.395 2.318 10.945 1 97.31 297 VAL A CA 1
ATOM 2359 C C . VAL A 1 297 ? -4.125 2.818 10.266 1 97.31 297 VAL A C 1
ATOM 2361 O O . VAL A 1 297 ? -3.047 2.244 10.445 1 97.31 297 VAL A O 1
ATOM 2364 N N . ILE A 1 298 ? -4.266 3.816 9.469 1 97.88 298 ILE A N 1
ATOM 2365 C CA . ILE A 1 298 ? -3.137 4.426 8.773 1 97.88 298 ILE A CA 1
ATOM 2366 C C . ILE A 1 298 ? -2.936 5.855 9.273 1 97.88 298 ILE A C 1
ATOM 2368 O O . ILE A 1 298 ? -3.877 6.652 9.289 1 97.88 298 ILE A O 1
ATOM 2372 N N . VAL A 1 299 ? -1.718 6.129 9.688 1 95.94 299 VAL A N 1
ATOM 2373 C CA . VAL A 1 299 ? -1.405 7.445 10.234 1 95.94 299 VAL A CA 1
ATOM 2374 C C . VAL A 1 299 ? -0.376 8.141 9.352 1 95.94 299 VAL A C 1
ATOM 2376 O O . VAL A 1 299 ? 0.657 7.562 9.016 1 95.94 299 VAL A O 1
ATOM 2379 N N . HIS A 1 300 ? -0.658 9.352 9.008 1 95.19 300 HIS A N 1
ATOM 2380 C CA . HIS A 1 300 ? 0.207 10.141 8.141 1 95.19 300 HIS A CA 1
ATOM 2381 C C . HIS A 1 300 ? 1.351 10.773 8.922 1 95.19 300 HIS A C 1
ATOM 2383 O O . HIS A 1 300 ? 1.159 11.211 10.062 1 95.19 300 HIS A O 1
ATOM 2389 N N . SER A 1 301 ? 2.545 10.789 8.32 1 93 301 SER A N 1
ATOM 2390 C CA . SER A 1 301 ? 3.707 11.578 8.719 1 93 301 SER A CA 1
ATOM 2391 C C . SER A 1 301 ? 4.176 11.211 10.117 1 93 301 SER A C 1
ATOM 2393 O O . SER A 1 301 ? 4.297 12.078 10.992 1 93 301 SER A O 1
ATOM 2395 N N . THR A 1 302 ? 4.562 9.977 10.266 1 93.62 302 THR A N 1
ATOM 2396 C CA . THR A 1 302 ? 4.871 9.469 11.594 1 93.62 302 THR A CA 1
ATOM 2397 C C . THR A 1 302 ? 6.379 9.289 11.766 1 93.62 302 THR A C 1
ATOM 2399 O O . THR A 1 302 ? 6.863 9.133 12.891 1 93.62 302 THR A O 1
ATOM 2402 N N . LEU A 1 303 ? 7.105 9.375 10.711 1 94.69 303 LEU A N 1
ATOM 2403 C CA . LEU A 1 303 ? 8.453 8.828 10.797 1 94.69 303 LEU A CA 1
ATOM 2404 C C . LEU A 1 303 ? 9.477 9.938 11.031 1 94.69 303 LEU A C 1
ATOM 2406 O O . LEU A 1 303 ? 10.383 9.789 11.852 1 94.69 303 LEU A O 1
ATOM 2410 N N . THR A 1 304 ? 9.367 11.016 10.383 1 92.5 304 THR A N 1
ATOM 2411 C CA . THR A 1 304 ? 10.531 11.891 10.289 1 92.5 304 THR A CA 1
ATOM 2412 C C . THR A 1 304 ? 10.375 13.102 11.203 1 92.5 304 THR A C 1
ATOM 2414 O O . THR A 1 304 ? 11.117 14.078 11.086 1 92.5 304 THR A O 1
ATOM 2417 N N . ASN A 1 305 ? 9.438 13.039 12 1 87.06 305 ASN A N 1
ATOM 2418 C CA . ASN A 1 305 ? 9.266 14.07 13.016 1 87.06 305 ASN A CA 1
ATOM 2419 C C . ASN A 1 305 ? 9.328 13.484 14.422 1 87.06 305 ASN A C 1
ATOM 2421 O O . ASN A 1 305 ? 8.766 12.422 14.688 1 87.06 305 ASN A O 1
ATOM 2425 N N . SER A 1 306 ? 10.039 14.148 15.281 1 84.38 306 SER A N 1
ATOM 2426 C CA . SER A 1 306 ? 10.383 13.57 16.578 1 84.38 306 SER A CA 1
ATOM 2427 C C . SER A 1 306 ? 9.141 13.391 17.438 1 84.38 306 SER A C 1
ATOM 2429 O O . SER A 1 306 ? 9.055 12.445 18.234 1 84.38 306 SER A O 1
ATOM 2431 N N . LEU A 1 307 ? 8.148 14.227 17.312 1 81.44 307 LEU A N 1
ATOM 2432 C CA . LEU A 1 307 ? 6.969 14.148 18.156 1 81.44 307 LEU A CA 1
ATOM 2433 C C . LEU A 1 307 ? 6.168 12.883 17.859 1 81.44 307 LEU A C 1
ATOM 2435 O O . LEU A 1 307 ? 5.844 12.117 18.766 1 81.44 307 LEU A O 1
ATOM 2439 N N . SER A 1 308 ? 5.961 12.641 16.625 1 88.75 308 SER A N 1
ATOM 2440 C CA . SER A 1 308 ? 5.211 11.445 16.234 1 88.75 308 SER A CA 1
ATOM 2441 C C . SER A 1 308 ? 6.066 10.188 16.391 1 88.75 308 SER A C 1
ATOM 2443 O O . SER A 1 308 ? 5.539 9.109 16.656 1 88.75 308 SER A O 1
ATOM 2445 N N . ARG A 1 309 ? 7.367 10.438 16.328 1 90.56 309 ARG A N 1
ATOM 2446 C CA . ARG A 1 309 ? 8.273 9.297 16.359 1 90.56 309 ARG A CA 1
ATOM 2447 C C . ARG A 1 309 ? 8.281 8.625 17.719 1 90.56 309 ARG A C 1
ATOM 2449 O O . ARG A 1 309 ? 8.344 7.398 17.812 1 90.56 309 ARG A O 1
ATOM 2456 N N . VAL A 1 310 ? 8.234 9.438 18.734 1 86.5 310 VAL A N 1
ATOM 2457 C CA . VAL A 1 310 ? 8.219 8.891 20.078 1 86.5 310 VAL A CA 1
ATOM 2458 C C . VAL A 1 310 ? 7.008 7.984 20.266 1 86.5 310 VAL A C 1
ATOM 2460 O O . VAL A 1 310 ? 7.133 6.863 20.766 1 86.5 310 VAL A O 1
ATOM 2463 N N . TRP A 1 311 ? 5.926 8.461 19.812 1 90.56 311 TRP A N 1
ATOM 2464 C CA . TRP A 1 311 ? 4.699 7.672 19.891 1 90.56 311 TRP A CA 1
ATOM 2465 C C . TRP A 1 311 ? 4.812 6.406 19.047 1 90.56 311 TRP A C 1
ATOM 2467 O O . TRP A 1 311 ? 4.445 5.316 19.5 1 90.56 311 TRP A O 1
ATOM 2477 N N . LEU A 1 312 ? 5.352 6.551 17.891 1 94.5 312 LEU A N 1
ATOM 2478 C CA . LEU A 1 312 ? 5.457 5.418 16.969 1 94.5 312 LEU A CA 1
ATOM 2479 C C . LEU A 1 312 ? 6.355 4.332 17.547 1 94.5 312 LEU A C 1
ATOM 2481 O O . LEU A 1 312 ? 6.043 3.143 17.453 1 94.5 312 LEU A O 1
ATOM 2485 N N . GLU A 1 313 ? 7.438 4.766 18.141 1 91.31 313 GLU A N 1
ATOM 2486 C CA . GLU A 1 313 ? 8.352 3.775 18.703 1 91.31 313 GLU A CA 1
ATOM 2487 C C . GLU A 1 313 ? 7.699 3.014 19.844 1 91.31 313 GLU A C 1
ATOM 2489 O O . GLU A 1 313 ? 7.953 1.822 20.031 1 91.31 313 GLU A O 1
ATOM 2494 N N . ARG A 1 314 ? 6.898 3.713 20.594 1 89.81 314 ARG A N 1
ATOM 2495 C CA . ARG A 1 314 ? 6.133 3.018 21.609 1 89.81 314 ARG A CA 1
ATOM 2496 C C . ARG A 1 314 ? 5.18 1.999 21 1 89.81 314 ARG A C 1
ATOM 2498 O O . ARG A 1 314 ? 5.086 0.863 21.469 1 89.81 314 ARG A O 1
ATOM 2505 N N . MET A 1 315 ? 4.496 2.41 19.984 1 93.62 315 MET A N 1
ATOM 2506 C CA . MET A 1 315 ? 3.559 1.517 19.312 1 93.62 315 MET A CA 1
ATOM 2507 C C . MET A 1 315 ? 4.285 0.317 18.719 1 93.62 315 MET A C 1
ATOM 2509 O O . MET A 1 315 ? 3.781 -0.807 18.766 1 93.62 315 MET A O 1
ATOM 2513 N N . ARG A 1 316 ? 5.453 0.571 18.156 1 93.44 316 ARG A N 1
ATOM 2514 C CA . ARG A 1 316 ? 6.254 -0.513 17.609 1 93.44 316 ARG A CA 1
ATOM 2515 C C . ARG A 1 316 ? 6.645 -1.518 18.688 1 93.44 316 ARG A C 1
ATOM 2517 O O . ARG A 1 316 ? 6.613 -2.729 18.453 1 93.44 316 ARG A O 1
ATOM 2524 N N . ARG A 1 317 ? 6.98 -1.039 19.844 1 90.31 317 ARG A N 1
ATOM 2525 C CA . ARG A 1 317 ? 7.32 -1.922 20.953 1 90.31 317 ARG A CA 1
ATOM 2526 C C . ARG A 1 317 ? 6.117 -2.75 21.375 1 90.31 317 ARG A C 1
ATOM 2528 O O . ARG A 1 317 ? 6.242 -3.951 21.641 1 90.31 317 ARG A O 1
ATOM 2535 N N . LEU A 1 318 ? 5.008 -2.1 21.453 1 90.69 318 LEU A N 1
ATOM 2536 C CA . LEU A 1 318 ? 3.783 -2.811 21.812 1 90.69 318 LEU A CA 1
ATOM 2537 C C . LEU A 1 318 ? 3.471 -3.902 20.797 1 90.69 318 LEU A C 1
ATOM 2539 O O . LEU A 1 318 ? 3.139 -5.027 21.172 1 90.69 318 LEU A O 1
ATOM 2543 N N . ALA A 1 319 ? 3.611 -3.561 19.531 1 91.94 319 ALA A N 1
ATOM 2544 C CA . ALA A 1 319 ? 3.324 -4.52 18.469 1 91.94 319 ALA A CA 1
ATOM 2545 C C . ALA A 1 319 ? 4.25 -5.73 18.562 1 91.94 319 ALA A C 1
ATOM 2547 O O . ALA A 1 319 ? 3.824 -6.867 18.344 1 91.94 319 ALA A O 1
ATOM 2548 N N . SER A 1 320 ? 5.488 -5.473 18.891 1 87 320 SER A N 1
ATOM 2549 C CA . SER A 1 320 ? 6.488 -6.535 18.953 1 87 320 SER A CA 1
ATOM 2550 C C . SER A 1 320 ? 6.301 -7.406 20.188 1 87 320 SER A C 1
ATOM 2552 O O . SER A 1 320 ? 6.906 -8.477 20.297 1 87 320 SER A O 1
ATOM 2554 N N . ASN A 1 321 ? 5.453 -6.93 21.078 1 83.81 321 ASN A N 1
ATOM 2555 C CA . ASN A 1 321 ? 5.207 -7.688 22.312 1 83.81 321 ASN A CA 1
ATOM 2556 C C . ASN A 1 321 ? 3.748 -8.117 22.422 1 83.81 321 ASN A C 1
ATOM 2558 O O . ASN A 1 321 ? 3.184 -8.133 23.516 1 83.81 321 ASN A O 1
ATOM 2562 N N . GLY A 1 322 ? 3.139 -8.297 21.312 1 79.31 322 GLY A N 1
ATOM 2563 C CA . GLY A 1 322 ? 1.771 -8.797 21.266 1 79.31 322 GLY A CA 1
ATOM 2564 C C . GLY A 1 322 ? 0.762 -7.809 21.828 1 79.31 322 GLY A C 1
ATOM 2565 O O . GLY A 1 322 ? -0.292 -8.211 22.328 1 79.31 322 GLY A O 1
ATOM 2566 N N . GLY A 1 323 ? 1.141 -6.586 21.875 1 82.38 323 GLY A N 1
ATOM 2567 C CA . GLY A 1 323 ? 0.246 -5.562 22.391 1 82.38 323 GLY A CA 1
ATOM 2568 C C . GLY A 1 323 ? 0.386 -5.344 23.875 1 82.38 323 GLY A C 1
ATOM 2569 O O . GLY A 1 323 ? -0.397 -4.609 24.484 1 82.38 323 GLY A O 1
ATOM 2570 N N . ARG A 1 324 ? 1.347 -5.941 24.438 1 82.44 324 ARG A N 1
ATOM 2571 C CA . ARG A 1 324 ? 1.532 -5.871 25.891 1 82.44 324 ARG A CA 1
ATOM 2572 C C . ARG A 1 324 ? 2.51 -4.762 26.266 1 82.44 324 ARG A C 1
ATOM 2574 O O . ARG A 1 324 ? 3.568 -4.629 25.641 1 82.44 324 ARG A O 1
ATOM 2581 N N . ASP A 1 325 ? 2.133 -4.004 27.266 1 85.88 325 ASP A N 1
ATOM 2582 C CA . ASP A 1 325 ? 2.994 -2.941 27.781 1 85.88 325 ASP A CA 1
ATOM 2583 C C . ASP A 1 325 ? 3.877 -3.449 28.922 1 85.88 325 ASP A C 1
ATOM 2585 O O . ASP A 1 325 ? 3.736 -4.594 29.359 1 85.88 325 ASP A O 1
ATOM 2589 N N . ASP A 1 326 ? 4.84 -2.619 29.328 1 85.06 326 ASP A N 1
ATOM 2590 C CA . ASP A 1 326 ? 5.812 -2.977 30.344 1 85.06 326 ASP A CA 1
ATOM 2591 C C . ASP A 1 326 ? 5.121 -3.365 31.656 1 85.06 326 ASP A C 1
ATOM 2593 O O . ASP A 1 326 ? 5.609 -4.227 32.375 1 85.06 326 ASP A O 1
ATOM 2597 N N . ASP A 1 327 ? 3.99 -2.762 31.906 1 87.56 327 ASP A N 1
ATOM 2598 C CA . ASP A 1 327 ? 3.273 -3.033 33.156 1 87.56 327 ASP A CA 1
ATOM 2599 C C . ASP A 1 327 ? 2.377 -4.262 33 1 87.56 327 ASP A C 1
ATOM 2601 O O . ASP A 1 327 ? 1.625 -4.598 33.938 1 87.56 327 ASP A O 1
ATOM 2605 N N . GLY A 1 328 ? 2.396 -4.863 31.859 1 83 328 GLY A N 1
ATOM 2606 C CA . GLY A 1 328 ? 1.627 -6.07 31.609 1 83 328 GLY A CA 1
ATOM 2607 C C . GLY A 1 328 ? 0.264 -5.797 31 1 83 328 GLY A C 1
ATOM 2608 O O . GLY A 1 328 ? -0.422 -6.719 30.562 1 83 328 GLY A O 1
ATOM 2609 N N . SER A 1 329 ? -0.112 -4.551 30.906 1 84.75 329 SER A N 1
ATOM 2610 C CA . SER A 1 329 ? -1.403 -4.207 30.328 1 84.75 329 SER A CA 1
ATOM 2611 C C . SER A 1 329 ? -1.389 -4.379 28.812 1 84.75 329 SER A C 1
ATOM 2613 O O . SER A 1 329 ? -0.321 -4.414 28.203 1 84.75 329 SER A O 1
ATOM 2615 N N . THR A 1 330 ? -2.58 -4.66 28.234 1 84.69 330 THR A N 1
ATOM 2616 C CA . THR A 1 330 ? -2.762 -4.766 26.797 1 84.69 330 THR A CA 1
ATOM 2617 C C . THR A 1 330 ? -3.76 -3.723 26.297 1 84.69 330 THR A C 1
ATOM 2619 O O . THR A 1 330 ? -4.859 -4.066 25.859 1 84.69 330 THR A O 1
ATOM 2622 N N . PRO A 1 331 ? -3.346 -2.496 26.281 1 84.44 331 PRO A N 1
ATOM 2623 C CA . PRO A 1 331 ? -4.293 -1.413 26.016 1 84.44 331 PRO A CA 1
ATOM 2624 C C . PRO A 1 331 ? -4.945 -1.523 24.641 1 84.44 331 PRO A C 1
ATOM 2626 O O . PRO A 1 331 ? -6.082 -1.087 24.453 1 84.44 331 PRO A O 1
ATOM 2629 N N . PHE A 1 332 ? -4.258 -2.168 23.656 1 89.44 332 PHE A N 1
ATOM 2630 C CA . PHE A 1 332 ? -4.77 -2.17 22.297 1 89.44 332 PHE A CA 1
ATOM 2631 C C . PHE A 1 332 ? -4.992 -3.596 21.797 1 89.44 332 PHE A C 1
ATOM 2633 O O . PHE A 1 332 ? -5.469 -3.803 20.688 1 89.44 332 PHE A O 1
ATOM 2640 N N . GLY A 1 333 ? -4.727 -4.574 22.625 1 88.81 333 GLY A N 1
ATOM 2641 C CA . GLY A 1 333 ? -4.715 -5.93 22.109 1 88.81 333 GLY A CA 1
ATOM 2642 C C . GLY A 1 333 ? -3.635 -6.156 21.062 1 88.81 333 GLY A C 1
ATOM 2643 O O . GLY A 1 333 ? -2.779 -5.293 20.844 1 88.81 333 GLY A O 1
ATOM 2644 N N . PRO A 1 334 ? -3.629 -7.309 20.453 1 90.88 334 PRO A N 1
ATOM 2645 C CA . PRO A 1 334 ? -2.588 -7.598 19.453 1 90.88 334 PRO A CA 1
ATOM 2646 C C . PRO A 1 334 ? -2.791 -6.836 18.156 1 90.88 334 PRO A C 1
ATOM 2648 O O . PRO A 1 334 ? -3.928 -6.668 17.703 1 90.88 334 PRO A O 1
ATOM 2651 N N . PHE A 1 335 ? -1.752 -6.34 17.656 1 94.5 335 PHE A N 1
ATOM 2652 C CA . PHE A 1 335 ? -1.729 -5.691 16.344 1 94.5 335 PHE A CA 1
ATOM 2653 C C . PHE A 1 335 ? -0.337 -5.762 15.727 1 94.5 335 PHE A C 1
ATOM 2655 O O . PHE A 1 335 ? 0.626 -6.137 16.406 1 94.5 335 PHE A O 1
ATOM 2662 N N . VAL A 1 336 ? -0.23 -5.559 14.438 1 96 336 VAL A N 1
ATOM 2663 C CA . VAL A 1 336 ? 1.054 -5.441 13.758 1 96 336 VAL A CA 1
ATOM 2664 C C . VAL A 1 336 ? 1.161 -4.074 13.086 1 96 336 VAL A C 1
ATOM 2666 O O . VAL A 1 336 ? 0.15 -3.4 12.867 1 96 336 VAL A O 1
ATOM 2669 N N . THR A 1 337 ? 2.375 -3.662 12.852 1 97.31 337 THR A N 1
ATOM 2670 C CA . THR A 1 337 ? 2.549 -2.344 12.25 1 97.31 337 THR A CA 1
ATOM 2671 C C . THR A 1 337 ? 3.752 -2.332 11.312 1 97.31 337 THR A C 1
ATOM 2673 O O . THR A 1 337 ? 4.734 -3.045 11.547 1 97.31 337 THR A O 1
ATOM 2676 N N . ILE A 1 338 ? 3.648 -1.608 10.266 1 98.12 338 ILE A N 1
ATOM 2677 C CA . ILE A 1 338 ? 4.711 -1.322 9.305 1 98.12 338 ILE A CA 1
ATOM 2678 C C . ILE A 1 338 ? 4.633 0.14 8.875 1 98.12 338 ILE A C 1
ATOM 2680 O O . ILE A 1 338 ? 3.562 0.751 8.914 1 98.12 338 ILE A O 1
ATOM 2684 N N . SER A 1 339 ? 5.773 0.707 8.57 1 97.94 339 SER A N 1
ATOM 2685 C CA . SER A 1 339 ? 5.812 2.092 8.117 1 97.94 339 SER A CA 1
ATOM 2686 C C . SER A 1 339 ? 6.516 2.211 6.766 1 97.94 339 SER A C 1
ATOM 2688 O O . SER A 1 339 ? 7.434 1.445 6.469 1 97.94 339 SER A O 1
ATOM 2690 N N . PHE A 1 340 ? 6.066 3.154 5.977 1 98.31 340 PHE A N 1
ATOM 2691 C CA . PHE A 1 340 ? 6.676 3.467 4.691 1 98.31 340 PHE A CA 1
ATOM 2692 C C . PHE A 1 340 ? 7.141 4.918 4.648 1 98.31 340 PHE A C 1
ATOM 2694 O O . PHE A 1 340 ? 6.457 5.809 5.16 1 98.31 340 PHE A O 1
ATOM 2701 N N . LEU A 1 341 ? 8.266 5.102 4.062 1 97.62 341 LEU A N 1
ATOM 2702 C CA . LEU A 1 341 ? 8.906 6.414 3.996 1 97.62 341 LEU A CA 1
ATOM 2703 C C . LEU A 1 341 ? 9.125 6.836 2.549 1 97.62 341 LEU A C 1
ATOM 2705 O O . LEU A 1 341 ? 9.594 6.043 1.731 1 97.62 341 LEU A O 1
ATOM 2709 N N . GLU A 1 342 ? 8.641 8 2.201 1 95.81 342 GLU A N 1
ATOM 2710 C CA . GLU A 1 342 ? 9.125 8.672 1.003 1 95.81 342 GLU A CA 1
ATOM 2711 C C . GLU A 1 342 ? 10.453 9.383 1.267 1 95.81 342 GLU A C 1
ATOM 2713 O O . GLU A 1 342 ? 10.492 10.406 1.952 1 95.81 342 GLU A O 1
ATOM 2718 N N . PRO A 1 343 ? 11.492 8.93 0.675 1 95.12 343 PRO A N 1
ATOM 2719 C CA . PRO A 1 343 ? 12.812 9.281 1.191 1 95.12 343 PRO A CA 1
ATOM 2720 C C . PRO A 1 343 ? 13.281 10.664 0.733 1 95.12 343 PRO A C 1
ATOM 2722 O O . PRO A 1 343 ? 14.242 11.203 1.279 1 95.12 343 PRO A O 1
ATOM 2725 N N . CYS A 1 344 ? 12.656 11.352 -0.223 1 91.69 344 CYS A N 1
ATOM 2726 C CA . CYS A 1 344 ? 13.203 12.555 -0.838 1 91.69 344 CYS A CA 1
ATOM 2727 C C . CYS A 1 344 ? 12.648 13.812 -0.182 1 91.69 344 CYS A C 1
ATOM 2729 O O . CYS A 1 344 ? 13.062 14.922 -0.502 1 91.69 344 CYS A O 1
ATOM 2731 N N . LYS A 1 345 ? 11.711 13.648 0.792 1 90.69 345 LYS A N 1
ATOM 2732 C CA . LYS A 1 345 ? 11.07 14.781 1.451 1 90.69 345 LYS A CA 1
ATOM 2733 C C . LYS A 1 345 ? 11.445 14.844 2.928 1 90.69 345 LYS A C 1
ATOM 2735 O O . LYS A 1 345 ? 11.789 13.828 3.531 1 90.69 345 LYS A O 1
ATOM 2740 N N . VAL A 1 346 ? 11.281 16.031 3.469 1 88.69 346 VAL A N 1
ATOM 2741 C CA . VAL A 1 346 ? 11.711 16.25 4.848 1 88.69 346 VAL A CA 1
ATOM 2742 C C . VAL A 1 346 ? 10.547 15.938 5.797 1 88.69 346 VAL A C 1
ATOM 2744 O O . VAL A 1 346 ? 10.766 15.453 6.91 1 88.69 346 VAL A O 1
ATOM 2747 N N . PHE A 1 347 ? 9.359 16.297 5.406 1 86.38 347 PHE A N 1
ATOM 2748 C CA . PHE A 1 347 ? 8.188 16.047 6.238 1 86.38 347 PHE A CA 1
ATOM 2749 C C . PHE A 1 347 ? 6.977 15.703 5.379 1 86.38 347 PHE A C 1
ATOM 2751 O O . PHE A 1 347 ? 7.055 15.727 4.148 1 86.38 347 PHE A O 1
ATOM 2758 N N . GLN A 1 348 ? 5.898 15.258 6.031 1 89.38 348 GLN A N 1
ATOM 2759 C CA . GLN A 1 348 ? 4.707 14.812 5.309 1 89.38 348 GLN A CA 1
ATOM 2760 C C . GLN A 1 348 ? 5.051 13.711 4.309 1 89.38 348 GLN A C 1
ATOM 2762 O O . GLN A 1 348 ? 4.574 13.734 3.17 1 89.38 348 GLN A O 1
ATOM 2767 N N . ASN A 1 349 ? 5.965 12.789 4.773 1 94 349 ASN A N 1
ATOM 2768 C CA . ASN A 1 349 ? 6.609 11.891 3.82 1 94 349 ASN A CA 1
ATOM 2769 C C . ASN A 1 349 ? 6.508 10.438 4.266 1 94 349 ASN A C 1
ATOM 2771 O O . ASN A 1 349 ? 7.336 9.602 3.885 1 94 349 ASN A O 1
ATOM 2775 N N . SER A 1 350 ? 5.539 10.211 5.164 1 96.38 350 SER A N 1
ATOM 2776 C CA . SER A 1 350 ? 5.504 8.844 5.664 1 96.38 350 SER A CA 1
ATOM 2777 C C . SER A 1 350 ? 4.105 8.461 6.129 1 96.38 350 SER A C 1
ATOM 2779 O O . SER A 1 350 ? 3.238 9.32 6.285 1 96.38 350 SER A O 1
ATOM 2781 N N . CYS A 1 351 ? 3.939 7.184 6.211 1 97.12 351 CYS A N 1
ATOM 2782 C CA . CYS A 1 351 ? 2.752 6.66 6.875 1 97.12 351 CYS A CA 1
ATOM 2783 C C . CYS A 1 351 ? 3.076 5.391 7.652 1 97.12 351 CYS A C 1
ATOM 2785 O O . CYS A 1 351 ? 4.008 4.664 7.301 1 97.12 351 CYS A O 1
ATOM 2787 N N . SER A 1 352 ? 2.371 5.199 8.742 1 97.38 352 SER A N 1
ATOM 2788 C CA . SER A 1 352 ? 2.41 3.967 9.516 1 97.38 352 SER A CA 1
ATOM 2789 C C . SER A 1 352 ? 1.06 3.258 9.5 1 97.38 352 SER A C 1
ATOM 2791 O O . SER A 1 352 ? 0.018 3.893 9.68 1 97.38 352 SER A O 1
ATOM 2793 N N . ILE A 1 353 ? 1.095 1.981 9.227 1 98.69 353 ILE A N 1
ATOM 2794 C CA . ILE A 1 353 ? -0.113 1.168 9.141 1 98.69 353 ILE A CA 1
ATOM 2795 C C . ILE A 1 353 ? -0.184 0.216 10.328 1 98.69 353 ILE A C 1
ATOM 2797 O O . ILE A 1 353 ? 0.779 -0.497 10.625 1 98.69 353 ILE A O 1
ATOM 2801 N N . PHE A 1 354 ? -1.276 0.252 11.016 1 97.62 354 PHE A N 1
ATOM 2802 C CA . PHE A 1 354 ? -1.575 -0.649 12.125 1 97.62 354 PHE A CA 1
ATOM 2803 C C . PHE A 1 354 ? -2.74 -1.567 11.773 1 97.62 354 PHE A C 1
ATOM 2805 O O . PHE A 1 354 ? -3.791 -1.104 11.328 1 97.62 354 PHE A O 1
ATOM 2812 N N . GLN A 1 355 ? -2.543 -2.822 11.938 1 97.44 355 GLN A N 1
ATOM 2813 C CA . GLN A 1 355 ? -3.592 -3.803 11.672 1 97.44 355 GLN A CA 1
ATOM 2814 C C . GLN A 1 355 ? -3.986 -4.539 12.945 1 97.44 355 GLN A C 1
ATOM 2816 O O . GLN A 1 355 ? -3.146 -5.176 13.586 1 97.44 355 GLN A O 1
ATOM 2821 N N . LYS A 1 356 ? -5.219 -4.418 13.219 1 95.19 356 LYS A N 1
ATOM 2822 C CA . LYS A 1 356 ? -5.738 -5.117 14.391 1 95.19 356 LYS A CA 1
ATOM 2823 C C . LYS A 1 356 ? -5.777 -6.625 14.156 1 95.19 356 LYS A C 1
ATOM 2825 O O . LYS A 1 356 ? -6.164 -7.082 13.078 1 95.19 356 LYS A O 1
ATOM 2830 N N . ARG A 1 357 ? -5.336 -7.441 15.172 1 93.06 357 ARG A N 1
ATOM 2831 C CA . ARG A 1 357 ? -5.289 -8.891 15.047 1 93.06 357 ARG A CA 1
ATOM 2832 C C . ARG A 1 357 ? -6.141 -9.562 16.125 1 93.06 357 ARG A C 1
ATOM 2834 O O . ARG A 1 357 ? -5.949 -10.742 16.438 1 93.06 357 ARG A O 1
ATOM 2841 N N . GLY A 1 358 ? -7 -8.969 16.672 1 79.75 358 GLY A N 1
ATOM 2842 C CA . GLY A 1 358 ? -7.84 -9.555 17.703 1 79.75 358 GLY A CA 1
ATOM 2843 C C . GLY A 1 358 ? -8.727 -8.539 18.391 1 79.75 358 GLY A C 1
ATOM 2844 O O . GLY A 1 358 ? -8.57 -7.336 18.203 1 79.75 358 GLY A O 1
ATOM 2845 N N . GLY A 1 359 ? -9.922 -9.016 19.031 1 62.62 359 GLY A N 1
ATOM 2846 C CA . GLY A 1 359 ? -10.961 -8.172 19.609 1 62.62 359 GLY A CA 1
ATOM 2847 C C . GLY A 1 359 ? -10.648 -7.707 21.016 1 62.62 359 GLY A C 1
ATOM 2848 O O . GLY A 1 359 ? -9.641 -8.109 21.594 1 62.62 359 GLY A O 1
ATOM 2849 N N . ALA A 1 360 ? -11.406 -6.652 21.453 1 52.44 360 ALA A N 1
ATOM 2850 C CA . ALA A 1 360 ? -11.305 -6.066 22.797 1 52.44 360 ALA A CA 1
ATOM 2851 C C . ALA A 1 360 ? -11.492 -7.129 23.875 1 52.44 360 ALA A C 1
ATOM 2853 O O . ALA A 1 360 ? -10.945 -7.004 24.969 1 52.44 360 ALA A O 1
ATOM 2854 N N . HIS A 1 361 ? -12.344 -8.047 23.578 1 50.47 361 HIS A N 1
ATOM 2855 C CA . HIS A 1 361 ? -12.664 -8.977 24.656 1 50.47 361 HIS A CA 1
ATOM 2856 C C . HIS A 1 361 ? -11.688 -10.156 24.672 1 50.47 361 HIS A C 1
ATOM 2858 O O . HIS A 1 361 ? -11.969 -11.188 25.281 1 50.47 361 HIS A O 1
ATOM 2864 N N . GLY A 1 362 ? -10.602 -10.062 23.922 1 58.62 362 GLY A N 1
ATOM 2865 C CA . GLY A 1 362 ? -9.648 -11.164 23.984 1 58.62 362 GLY A CA 1
ATOM 2866 C C . GLY A 1 362 ? -9.641 -12.008 22.734 1 58.62 362 GLY A C 1
ATOM 2867 O O . GLY A 1 362 ? -10.367 -11.719 21.781 1 58.62 362 GLY A O 1
ATOM 2868 N N . GLY A 1 363 ? -8.609 -12.633 22.312 1 67.31 363 GLY A N 1
ATOM 2869 C CA . GLY A 1 363 ? -8.453 -13.602 21.234 1 67.31 363 GLY A CA 1
ATOM 2870 C C . GLY A 1 363 ? -7.59 -13.086 20.094 1 67.31 363 GLY A C 1
ATOM 2871 O O . GLY A 1 363 ? -7.223 -11.906 20.062 1 67.31 363 GLY A O 1
ATOM 2872 N N . GLU A 1 364 ? -7.148 -13.953 19.266 1 80.56 364 GLU A N 1
ATOM 2873 C CA . GLU A 1 364 ? -6.336 -13.688 18.078 1 80.56 364 GLU A CA 1
ATOM 2874 C C . GLU A 1 364 ? -7.125 -13.945 16.797 1 80.56 364 GLU A C 1
ATOM 2876 O O . GLU A 1 364 ? -8 -14.82 16.766 1 80.56 364 GLU A O 1
ATOM 2881 N N . TRP A 1 365 ? -7.125 -12.953 15.945 1 87.56 365 TRP A N 1
ATOM 2882 C CA . TRP A 1 365 ? -7.746 -13.102 14.633 1 87.56 365 TRP A CA 1
ATOM 2883 C C . TRP A 1 365 ? -6.695 -13.359 13.555 1 87.56 365 TRP A C 1
ATOM 2885 O O . TRP A 1 365 ? -5.594 -12.812 13.609 1 87.56 365 TRP A O 1
ATOM 2895 N N . THR A 1 366 ? -7.102 -14.266 12.672 1 89.62 366 THR A N 1
ATOM 2896 C CA . THR A 1 366 ? -6.277 -14.469 11.484 1 89.62 366 THR A CA 1
ATOM 2897 C C . THR A 1 366 ? -7.148 -14.695 10.25 1 89.62 366 THR A C 1
ATOM 2899 O O . THR A 1 366 ? -8.336 -15.008 10.375 1 89.62 366 THR A O 1
ATOM 2902 N N . GLU A 1 367 ? -6.637 -14.461 9.133 1 93.19 367 GLU A N 1
ATOM 2903 C CA . GLU A 1 367 ? -7.336 -14.68 7.871 1 93.19 367 GLU A CA 1
ATOM 2904 C C . GLU A 1 367 ? -7.668 -16.156 7.672 1 93.19 367 GLU A C 1
ATOM 2906 O O . GLU A 1 367 ? -6.93 -17.031 8.133 1 93.19 367 GLU A O 1
ATOM 2911 N N . ARG A 1 368 ? -8.672 -16.375 6.949 1 90.44 368 ARG A N 1
ATOM 2912 C CA . ARG A 1 368 ? -9.086 -17.75 6.684 1 90.44 368 ARG A CA 1
ATOM 2913 C C . ARG A 1 368 ? -8.211 -18.391 5.609 1 90.44 368 ARG A C 1
ATOM 2915 O O . ARG A 1 368 ? -7.707 -17.703 4.719 1 90.44 368 ARG A O 1
ATOM 2922 N N . VAL A 1 369 ? -8.078 -19.688 5.75 1 91.81 369 VAL A N 1
ATOM 2923 C CA . VAL A 1 369 ? -7.48 -20.5 4.703 1 91.81 369 VAL A CA 1
ATOM 2924 C C . VAL A 1 369 ? -8.578 -21.094 3.822 1 91.81 369 VAL A C 1
ATOM 2926 O O . VAL A 1 369 ? -9.531 -21.703 4.324 1 91.81 369 VAL A O 1
ATOM 2929 N N . LEU A 1 370 ? -8.438 -20.922 2.471 1 89.19 370 LEU A N 1
ATOM 2930 C CA . LEU A 1 370 ? -9.523 -21.281 1.573 1 89.19 370 LEU A CA 1
ATOM 2931 C C . LEU A 1 370 ? -9.117 -22.422 0.642 1 89.19 370 LEU A C 1
ATOM 2933 O O . LEU A 1 370 ? -9.969 -23.172 0.159 1 89.19 370 LEU A O 1
ATOM 2937 N N . THR A 1 371 ? -7.785 -22.438 0.396 1 85.94 371 THR A N 1
ATOM 2938 C CA . THR A 1 371 ? -7.273 -23.438 -0.538 1 85.94 371 THR A CA 1
ATOM 2939 C C . THR A 1 371 ? -6.012 -24.094 0.014 1 85.94 371 THR A C 1
ATOM 2941 O O . THR A 1 371 ? -5.484 -23.672 1.046 1 85.94 371 THR A O 1
ATOM 2944 N N . LYS A 1 372 ? -5.695 -25.031 -0.617 1 76.19 372 LYS A N 1
ATOM 2945 C CA . LYS A 1 372 ? -4.426 -25.672 -0.255 1 76.19 372 LYS A CA 1
ATOM 2946 C C . LYS A 1 372 ? -3.262 -25.016 -0.994 1 76.19 372 LYS A C 1
ATOM 2948 O O . LYS A 1 372 ? -2.205 -24.781 -0.408 1 76.19 372 LYS A O 1
ATOM 2953 N N . TYR A 1 373 ? -3.518 -24.688 -2.311 1 71.44 373 TYR A N 1
ATOM 2954 C CA . TYR A 1 373 ? -2.475 -24.125 -3.166 1 71.44 373 TYR A CA 1
ATOM 2955 C C . TYR A 1 373 ? -2.771 -22.672 -3.518 1 71.44 373 TYR A C 1
ATOM 2957 O O . TYR A 1 373 ? -3.93 -22.25 -3.49 1 71.44 373 TYR A O 1
ATOM 2965 N N . PRO A 1 374 ? -1.725 -21.875 -3.863 1 68.31 374 PRO A N 1
ATOM 2966 C CA . PRO A 1 374 ? -1.958 -20.484 -4.258 1 68.31 374 PRO A CA 1
ATOM 2967 C C . PRO A 1 374 ? -2.717 -20.375 -5.578 1 68.31 374 PRO A C 1
ATOM 2969 O O . PRO A 1 374 ? -2.646 -21.266 -6.418 1 68.31 374 PRO A O 1
ATOM 2972 N N . MET B 1 1 ? 16.016 46.781 33.375 1 17.88 1 MET B N 1
ATOM 2973 C CA . MET B 1 1 ? 15.969 46.594 31.922 1 17.88 1 MET B CA 1
ATOM 2974 C C . MET B 1 1 ? 16.109 45.125 31.578 1 17.88 1 MET B C 1
ATOM 2976 O O . MET B 1 1 ? 17.219 44.562 31.609 1 17.88 1 MET B O 1
ATOM 2980 N N . CYS B 1 2 ? 15.203 44.312 32.219 1 21.14 2 CYS B N 1
ATOM 2981 C CA . CYS B 1 2 ? 15 42.938 32.688 1 21.14 2 CYS B CA 1
ATOM 2982 C C . CYS B 1 2 ? 15.164 41.938 31.547 1 21.14 2 CYS B C 1
ATOM 2984 O O . CYS B 1 2 ? 14.516 42.062 30.5 1 21.14 2 CYS B O 1
ATOM 2986 N N . ASP B 1 3 ? 16.328 41.469 31.297 1 27.69 3 ASP B N 1
ATOM 2987 C CA . ASP B 1 3 ? 16.953 40.562 30.328 1 27.69 3 ASP B CA 1
ATOM 2988 C C . ASP B 1 3 ? 16.078 39.344 30.078 1 27.69 3 ASP B C 1
ATOM 2990 O O . ASP B 1 3 ? 16.047 38.438 30.906 1 27.69 3 ASP B O 1
ATOM 2994 N N . ASP B 1 4 ? 14.742 39.469 29.688 1 28.64 4 ASP B N 1
ATOM 2995 C CA . ASP B 1 4 ? 13.344 39.062 29.641 1 28.64 4 ASP B CA 1
ATOM 2996 C C . ASP B 1 4 ? 13.164 37.781 28.812 1 28.64 4 ASP B C 1
ATOM 2998 O O . ASP B 1 4 ? 12.062 37.25 28.734 1 28.64 4 ASP B O 1
ATOM 3002 N N . VAL B 1 5 ? 14.078 37.5 27.984 1 33.88 5 VAL B N 1
ATOM 3003 C CA . VAL B 1 5 ? 14.078 36.281 27.188 1 33.88 5 VAL B CA 1
ATOM 3004 C C . VAL B 1 5 ? 14.219 35.062 28.109 1 33.88 5 VAL B C 1
ATOM 3006 O O . VAL B 1 5 ? 13.664 34 27.828 1 33.88 5 VAL B O 1
ATOM 3009 N N . SER B 1 6 ? 14.844 35.281 29.359 1 38.94 6 SER B N 1
ATOM 3010 C CA . SER B 1 6 ? 15.141 34.188 30.281 1 38.94 6 SER B CA 1
ATOM 3011 C C . SER B 1 6 ? 13.867 33.688 30.969 1 38.94 6 SER B C 1
ATOM 3013 O O . SER B 1 6 ? 13.688 32.5 31.156 1 38.94 6 SER B O 1
ATOM 3015 N N . THR B 1 7 ? 13.078 34.656 31.438 1 36.91 7 THR B N 1
ATOM 3016 C CA . THR B 1 7 ? 11.883 34.344 32.219 1 36.91 7 THR B CA 1
ATOM 3017 C C . THR B 1 7 ? 10.844 33.625 31.328 1 36.91 7 THR B C 1
ATOM 3019 O O . THR B 1 7 ? 10.164 32.719 31.766 1 36.91 7 THR B O 1
ATOM 3022 N N . LEU B 1 8 ? 10.711 34.156 30.078 1 32.91 8 LEU B N 1
ATOM 3023 C CA . LEU B 1 8 ? 9.766 33.5 29.172 1 32.91 8 LEU B CA 1
ATOM 3024 C C . LEU B 1 8 ? 10.188 32.062 28.906 1 32.91 8 LEU B C 1
ATOM 3026 O O . LEU B 1 8 ? 9.352 31.172 28.891 1 32.91 8 LEU B O 1
ATOM 3030 N N . ASP B 1 9 ? 11.492 31.906 28.859 1 36.84 9 ASP B N 1
ATOM 3031 C CA . ASP B 1 9 ? 12.031 30.562 28.641 1 36.84 9 ASP B CA 1
ATOM 3032 C C . ASP B 1 9 ? 11.688 29.641 29.797 1 36.84 9 ASP B C 1
ATOM 3034 O O . ASP B 1 9 ? 11.289 28.484 29.594 1 36.84 9 ASP B O 1
ATOM 3038 N N . THR B 1 10 ? 11.891 30.234 30.953 1 41.53 10 THR B N 1
ATOM 3039 C CA . THR B 1 10 ? 11.625 29.438 32.156 1 41.53 10 THR B CA 1
ATOM 3040 C C . THR B 1 10 ? 10.141 29.125 32.281 1 41.53 10 THR B C 1
ATOM 3042 O O . THR B 1 10 ? 9.758 28 32.594 1 41.53 10 THR B O 1
ATOM 3045 N N . ALA B 1 11 ? 9.305 30.125 32 1 35.25 11 ALA B N 1
ATOM 3046 C CA . ALA B 1 11 ? 7.867 29.922 32.125 1 35.25 11 ALA B CA 1
ATOM 3047 C C . ALA B 1 11 ? 7.348 28.938 31.078 1 35.25 11 ALA B C 1
ATOM 3049 O O . ALA B 1 11 ? 6.543 28.062 31.391 1 35.25 11 ALA B O 1
ATOM 3050 N N . LEU B 1 12 ? 7.863 29.078 29.906 1 38.09 12 LEU B N 1
ATOM 3051 C CA . LEU B 1 12 ? 7.484 28.141 28.859 1 38.09 12 LEU B CA 1
ATOM 3052 C C . LEU B 1 12 ? 7.984 26.734 29.188 1 38.09 12 LEU B C 1
ATOM 3054 O O . LEU B 1 12 ? 7.258 25.766 29 1 38.09 12 LEU B O 1
ATOM 3058 N N . THR B 1 13 ? 9.141 26.766 29.828 1 38.5 13 THR B N 1
ATOM 3059 C CA . THR B 1 13 ? 9.672 25.469 30.25 1 38.5 13 THR B CA 1
ATOM 3060 C C . THR B 1 13 ? 8.797 24.844 31.344 1 38.5 13 THR B C 1
ATOM 3062 O O . THR B 1 13 ? 8.469 23.672 31.281 1 38.5 13 THR B O 1
ATOM 3065 N N . LYS B 1 14 ? 8.5 25.672 32.312 1 39.28 14 LYS B N 1
ATOM 3066 C CA . LYS B 1 14 ? 7.695 25.172 33.406 1 39.28 14 LYS B CA 1
ATOM 3067 C C . LYS B 1 14 ? 6.301 24.766 32.938 1 39.28 14 LYS B C 1
ATOM 3069 O O . LYS B 1 14 ? 5.766 23.75 33.375 1 39.28 14 LYS B O 1
ATOM 3074 N N . ALA B 1 15 ? 5.695 25.594 32.125 1 33.72 15 ALA B N 1
ATOM 3075 C CA . ALA B 1 15 ? 4.383 25.25 31.594 1 33.72 15 ALA B CA 1
ATOM 3076 C C . ALA B 1 15 ? 4.438 23.953 30.797 1 33.72 15 ALA B C 1
ATOM 3078 O O . ALA B 1 15 ? 3.557 23.094 30.938 1 33.72 15 ALA B O 1
ATOM 3079 N N . CYS B 1 16 ? 5.469 23.891 30.094 1 34.72 16 CYS B N 1
ATOM 3080 C CA . CYS B 1 16 ? 5.645 22.641 29.344 1 34.72 16 CYS B CA 1
ATOM 3081 C C . CYS B 1 16 ? 5.871 21.469 30.297 1 34.72 16 CYS B C 1
ATOM 3083 O O . CYS B 1 16 ? 5.32 20.391 30.078 1 34.72 16 CYS B O 1
ATOM 3085 N N . GLU B 1 17 ? 6.738 21.625 31.266 1 37.38 17 GLU B N 1
ATOM 3086 C CA . GLU B 1 17 ? 6.949 20.578 32.25 1 37.38 17 GLU B CA 1
ATOM 3087 C C . GLU B 1 17 ? 5.633 20.172 32.906 1 37.38 17 GLU B C 1
ATOM 3089 O O . GLU B 1 17 ? 5.422 19 33.219 1 37.38 17 GLU B O 1
ATOM 3094 N N . SER B 1 18 ? 4.934 21.109 33.281 1 31.47 18 SER B N 1
ATOM 3095 C CA . SER B 1 18 ? 3.693 20.812 34 1 31.47 18 SER B CA 1
ATOM 3096 C C . SER B 1 18 ? 2.697 20.094 33.094 1 31.47 18 SER B C 1
ATOM 3098 O O . SER B 1 18 ? 1.812 19.375 33.594 1 31.47 18 SER B O 1
ATOM 3100 N N . ILE B 1 19 ? 2.76 20.578 31.797 1 33.25 19 ILE B N 1
ATOM 3101 C CA . ILE B 1 19 ? 1.805 19.906 30.938 1 33.25 19 ILE B CA 1
ATOM 3102 C C . ILE B 1 19 ? 2.307 18.5 30.609 1 33.25 19 ILE B C 1
ATOM 3104 O O . ILE B 1 19 ? 1.576 17.688 30.031 1 33.25 19 ILE B O 1
ATOM 3108 N N . GLY B 1 20 ? 3.281 17.953 31.484 1 29.61 20 GLY B N 1
ATOM 3109 C CA . GLY B 1 20 ? 3.812 16.594 31.438 1 29.61 20 GLY B CA 1
ATOM 3110 C C . GLY B 1 20 ? 4.383 16.234 30.078 1 29.61 20 GLY B C 1
ATOM 3111 O O . GLY B 1 20 ? 4.523 15.047 29.75 1 29.61 20 GLY B O 1
ATOM 3112 N N . CYS B 1 21 ? 4.172 17.109 29.094 1 28.86 21 CYS B N 1
ATOM 3113 C CA . CYS B 1 21 ? 4.824 16.672 27.875 1 28.86 21 CYS B CA 1
ATOM 3114 C C . CYS B 1 21 ? 6.301 17.031 27.875 1 28.86 21 CYS B C 1
ATOM 3116 O O . CYS B 1 21 ? 6.652 18.219 27.781 1 28.86 21 CYS B O 1
ATOM 3118 N N . PRO B 1 22 ? 7.203 16.344 28.5 1 30.91 22 PRO B N 1
ATOM 3119 C CA . PRO B 1 22 ? 8.617 16.656 28.688 1 30.91 22 PRO B CA 1
ATOM 3120 C C . PRO B 1 22 ? 9.297 17.109 27.391 1 30.91 22 PRO B C 1
ATOM 3122 O O . PRO B 1 22 ? 10.211 17.938 27.422 1 30.91 22 PRO B O 1
ATOM 3125 N N . TRP B 1 23 ? 8.961 16.578 26.281 1 30.97 23 TRP B N 1
ATOM 3126 C CA . TRP B 1 23 ? 9.742 16.812 25.078 1 30.97 23 TRP B CA 1
ATOM 3127 C C . TRP B 1 23 ? 9.633 18.266 24.641 1 30.97 23 TRP B C 1
ATOM 3129 O O . TRP B 1 23 ? 10.531 18.797 23.969 1 30.97 23 TRP B O 1
ATOM 3139 N N . TYR B 1 24 ? 8.539 18.922 24.922 1 32.22 24 TYR B N 1
ATOM 3140 C CA . TYR B 1 24 ? 8.398 20.328 24.547 1 32.22 24 TYR B CA 1
ATOM 3141 C C . TYR B 1 24 ? 9.43 21.188 25.281 1 32.22 24 TYR B C 1
ATOM 3143 O O . TYR B 1 24 ? 9.969 22.141 24.703 1 32.22 24 TYR B O 1
ATOM 3151 N N . VAL B 1 25 ? 9.734 20.719 26.469 1 32.91 25 VAL B N 1
ATOM 3152 C CA . VAL B 1 25 ? 10.672 21.5 27.266 1 32.91 25 VAL B CA 1
ATOM 3153 C C . VAL B 1 25 ? 12.062 21.438 26.641 1 32.91 25 VAL B C 1
ATOM 3155 O O . VAL B 1 25 ? 12.734 22.453 26.5 1 32.91 25 VAL B O 1
ATOM 3158 N N . ASP B 1 26 ? 12.398 20.219 26.297 1 34.34 26 ASP B N 1
ATOM 3159 C CA . ASP B 1 26 ? 13.766 20.109 25.781 1 34.34 26 ASP B CA 1
ATOM 3160 C C . ASP B 1 26 ? 13.922 20.859 24.469 1 34.34 26 ASP B C 1
ATOM 3162 O O . ASP B 1 26 ? 14.938 21.531 24.234 1 34.34 26 ASP B O 1
ATOM 3166 N N . MET B 1 27 ? 12.93 20.875 23.625 1 32.31 27 MET B N 1
ATOM 3167 C CA . MET B 1 27 ? 13 21.641 22.375 1 32.31 27 MET B CA 1
ATOM 3168 C C . MET B 1 27 ? 13.047 23.141 22.641 1 32.31 27 MET B C 1
ATOM 3170 O O . MET B 1 27 ? 13.828 23.859 22.031 1 32.31 27 MET B O 1
ATOM 3174 N N . ILE B 1 28 ? 12.328 23.516 23.562 1 34.25 28 ILE B N 1
ATOM 3175 C CA . ILE B 1 28 ? 12.359 24.922 23.891 1 34.25 28 ILE B CA 1
ATOM 3176 C C . ILE B 1 28 ? 13.711 25.281 24.5 1 34.25 28 ILE B C 1
ATOM 3178 O O . ILE B 1 28 ? 14.305 26.312 24.141 1 34.25 28 ILE B O 1
ATOM 3182 N N . VAL B 1 29 ? 14.141 24.453 25.422 1 33.75 29 VAL B N 1
ATOM 3183 C CA . VAL B 1 29 ? 15.406 24.75 26.078 1 33.75 29 VAL B CA 1
ATOM 3184 C C . VAL B 1 29 ? 16.531 24.75 25.047 1 33.75 29 VAL B C 1
ATOM 3186 O O . VAL B 1 29 ? 17.391 25.625 25.047 1 33.75 29 VAL B O 1
ATOM 3189 N N . GLU B 1 30 ? 16.562 23.672 24.188 1 33.62 30 GLU B N 1
ATOM 3190 C CA . GLU B 1 30 ? 17.625 23.672 23.188 1 33.62 30 GLU B CA 1
ATOM 3191 C C . GLU B 1 30 ? 17.453 24.812 22.188 1 33.62 30 GLU B C 1
ATOM 3193 O O . GLU B 1 30 ? 18.438 25.422 21.766 1 33.62 30 GLU B O 1
ATOM 3198 N N . CYS B 1 31 ? 16.25 24.984 21.781 1 30.53 31 CYS B N 1
ATOM 3199 C CA . CYS B 1 31 ? 16.031 26.109 20.875 1 30.53 31 CYS B CA 1
ATOM 3200 C C . CYS B 1 31 ? 16.281 27.422 21.594 1 30.53 31 CYS B C 1
ATOM 3202 O O . CYS B 1 31 ? 16.703 28.406 20.969 1 30.53 31 CYS B O 1
ATOM 3204 N N . ALA B 1 32 ? 15.984 27.609 22.828 1 32.12 32 ALA B N 1
ATOM 3205 C CA . ALA B 1 32 ? 16.297 28.844 23.547 1 32.12 32 ALA B CA 1
ATOM 3206 C C . ALA B 1 32 ? 17.781 29.156 23.484 1 32.12 32 ALA B C 1
ATOM 3208 O O . ALA B 1 32 ? 18.188 30.312 23.547 1 32.12 32 ALA B O 1
ATOM 3209 N N . SER B 1 33 ? 18.594 28.141 23.766 1 34.19 33 SER B N 1
ATOM 3210 C CA . SER B 1 33 ? 19.984 28.531 23.672 1 34.19 33 SER B CA 1
ATOM 3211 C C . SER B 1 33 ? 20.359 28.938 22.234 1 34.19 33 SER B C 1
ATOM 3213 O O . SER B 1 33 ? 21.203 29.812 22.031 1 34.19 33 SER B O 1
ATOM 3215 N N . SER B 1 34 ? 20.312 27.969 21.203 1 30.55 34 SER B N 1
ATOM 3216 C CA . SER B 1 34 ? 20.875 28.281 19.891 1 30.55 34 SER B CA 1
ATOM 3217 C C . SER B 1 34 ? 19.891 29.125 19.062 1 30.55 34 SER B C 1
ATOM 3219 O O . SER B 1 34 ? 18.703 29.188 19.375 1 30.55 34 SER B O 1
ATOM 3221 N N . GLU B 1 35 ? 20.438 29.953 18 1 33.84 35 GLU B N 1
ATOM 3222 C CA . GLU B 1 35 ? 19.828 30.734 16.922 1 33.84 35 GLU B CA 1
ATOM 3223 C C . GLU B 1 35 ? 18.641 30 16.312 1 33.84 35 GLU B C 1
ATOM 3225 O O . GLU B 1 35 ? 18.031 30.484 15.359 1 33.84 35 GLU B O 1
ATOM 3230 N N . LYS B 1 36 ? 18.438 28.859 16.719 1 30.36 36 LYS B N 1
ATOM 3231 C CA . LYS B 1 36 ? 17.438 28 16.094 1 30.36 36 LYS B CA 1
ATOM 3232 C C . LYS B 1 36 ? 16.047 28.25 16.672 1 30.36 36 LYS B C 1
ATOM 3234 O O . LYS B 1 36 ? 15.094 27.531 16.375 1 30.36 36 LYS B O 1
ATOM 3239 N N . LEU B 1 37 ? 15.859 29.266 17.531 1 32.97 37 LEU B N 1
ATOM 3240 C CA . LEU B 1 37 ? 14.602 29.734 18.109 1 32.97 37 LEU B CA 1
ATOM 3241 C C . LEU B 1 37 ? 13.555 29.969 17.031 1 32.97 37 LEU B C 1
ATOM 3243 O O . LEU B 1 37 ? 12.391 29.609 17.203 1 32.97 37 LEU B O 1
ATOM 3247 N N . PRO B 1 38 ? 13.992 30.516 15.898 1 33.25 38 PRO B N 1
ATOM 3248 C CA . PRO B 1 38 ? 12.953 30.766 14.906 1 33.25 38 PRO B CA 1
ATOM 3249 C C . PRO B 1 38 ? 12.242 29.5 14.445 1 33.25 38 PRO B C 1
ATOM 3251 O O . PRO B 1 38 ? 11.031 29.516 14.211 1 33.25 38 PRO B O 1
ATOM 3254 N N . LEU B 1 39 ? 12.938 28.422 14.391 1 30.06 39 LEU B N 1
ATOM 3255 C CA . LEU B 1 39 ? 12.336 27.188 13.875 1 30.06 39 LEU B CA 1
ATOM 3256 C C . LEU B 1 39 ? 11.32 26.625 14.859 1 30.06 39 LEU B C 1
ATOM 3258 O O . LEU B 1 39 ? 10.234 26.188 14.461 1 30.06 39 LEU B O 1
ATOM 3262 N N . ALA B 1 40 ? 11.672 26.797 16.109 1 30 40 ALA B N 1
ATOM 3263 C CA . ALA B 1 40 ? 10.758 26.312 17.125 1 30 40 ALA B CA 1
ATOM 3264 C C . ALA B 1 40 ? 9.477 27.141 17.172 1 30 40 ALA B C 1
ATOM 3266 O O . ALA B 1 40 ? 8.383 26.594 17.312 1 30 40 ALA B O 1
ATOM 3267 N N . ARG B 1 41 ? 9.648 28.469 17.078 1 31.86 41 ARG B N 1
ATOM 3268 C CA . ARG B 1 41 ? 8.508 29.375 17.031 1 31.86 41 ARG B CA 1
ATOM 3269 C C . ARG B 1 41 ? 7.574 29 15.883 1 31.86 41 ARG B C 1
ATOM 3271 O O . ARG B 1 41 ? 6.355 28.953 16.062 1 31.86 41 ARG B O 1
ATOM 3278 N N . ASP B 1 42 ? 8.125 28.625 14.766 1 33.41 42 ASP B N 1
ATOM 3279 C CA . ASP B 1 42 ? 7.324 28.344 13.578 1 33.41 42 ASP B CA 1
ATOM 3280 C C . ASP B 1 42 ? 6.508 27.062 13.766 1 33.41 42 ASP B C 1
ATOM 3282 O O . ASP B 1 42 ? 5.348 27 13.352 1 33.41 42 ASP B O 1
ATOM 3286 N N . LEU B 1 43 ? 6.977 26.172 14.43 1 31.2 43 LEU B N 1
ATOM 3287 C CA . LEU B 1 43 ? 6.297 24.906 14.695 1 31.2 43 LEU B CA 1
ATOM 3288 C C . LEU B 1 43 ? 5.145 25.109 15.672 1 31.2 43 LEU B C 1
ATOM 3290 O O . LEU B 1 43 ? 4.094 24.484 15.531 1 31.2 43 LEU B O 1
ATOM 3294 N N . LEU B 1 44 ? 5.281 26.062 16.562 1 31.97 44 LEU B N 1
ATOM 3295 C CA . LEU B 1 44 ? 4.258 26.344 17.562 1 31.97 44 LEU B CA 1
ATOM 3296 C C . LEU B 1 44 ? 3.049 27.016 16.922 1 31.97 44 LEU B C 1
ATOM 3298 O O . LEU B 1 44 ? 1.905 26.734 17.281 1 31.97 44 LEU B O 1
ATOM 3302 N N . LEU B 1 45 ? 3.309 27.859 16.016 1 31.61 45 LEU B N 1
ATOM 3303 C CA . LEU B 1 45 ? 2.244 28.688 15.445 1 31.61 45 LEU B CA 1
ATOM 3304 C C . LEU B 1 45 ? 1.291 27.844 14.602 1 31.61 45 LEU B C 1
ATOM 3306 O O . LEU B 1 45 ? 0.099 28.141 14.523 1 31.61 45 LEU B O 1
ATOM 3310 N N . ASP B 1 46 ? 1.725 26.875 13.961 1 30.73 46 ASP B N 1
ATOM 3311 C CA . ASP B 1 46 ? 0.869 26.188 12.992 1 30.73 46 ASP B CA 1
ATOM 3312 C C . ASP B 1 46 ? -0.148 25.297 13.703 1 30.73 46 ASP B C 1
ATOM 3314 O O . ASP B 1 46 ? -1.131 24.859 13.094 1 30.73 46 ASP B O 1
ATOM 3318 N N . SER B 1 47 ? -0.004 24.984 14.906 1 30.86 47 SER B N 1
ATOM 3319 C CA . SER B 1 47 ? -0.964 24.156 15.617 1 30.86 47 SER B CA 1
ATOM 3320 C C . SER B 1 47 ? -1.901 25 16.469 1 30.86 47 SER B C 1
ATOM 3322 O O . SER B 1 47 ? -2.555 24.484 17.391 1 30.86 47 SER B O 1
ATOM 3324 N N . VAL B 1 48 ? -2.225 26.281 16.219 1 32.19 48 VAL B N 1
ATOM 3325 C CA . VAL B 1 48 ? -2.957 27.141 17.141 1 32.19 48 VAL B CA 1
ATOM 3326 C C . VAL B 1 48 ? -4.457 26.922 16.969 1 32.19 48 VAL B C 1
ATOM 3328 O O . VAL B 1 48 ? -5.043 27.328 15.969 1 32.19 48 VAL B O 1
ATOM 3331 N N . ASP B 1 49 ? -5.004 25.844 17.172 1 32.38 49 ASP B N 1
ATOM 3332 C CA . ASP B 1 49 ? -6.453 25.812 17.328 1 32.38 49 ASP B CA 1
ATOM 3333 C C . ASP B 1 49 ? -6.895 26.703 18.484 1 32.38 49 ASP B C 1
ATOM 3335 O O . ASP B 1 49 ? -6.078 27.094 19.328 1 32.38 49 ASP B O 1
ATOM 3339 N N . ASP B 1 50 ? -8.125 27.172 18.328 1 40 50 ASP B N 1
ATOM 3340 C CA . ASP B 1 50 ? -8.773 28.031 19.312 1 40 50 ASP B CA 1
ATOM 3341 C C . ASP B 1 50 ? -8.625 27.469 20.719 1 40 50 ASP B C 1
ATOM 3343 O O . ASP B 1 50 ? -8.469 28.219 21.688 1 40 50 ASP B O 1
ATOM 3347 N N . ASP B 1 51 ? -8.672 26.266 20.75 1 42.22 51 ASP B N 1
ATOM 3348 C CA . ASP B 1 51 ? -8.562 25.672 22.078 1 42.22 51 ASP B CA 1
ATOM 3349 C C . ASP B 1 51 ? -7.145 25.844 22.625 1 42.22 51 ASP B C 1
ATOM 3351 O O . ASP B 1 51 ? -6.961 26.031 23.828 1 42.22 51 ASP B O 1
ATOM 3355 N N . TRP B 1 52 ? -6.293 25.984 21.844 1 43.88 52 TRP B N 1
ATOM 3356 C CA . TRP B 1 52 ? -4.93 26.266 22.281 1 43.88 52 TRP B CA 1
ATOM 3357 C C . TRP B 1 52 ? -4.824 27.672 22.875 1 43.88 52 TRP B C 1
ATOM 3359 O O . TRP B 1 52 ? -4.18 27.859 23.906 1 43.88 52 TRP B O 1
ATOM 3369 N N . THR B 1 53 ? -5.477 28.5 22 1 51.16 53 THR B N 1
ATOM 3370 C CA . THR B 1 53 ? -5.43 29.859 22.516 1 51.16 53 THR B CA 1
ATOM 3371 C C . THR B 1 53 ? -6.023 29.922 23.922 1 51.16 53 THR B C 1
ATOM 3373 O O . THR B 1 53 ? -5.477 30.594 24.812 1 51.16 53 THR B O 1
ATOM 3376 N N . THR B 1 54 ? -7.02 29.141 23.953 1 57.72 54 THR B N 1
ATOM 3377 C CA . THR B 1 54 ? -7.68 29.109 25.25 1 57.72 54 THR B CA 1
ATOM 3378 C C . THR B 1 54 ? -6.824 28.375 26.281 1 57.72 54 THR B C 1
ATOM 3380 O O . THR B 1 54 ? -6.66 28.859 27.406 1 57.72 54 THR B O 1
ATOM 3383 N N . ARG B 1 55 ? -6.285 27.328 25.984 1 52.66 55 ARG B N 1
ATOM 3384 C CA . ARG B 1 55 ? -5.418 26.562 26.875 1 52.66 55 ARG B CA 1
ATOM 3385 C C . ARG B 1 55 ? -4.141 27.344 27.188 1 52.66 55 ARG B C 1
ATOM 3387 O O . ARG B 1 55 ? -3.684 27.344 28.328 1 52.66 55 ARG B O 1
ATOM 3394 N N . ALA B 1 56 ? -3.662 27.906 26.203 1 52.75 56 ALA B N 1
ATOM 3395 C CA . ALA B 1 56 ? -2.469 28.719 26.391 1 52.75 56 ALA B CA 1
ATOM 3396 C C . ALA B 1 56 ? -2.744 29.875 27.359 1 52.75 56 ALA B C 1
ATOM 3398 O O . ALA B 1 56 ? -1.95 30.141 28.266 1 52.75 56 ALA B O 1
ATOM 3399 N N . LYS B 1 57 ? -3.838 30.453 27.016 1 59.97 57 LYS B N 1
ATOM 3400 C CA . LYS B 1 57 ? -4.242 31.547 27.891 1 59.97 57 LYS B CA 1
ATOM 3401 C C . LYS B 1 57 ? -4.434 31.062 29.328 1 59.97 57 LYS B C 1
ATOM 3403 O O . LYS B 1 57 ? -3.963 31.703 30.266 1 59.97 57 LYS B O 1
ATOM 3408 N N . LYS B 1 58 ? -5.035 29.953 29.344 1 60.47 58 LYS B N 1
ATOM 3409 C CA . LYS B 1 58 ? -5.309 29.375 30.656 1 60.47 58 LYS B CA 1
ATOM 3410 C C . LYS B 1 58 ? -4.016 28.969 31.344 1 60.47 58 LYS B C 1
ATOM 3412 O O . LYS B 1 58 ? -3.848 29.203 32.531 1 60.47 58 LYS B O 1
ATOM 3417 N N . LEU B 1 59 ? -3.201 28.406 30.703 1 54 59 LEU B N 1
ATOM 3418 C CA . LEU B 1 59 ? -1.912 28 31.25 1 54 59 LEU B CA 1
ATOM 3419 C C . LEU B 1 59 ? -1.095 29.219 31.672 1 54 59 LEU B C 1
ATOM 3421 O O . LEU B 1 59 ? -0.466 29.203 32.719 1 54 59 LEU B O 1
ATOM 3425 N N . LEU B 1 60 ? -1.085 30.172 30.859 1 55.25 60 LEU B N 1
ATOM 3426 C CA . LEU B 1 60 ? -0.376 31.406 31.172 1 55.25 60 LEU B CA 1
ATOM 3427 C C . LEU B 1 60 ? -0.919 32.031 32.438 1 55.25 60 LEU B C 1
ATOM 3429 O O . LEU B 1 60 ? -0.149 32.5 33.281 1 55.25 60 LEU B O 1
ATOM 3433 N N . VAL B 1 61 ? -2.203 31.938 32.5 1 61.66 61 VAL B N 1
ATOM 3434 C CA . VAL B 1 61 ? -2.844 32.531 33.656 1 61.66 61 VAL B CA 1
ATOM 3435 C C . VAL B 1 61 ? -2.629 31.656 34.875 1 61.66 61 VAL B C 1
ATOM 3437 O O . VAL B 1 61 ? -2.176 32.125 35.938 1 61.66 61 VAL B O 1
ATOM 3440 N N . ASP B 1 62 ? -2.959 30.453 34.656 1 58.59 62 ASP B N 1
ATOM 3441 C CA . ASP B 1 62 ? -3.035 29.562 35.812 1 58.59 62 ASP B CA 1
ATOM 3442 C C . ASP B 1 62 ? -1.642 29.172 36.312 1 58.59 62 ASP B C 1
ATOM 3444 O O . ASP B 1 62 ? -1.404 29.062 37.5 1 58.59 62 ASP B O 1
ATOM 3448 N N . GLU B 1 63 ? -0.833 29 35.344 1 50.31 63 GLU B N 1
ATOM 3449 C CA . GLU B 1 63 ? 0.444 28.406 35.75 1 50.31 63 GLU B CA 1
ATOM 3450 C C . GLU B 1 63 ? 1.562 29.438 35.719 1 50.31 63 GLU B C 1
ATOM 3452 O O . GLU B 1 63 ? 2.555 29.312 36.438 1 50.31 63 GLU B O 1
ATOM 3457 N N . CYS B 1 64 ? 1.365 30.391 34.844 1 49.44 64 CYS B N 1
ATOM 3458 C CA . CYS B 1 64 ? 2.449 31.344 34.688 1 49.44 64 CYS B CA 1
ATOM 3459 C C . CYS B 1 64 ? 2.117 32.656 35.406 1 49.44 64 CYS B C 1
ATOM 3461 O O . CYS B 1 64 ? 2.936 33.562 35.438 1 49.44 64 CYS B O 1
ATOM 3463 N N . GLY B 1 65 ? 0.907 32.719 35.844 1 55.47 65 GLY B N 1
ATOM 3464 C CA . GLY B 1 65 ? 0.498 33.875 36.625 1 55.47 65 GLY B CA 1
ATOM 3465 C C . GLY B 1 65 ? 0.306 35.125 35.781 1 55.47 65 GLY B C 1
ATOM 3466 O O . GLY B 1 65 ? 0.363 36.219 36.312 1 55.47 65 GLY B O 1
ATOM 3467 N N . VAL B 1 66 ? 0.377 35 34.562 1 53.41 66 VAL B N 1
ATOM 3468 C CA . VAL B 1 66 ? 0.114 36.094 33.656 1 53.41 66 VAL B CA 1
ATOM 3469 C C . VAL B 1 66 ? -1.35 36.531 33.781 1 53.41 66 VAL B C 1
ATOM 3471 O O . VAL B 1 66 ? -2.23 35.688 33.969 1 53.41 66 VAL B O 1
ATOM 3474 N N . SER B 1 67 ? -1.552 37.812 33.969 1 64.56 67 SER B N 1
ATOM 3475 C CA . SER B 1 67 ? -2.941 38.25 34 1 64.56 67 SER B CA 1
ATOM 3476 C C . SER B 1 67 ? -3.717 37.812 32.781 1 64.56 67 SER B C 1
ATOM 3478 O O . SER B 1 67 ? -3.141 37.656 31.703 1 64.56 67 SER B O 1
ATOM 3480 N N . PRO B 1 68 ? -4.984 37.469 32.906 1 69.19 68 PRO B N 1
ATOM 3481 C CA . PRO B 1 68 ? -5.797 37.062 31.766 1 69.19 68 PRO B CA 1
ATOM 3482 C C . PRO B 1 68 ? -5.672 38.031 30.578 1 69.19 68 PRO B C 1
ATOM 3484 O O . PRO B 1 68 ? -5.645 37.594 29.422 1 69.19 68 PRO B O 1
ATOM 3487 N N . ARG B 1 69 ? -5.52 39.25 30.891 1 71 69 ARG B N 1
ATOM 3488 C CA . ARG B 1 69 ? -5.355 40.25 29.844 1 71 69 ARG B CA 1
ATOM 3489 C C . ARG B 1 69 ? -4.004 40.094 29.156 1 71 69 ARG B C 1
ATOM 3491 O O . ARG B 1 69 ? -3.912 40.188 27.938 1 71 69 ARG B O 1
ATOM 3498 N N . ASP B 1 70 ? -2.992 39.906 29.844 1 58.06 70 ASP B N 1
ATOM 3499 C CA . ASP B 1 70 ? -1.658 39.75 29.266 1 58.06 70 ASP B CA 1
ATOM 3500 C C . ASP B 1 70 ? -1.521 38.438 28.531 1 58.06 70 ASP B C 1
ATOM 3502 O O . ASP B 1 70 ? -0.849 38.344 27.5 1 58.06 70 ASP B O 1
ATOM 3506 N N . ALA B 1 71 ? -2.156 37.438 29.078 1 58.81 71 ALA B N 1
ATOM 3507 C CA . ALA B 1 71 ? -2.174 36.125 28.406 1 58.81 71 ALA B CA 1
ATOM 3508 C C . ALA B 1 71 ? -2.838 36.219 27.047 1 58.81 71 ALA B C 1
ATOM 3510 O O . ALA B 1 71 ? -2.334 35.688 26.062 1 58.81 71 ALA B O 1
ATOM 3511 N N . GLU B 1 72 ? -3.889 36.906 27.047 1 63.69 72 GLU B N 1
ATOM 3512 C CA . GLU B 1 72 ? -4.582 37.156 25.797 1 63.69 72 GLU B CA 1
ATOM 3513 C C . GLU B 1 72 ? -3.707 37.938 24.828 1 63.69 72 GLU B C 1
ATOM 3515 O O . GLU B 1 72 ? -3.621 37.625 23.641 1 63.69 72 GLU B O 1
ATOM 3520 N N . ALA B 1 73 ? -3.115 38.938 25.266 1 59.94 73 ALA B N 1
ATOM 3521 C CA . ALA B 1 73 ? -2.252 39.781 24.438 1 59.94 73 ALA B CA 1
ATOM 3522 C C . ALA B 1 73 ? -1.071 39 23.891 1 59.94 73 ALA B C 1
ATOM 3524 O O . ALA B 1 73 ? -0.695 39.156 22.734 1 59.94 73 ALA B O 1
ATOM 3525 N N . LEU B 1 74 ? -0.542 38.219 24.688 1 53.72 74 LEU B N 1
ATOM 3526 C CA . LEU B 1 74 ? 0.602 37.406 24.281 1 53.72 74 LEU B CA 1
ATOM 3527 C C . LEU B 1 74 ? 0.197 36.406 23.219 1 53.72 74 LEU B C 1
ATOM 3529 O O . LEU B 1 74 ? 0.905 36.219 22.234 1 53.72 74 LEU B O 1
ATOM 3533 N N . VAL B 1 75 ? -0.888 35.812 23.578 1 56.5 75 VAL B N 1
ATOM 3534 C CA . VAL B 1 75 ? -1.399 34.844 22.609 1 56.5 75 VAL B CA 1
ATOM 3535 C C . VAL B 1 75 ? -1.755 35.562 21.297 1 56.5 75 VAL B C 1
ATOM 3537 O O . VAL B 1 75 ? -1.432 35.094 20.219 1 56.5 75 VAL B O 1
ATOM 3540 N N . ASP B 1 76 ? -2.363 36.656 21.453 1 55.5 76 ASP B N 1
ATOM 3541 C CA . ASP B 1 76 ? -2.705 37.469 20.297 1 55.5 76 ASP B CA 1
ATOM 3542 C C . ASP B 1 76 ? -1.451 37.906 19.547 1 55.5 76 ASP B C 1
ATOM 3544 O O . ASP B 1 76 ? -1.432 37.938 18.312 1 55.5 76 ASP B O 1
ATOM 3548 N N . GLU B 1 77 ? -0.575 38.312 20.156 1 49.59 77 GLU B N 1
ATOM 3549 C CA . GLU B 1 77 ? 0.684 38.719 19.531 1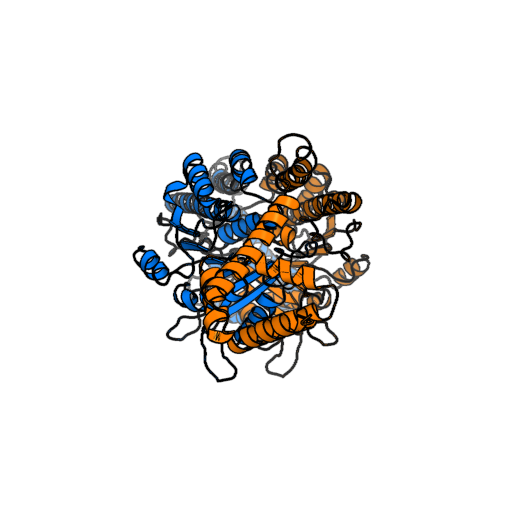 49.59 77 GLU B CA 1
ATOM 3550 C C . GLU B 1 77 ? 1.339 37.531 18.797 1 49.59 77 GLU B C 1
ATOM 3552 O O . GLU B 1 77 ? 1.844 37.719 17.688 1 49.59 77 GLU B O 1
ATOM 3557 N N . VAL B 1 78 ? 1.314 36.5 19.469 1 47.41 78 VAL B N 1
ATOM 3558 C CA . VAL B 1 78 ? 1.892 35.312 18.859 1 47.41 78 VAL B CA 1
ATOM 3559 C C . VAL B 1 78 ? 1.103 34.969 17.594 1 47.41 78 VAL B C 1
ATOM 3561 O O . VAL B 1 78 ? 1.688 34.656 16.562 1 47.41 78 VAL B O 1
ATOM 3564 N N . LEU B 1 79 ? -0.109 35.125 17.828 1 48.81 79 LEU B N 1
ATOM 3565 C CA . LEU B 1 79 ? -0.974 34.844 16.672 1 48.81 79 LEU B CA 1
ATOM 3566 C C . LEU B 1 79 ? -0.788 35.906 15.602 1 48.81 79 LEU B C 1
ATOM 3568 O O . LEU B 1 79 ? -0.774 35.594 14.406 1 48.81 79 LEU B O 1
ATOM 3572 N N . SER B 1 80 ? -0.868 37.156 16.016 1 45.03 80 SER B N 1
ATOM 3573 C CA . SER B 1 80 ? -0.65 38.25 15.07 1 45.03 80 SER B CA 1
ATOM 3574 C C . SER B 1 80 ? 0.699 38.094 14.375 1 45.03 80 SER B C 1
ATOM 3576 O O . SER B 1 80 ? 0.797 38.312 13.164 1 45.03 80 SER B O 1
ATOM 3578 N N . ARG B 1 81 ? 1.61 37.875 15.062 1 39.06 81 ARG B N 1
ATOM 3579 C CA . ARG B 1 81 ? 2.932 37.719 14.469 1 39.06 81 ARG B CA 1
ATOM 3580 C C . ARG B 1 81 ? 2.975 36.469 13.562 1 39.06 81 ARG B C 1
ATOM 3582 O O . ARG B 1 81 ? 3.6 36.5 12.5 1 39.06 81 ARG B O 1
ATOM 3589 N N . ALA B 1 82 ? 2.279 35.562 14.055 1 38.34 82 ALA B N 1
ATOM 3590 C CA . ALA B 1 82 ? 2.156 34.375 13.211 1 38.34 82 ALA B CA 1
ATOM 3591 C C . ALA B 1 82 ? 1.386 34.688 11.938 1 38.34 82 ALA B C 1
ATOM 3593 O O . ALA B 1 82 ? 1.752 34.219 10.852 1 38.34 82 ALA B O 1
ATOM 3594 N N . SER B 1 83 ? 0.355 35.406 12.094 1 38.12 83 SER B N 1
ATOM 3595 C CA . SER B 1 83 ? -0.406 35.906 10.945 1 38.12 83 SER B CA 1
ATOM 3596 C C . SER B 1 83 ? 0.402 36.906 10.133 1 38.12 83 SER B C 1
ATOM 3598 O O . SER B 1 83 ? 0.407 36.844 8.898 1 38.12 83 SER B O 1
ATOM 3600 N N . ASP B 1 84 ? 0.911 37.906 10.703 1 37.59 84 ASP B N 1
ATOM 3601 C CA . ASP B 1 84 ? 1.724 38.906 9.984 1 37.59 84 ASP B CA 1
ATOM 3602 C C . ASP B 1 84 ? 2.906 38.219 9.289 1 37.59 84 ASP B C 1
ATOM 3604 O O . ASP B 1 84 ? 3.23 38.562 8.148 1 37.59 84 ASP B O 1
ATOM 3608 N N . GLU B 1 85 ? 3.525 37.469 9.945 1 33.41 85 GLU B N 1
ATOM 3609 C CA . GLU B 1 85 ? 4.641 36.75 9.312 1 33.41 85 GLU B CA 1
ATOM 3610 C C . GLU B 1 85 ? 4.156 35.812 8.219 1 33.41 85 GLU B C 1
ATOM 3612 O O . GLU B 1 85 ? 4.785 35.719 7.164 1 33.41 85 GLU B O 1
ATOM 3617 N N . ARG B 1 86 ? 3.07 35.219 8.414 1 31.61 86 ARG B N 1
ATOM 3618 C CA . ARG B 1 86 ? 2.387 34.594 7.293 1 31.61 86 ARG B CA 1
ATOM 3619 C C . ARG B 1 86 ? 2.027 35.625 6.219 1 31.61 86 ARG B C 1
ATOM 3621 O O . ARG B 1 86 ? 2.209 35.375 5.027 1 31.61 86 ARG B O 1
ATOM 3628 N N . ARG B 1 87 ? 1.375 36.625 6.66 1 31.42 87 ARG B N 1
ATOM 3629 C CA . ARG B 1 87 ? 1.071 37.688 5.719 1 31.42 87 ARG B CA 1
ATOM 3630 C C . ARG B 1 87 ? 2.35 38.344 5.184 1 31.42 87 ARG B C 1
ATOM 3632 O O . ARG B 1 87 ? 2.424 38.688 4.008 1 31.42 87 ARG B O 1
ATOM 3639 N N . ALA B 1 88 ? 3.248 38.75 5.992 1 32.25 88 ALA B N 1
ATOM 3640 C CA . ALA B 1 88 ? 4.508 39.281 5.504 1 32.25 88 ALA B CA 1
ATOM 3641 C C . ALA B 1 88 ? 5.254 38.281 4.637 1 32.25 88 ALA B C 1
ATOM 3643 O O . ALA B 1 88 ? 5.859 38.656 3.625 1 32.25 88 ALA B O 1
ATOM 3644 N N . ARG B 1 89 ? 5.418 37 4.984 1 28.67 89 ARG B N 1
ATOM 3645 C CA . ARG B 1 89 ? 6.047 35.938 4.184 1 28.67 89 ARG B CA 1
ATOM 3646 C C . ARG B 1 89 ? 5.121 35.5 3.057 1 28.67 89 ARG B C 1
ATOM 3648 O O . ARG B 1 89 ? 5.582 35.219 1.95 1 28.67 89 ARG B O 1
ATOM 3655 N N . TYR B 1 90 ? 3.883 35.125 3.238 1 31.84 90 TYR B N 1
ATOM 3656 C CA . TYR B 1 90 ? 2.906 34.844 2.191 1 31.84 90 TYR B CA 1
ATOM 3657 C C . TYR B 1 90 ? 2.246 36.156 1.706 1 31.84 90 TYR B C 1
ATOM 3659 O O . TYR B 1 90 ? 1.378 36.094 0.831 1 31.84 90 TYR B O 1
ATOM 3667 N N . GLY B 1 91 ? 2.928 37.125 1.324 1 27.56 91 GLY B N 1
ATOM 3668 C CA . GLY B 1 91 ? 2.609 38.469 0.8 1 27.56 91 GLY B CA 1
ATOM 3669 C C . GLY B 1 91 ? 1.203 38.906 1.142 1 27.56 91 GLY B C 1
ATOM 3670 O O . GLY B 1 91 ? 0.326 38.094 1.405 1 27.56 91 GLY B O 1
ATOM 3671 N N . SER B 1 92 ? 1.088 40 1.729 1 28.69 92 SER B N 1
ATOM 3672 C CA . SER B 1 92 ? -0.114 40.812 1.704 1 28.69 92 SER B CA 1
ATOM 3673 C C . SER B 1 92 ? -0.781 40.781 0.334 1 28.69 92 SER B C 1
ATOM 3675 O O . SER B 1 92 ? -0.104 40.844 -0.694 1 28.69 92 SER B O 1
ATOM 3677 N N . GLY B 1 93 ? -1.881 40.188 0.031 1 27.78 93 GLY B N 1
ATOM 3678 C CA . GLY B 1 93 ? -2.578 40.562 -1.196 1 27.78 93 GLY B CA 1
ATOM 3679 C C . GLY B 1 93 ? -2.49 42.031 -1.529 1 27.78 93 GLY B C 1
ATOM 3680 O O . GLY B 1 93 ? -3.514 42.688 -1.692 1 27.78 93 GLY B O 1
ATOM 3681 N N . ASP B 1 94 ? -1.515 42.719 -1.073 1 27.81 94 ASP B N 1
ATOM 3682 C CA . ASP B 1 94 ? -1.52 43.906 -1.938 1 27.81 94 ASP B CA 1
ATOM 3683 C C . ASP B 1 94 ? -1.205 43.531 -3.383 1 27.81 94 ASP B C 1
ATOM 3685 O O . ASP B 1 94 ? -0.453 42.594 -3.633 1 27.81 94 ASP B O 1
ATOM 3689 N N . GLY B 1 95 ? -1.996 43.812 -4.516 1 28.34 95 GLY B N 1
ATOM 3690 C CA . GLY B 1 95 ? -2.26 43.625 -5.934 1 28.34 95 GLY B CA 1
ATOM 3691 C C . GLY B 1 95 ? -0.998 43.531 -6.77 1 28.34 95 GLY B C 1
ATOM 3692 O O . GLY B 1 95 ? -1.052 43.156 -7.941 1 28.34 95 GLY B O 1
ATOM 3693 N N . SER B 1 96 ? 0.098 44.312 -6.637 1 27.42 96 SER B N 1
ATOM 3694 C CA . SER B 1 96 ? 1.067 44.562 -7.703 1 27.42 96 SER B CA 1
ATOM 3695 C C . SER B 1 96 ? 2.123 43.438 -7.734 1 27.42 96 SER B C 1
ATOM 3697 O O . SER B 1 96 ? 2.455 42.938 -8.805 1 27.42 96 SER B O 1
ATOM 3699 N N . THR B 1 97 ? 3.182 43.281 -6.852 1 27.83 97 THR B N 1
ATOM 3700 C CA . THR B 1 97 ? 4.387 42.5 -7.133 1 27.83 97 THR B CA 1
ATOM 3701 C C . THR B 1 97 ? 4.266 41.094 -6.582 1 27.83 97 THR B C 1
ATOM 3703 O O . THR B 1 97 ? 5.219 40.312 -6.645 1 27.83 97 THR B O 1
ATOM 3706 N N . LYS B 1 98 ? 3.389 40.594 -5.902 1 32.81 98 LYS B N 1
ATOM 3707 C CA . LYS B 1 98 ? 3.148 39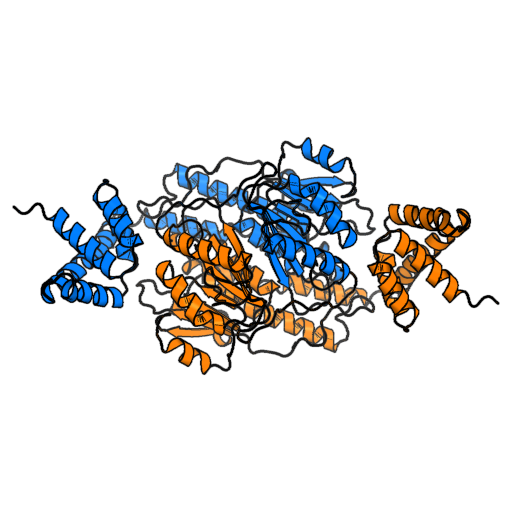.281 -5.328 1 32.81 98 LYS B CA 1
ATOM 3708 C C . LYS B 1 98 ? 2.709 38.281 -6.402 1 32.81 98 LYS B C 1
ATOM 3710 O O . LYS B 1 98 ? 2.381 37.156 -6.098 1 32.81 98 LYS B O 1
ATOM 3715 N N . GLY B 1 99 ? 2.547 38.438 -7.543 1 30.67 99 GLY B N 1
ATOM 3716 C CA . GLY B 1 99 ? 2.006 37.75 -8.711 1 30.67 99 GLY B CA 1
ATOM 3717 C C . GLY B 1 99 ? 2.904 36.625 -9.227 1 30.67 99 GLY B C 1
ATOM 3718 O O . GLY B 1 99 ? 2.418 35.625 -9.742 1 30.67 99 GLY B O 1
ATOM 3719 N N . GLU B 1 100 ? 4.238 36.781 -9.328 1 32.34 100 GLU B N 1
ATOM 3720 C CA . GLU B 1 100 ? 5.074 35.875 -10.117 1 32.34 100 GLU B CA 1
ATOM 3721 C C . GLU B 1 100 ? 5.508 34.656 -9.297 1 32.34 100 GLU B C 1
ATOM 3723 O O . GLU B 1 100 ? 5.797 33.625 -9.852 1 32.34 100 GLU B O 1
ATOM 3728 N N . LYS B 1 101 ? 5.883 34.75 -8.023 1 33.72 101 LYS B N 1
ATOM 3729 C CA . LYS B 1 101 ? 6.523 33.656 -7.293 1 33.72 101 LYS B CA 1
ATOM 3730 C C . LYS B 1 101 ? 5.496 32.625 -6.82 1 33.72 101 LYS B C 1
ATOM 3732 O O . LYS B 1 101 ? 5.809 31.453 -6.68 1 33.72 101 LYS B O 1
ATOM 3737 N N . GLU B 1 102 ? 4.371 32.938 -6.344 1 36.06 102 GLU B N 1
ATOM 3738 C CA . GLU B 1 102 ? 3.332 31.984 -5.906 1 36.06 102 GLU B CA 1
ATOM 3739 C C . GLU B 1 102 ? 2.871 31.094 -7.059 1 36.06 102 GLU B C 1
ATOM 3741 O O . GLU B 1 102 ? 2.42 29.969 -6.836 1 36.06 102 GLU B O 1
ATOM 3746 N N . LYS B 1 103 ? 2.924 31.625 -8.281 1 37.97 103 LYS B N 1
ATOM 3747 C CA . LYS B 1 103 ? 2.52 30.891 -9.484 1 37.97 103 LYS B CA 1
ATOM 3748 C C . LYS B 1 103 ? 3.463 29.734 -9.758 1 37.97 103 LYS B C 1
ATOM 3750 O O . LYS B 1 103 ? 3.08 28.766 -10.422 1 37.97 103 LYS B O 1
ATOM 3755 N N . THR B 1 104 ? 4.723 29.766 -9.312 1 35.69 104 THR B N 1
ATOM 3756 C CA . THR B 1 104 ? 5.688 28.766 -9.742 1 35.69 104 THR B CA 1
ATOM 3757 C C . THR B 1 104 ? 5.512 27.469 -8.945 1 35.69 104 THR B C 1
ATOM 3759 O O . THR B 1 104 ? 5.566 26.375 -9.516 1 35.69 104 THR B O 1
ATOM 3762 N N . ILE B 1 105 ? 5.273 27.547 -7.605 1 39.06 105 ILE B N 1
ATOM 3763 C CA . ILE B 1 105 ? 5.227 26.328 -6.809 1 39.06 105 ILE B CA 1
ATOM 3764 C C . ILE B 1 105 ? 3.941 25.562 -7.117 1 39.06 105 ILE B C 1
ATOM 3766 O O . ILE B 1 105 ? 3.959 24.328 -7.234 1 39.06 105 ILE B O 1
ATOM 3770 N N . HIS B 1 106 ? 2.883 26.328 -7.277 1 42.53 106 HIS B N 1
ATOM 3771 C CA . HIS B 1 106 ? 1.636 25.656 -7.625 1 42.53 106 HIS B CA 1
ATOM 3772 C C . HIS B 1 106 ? 1.724 25.031 -9.008 1 42.53 106 HIS B C 1
ATOM 3774 O O . HIS B 1 106 ? 1.166 23.953 -9.234 1 42.53 106 HIS B O 1
ATOM 3780 N N . GLY B 1 107 ? 2.422 25.734 -9.867 1 41.81 107 GLY B N 1
ATOM 3781 C CA . GLY B 1 107 ? 2.602 25.141 -11.18 1 41.81 107 GLY B CA 1
ATOM 3782 C C . GLY B 1 107 ? 3.391 23.844 -11.148 1 41.81 107 GLY B C 1
ATOM 3783 O O . GLY B 1 107 ? 3.006 22.859 -11.781 1 41.81 107 GLY B O 1
ATOM 3784 N N . ASP B 1 108 ? 4.363 23.906 -10.32 1 43.97 108 ASP B N 1
ATOM 3785 C CA . ASP B 1 108 ? 5.199 22.719 -10.242 1 43.97 108 ASP B CA 1
ATOM 3786 C C . ASP B 1 108 ? 4.465 21.578 -9.547 1 43.97 108 ASP B C 1
ATOM 3788 O O . ASP B 1 108 ? 4.582 20.406 -9.953 1 43.97 108 ASP B O 1
ATOM 3792 N N . ALA B 1 109 ? 3.68 21.969 -8.609 1 44.81 109 ALA B N 1
ATOM 3793 C CA . ALA B 1 109 ? 2.912 20.938 -7.918 1 44.81 109 ALA B CA 1
ATOM 3794 C C . ALA B 1 109 ? 1.909 20.266 -8.859 1 44.81 109 ALA B C 1
ATOM 3796 O O . ALA B 1 109 ? 1.746 19.047 -8.844 1 44.81 109 ALA B O 1
ATOM 3797 N N . ARG B 1 110 ? 1.335 21.141 -9.656 1 45.12 110 ARG B N 1
ATOM 3798 C CA . ARG B 1 110 ? 0.379 20.609 -10.625 1 45.12 110 ARG B CA 1
ATOM 3799 C C . ARG B 1 110 ? 1.059 19.656 -11.602 1 45.12 110 ARG B C 1
ATOM 3801 O O . ARG B 1 110 ? 0.502 18.609 -11.945 1 45.12 110 ARG B O 1
ATOM 3808 N N . ASP B 1 111 ? 2.18 20.109 -11.953 1 46.12 111 ASP B N 1
ATOM 3809 C CA . ASP B 1 111 ? 2.928 19.266 -12.875 1 46.12 111 ASP B CA 1
ATOM 3810 C C . ASP B 1 111 ? 3.326 17.938 -12.211 1 46.12 111 ASP B C 1
ATOM 3812 O O . ASP B 1 111 ? 3.422 16.906 -12.875 1 46.12 111 ASP B O 1
ATOM 3816 N N . TYR B 1 112 ? 3.404 18.078 -10.969 1 44.59 112 TYR B N 1
ATOM 3817 C CA . TYR B 1 112 ? 3.793 16.891 -10.219 1 44.59 112 TYR B CA 1
ATOM 3818 C C . TYR B 1 112 ? 2.674 15.852 -10.211 1 44.59 112 TYR B C 1
ATOM 3820 O O . TYR B 1 112 ? 2.916 14.664 -10.445 1 44.59 112 TYR B O 1
ATOM 3828 N N . ILE B 1 113 ? 1.47 16.375 -10.031 1 45.62 113 ILE B N 1
ATOM 3829 C CA . ILE B 1 113 ? 0.343 15.445 -9.984 1 45.62 113 ILE B CA 1
ATOM 3830 C C . ILE B 1 113 ? 0.078 14.883 -11.383 1 45.62 113 ILE B C 1
ATOM 3832 O O . ILE B 1 113 ? -0.208 13.695 -11.539 1 45.62 113 ILE B O 1
ATOM 3836 N N . ARG B 1 114 ? 0.268 15.836 -12.344 1 44.62 114 ARG B N 1
ATOM 3837 C CA . ARG B 1 114 ? -0.067 15.445 -13.711 1 44.62 114 ARG B CA 1
ATOM 3838 C C . ARG B 1 114 ? 1.036 14.586 -14.32 1 44.62 114 ARG B C 1
ATOM 3840 O O . ARG B 1 114 ? 0.776 13.766 -15.211 1 44.62 114 ARG B O 1
ATOM 3847 N N . GLY B 1 115 ? 2.23 14.875 -13.984 1 44.59 115 GLY B N 1
ATOM 3848 C CA . GLY B 1 115 ? 3.307 14.094 -14.57 1 44.59 115 GLY B CA 1
ATOM 3849 C C . GLY B 1 115 ? 3.193 12.609 -14.273 1 44.59 115 GLY B C 1
ATOM 3850 O O . GLY B 1 115 ? 3.85 11.789 -14.922 1 44.59 115 GLY B O 1
ATOM 3851 N N . ALA B 1 116 ? 2.479 12.367 -13.297 1 47.97 116 ALA B N 1
ATOM 3852 C CA . ALA B 1 116 ? 2.42 10.945 -12.945 1 47.97 116 ALA B CA 1
ATOM 3853 C C . ALA B 1 116 ? 1.29 10.242 -13.688 1 47.97 116 ALA B C 1
ATOM 3855 O O . ALA B 1 116 ? 0.312 9.812 -13.07 1 47.97 116 ALA B O 1
ATOM 3856 N N . ARG B 1 117 ? 1.277 10.562 -15.039 1 53.38 117 ARG B N 1
ATOM 3857 C CA . ARG B 1 117 ? 0.246 9.82 -15.758 1 53.38 117 ARG B CA 1
ATOM 3858 C C . ARG B 1 117 ? 0.415 8.32 -15.547 1 53.38 117 ARG B C 1
ATOM 3860 O O . ARG B 1 117 ? -0.567 7.574 -15.539 1 53.38 117 ARG B O 1
ATOM 3867 N N . GLY B 1 118 ? 1.66 7.965 -15.094 1 56 118 GLY B N 1
ATOM 3868 C CA . GLY B 1 118 ? 2.01 6.637 -14.625 1 56 118 GLY B CA 1
ATOM 3869 C C . GLY B 1 118 ? 1.143 5.543 -15.211 1 56 118 GLY B C 1
ATOM 3870 O O . GLY B 1 118 ? 0.997 5.453 -16.438 1 56 118 GLY B O 1
ATOM 3871 N N . ILE B 1 119 ? 0.553 4.715 -14.562 1 57.28 119 ILE B N 1
ATOM 3872 C CA . ILE B 1 119 ? -0.166 3.504 -14.945 1 57.28 119 ILE B CA 1
ATOM 3873 C C . ILE B 1 119 ? -1.551 3.871 -15.469 1 57.28 119 ILE B C 1
ATOM 3875 O O . ILE B 1 119 ? -2.307 3 -15.906 1 57.28 119 ILE B O 1
ATOM 3879 N N . TYR B 1 120 ? -1.652 5.238 -15.57 1 62.53 120 TYR B N 1
ATOM 3880 C CA . TYR B 1 120 ? -2.99 5.676 -15.945 1 62.53 120 TYR B CA 1
ATOM 3881 C C . TYR B 1 120 ? -3.014 6.172 -17.391 1 62.53 120 TYR B C 1
ATOM 3883 O O . TYR B 1 120 ? -4.07 6.535 -17.906 1 62.53 120 TYR B O 1
ATOM 3891 N N . ASP B 1 121 ? -1.968 6.027 -18.016 1 69 121 ASP B N 1
ATOM 3892 C CA . ASP B 1 121 ? -1.876 6.34 -19.438 1 69 121 ASP B CA 1
ATOM 3893 C C . ASP B 1 121 ? -2.555 5.266 -20.281 1 69 121 ASP B C 1
ATOM 3895 O O . ASP B 1 121 ? -2.357 4.07 -20.047 1 69 121 ASP B O 1
ATOM 3899 N N . GLU B 1 122 ? -3.391 5.699 -21.203 1 69.06 122 GLU B N 1
ATOM 3900 C CA . GLU B 1 122 ? -4.145 4.773 -22.047 1 69.06 122 GLU B CA 1
ATOM 3901 C C . GLU B 1 122 ? -3.209 3.848 -22.828 1 69.06 122 GLU B C 1
ATOM 3903 O O . GLU B 1 122 ? -3.512 2.666 -23.016 1 69.06 122 GLU B O 1
ATOM 3908 N N . LYS B 1 123 ? -2.186 4.434 -23.312 1 75.25 123 LYS B N 1
ATOM 3909 C CA . LYS B 1 123 ? -1.231 3.613 -24.047 1 75.25 123 LYS B CA 1
ATOM 3910 C C . LYS B 1 123 ? -0.646 2.518 -23.172 1 75.25 123 LYS B C 1
ATOM 3912 O O . LYS B 1 123 ? -0.5 1.373 -23.594 1 75.25 123 LYS B O 1
ATOM 3917 N N . PHE B 1 124 ? -0.336 2.842 -21.938 1 82.81 124 PHE B N 1
ATOM 3918 C CA . PHE B 1 124 ? 0.166 1.856 -20.984 1 82.81 124 PHE B CA 1
ATOM 3919 C C . PHE B 1 124 ? -0.855 0.747 -20.766 1 82.81 124 PHE B C 1
ATOM 3921 O O . PHE B 1 124 ? -0.52 -0.437 -20.859 1 82.81 124 PHE B O 1
ATOM 3928 N N . LEU B 1 125 ? -2.049 1.098 -20.578 1 76.56 125 LEU B N 1
ATOM 3929 C CA . LEU B 1 125 ? -3.1 0.131 -20.281 1 76.56 125 LEU B CA 1
ATOM 3930 C C . LEU B 1 125 ? -3.363 -0.776 -21.469 1 76.56 125 LEU B C 1
ATOM 3932 O O . LEU B 1 125 ? -3.576 -1.979 -21.312 1 76.56 125 LEU B O 1
ATOM 3936 N N . GLU B 1 126 ? -3.34 -0.19 -22.625 1 75.75 126 GLU B N 1
ATOM 3937 C CA . GLU B 1 126 ? -3.555 -0.968 -23.844 1 75.75 126 GLU B CA 1
ATOM 3938 C C . GLU B 1 126 ? -2.473 -2.029 -24.016 1 75.75 126 GLU B C 1
ATOM 3940 O O . GLU B 1 126 ? -2.756 -3.146 -24.453 1 75.75 126 GLU B O 1
ATOM 3945 N N . LEU B 1 127 ? -1.291 -1.685 -23.719 1 82.69 127 LEU B N 1
ATOM 3946 C CA . LEU B 1 127 ? -0.161 -2.584 -23.922 1 82.69 127 LEU B CA 1
ATOM 3947 C C . LEU B 1 127 ? -0.111 -3.648 -22.828 1 82.69 127 LEU B C 1
ATOM 3949 O O . LEU B 1 127 ? 0.326 -4.773 -23.078 1 82.69 127 LEU B O 1
ATOM 3953 N N . VAL B 1 128 ? -0.605 -3.305 -21.625 1 84.94 128 VAL B N 1
ATOM 3954 C CA . VAL B 1 128 ? -0.435 -4.191 -20.484 1 84.94 128 VAL B CA 1
ATOM 3955 C C . VAL B 1 128 ? -1.617 -5.152 -20.391 1 84.94 128 VAL B C 1
ATOM 3957 O O . VAL B 1 128 ? -1.487 -6.258 -19.859 1 84.94 128 VAL B O 1
ATOM 3960 N N . GLU B 1 129 ? -2.723 -4.766 -20.938 1 79 129 GLU B N 1
ATOM 3961 C CA . GLU B 1 129 ? -3.969 -5.52 -20.828 1 79 129 GLU B CA 1
ATOM 3962 C C . GLU B 1 129 ? -3.785 -6.957 -21.312 1 79 129 GLU B C 1
ATOM 3964 O O . GLU B 1 129 ? -4.234 -7.898 -20.656 1 79 129 GLU B O 1
ATOM 3969 N N . PRO B 1 130 ? -3.061 -7.18 -22.391 1 76.69 130 PRO B N 1
ATOM 3970 C CA . PRO B 1 130 ? -2.93 -8.555 -22.875 1 76.69 130 PRO B CA 1
ATOM 3971 C C . PRO B 1 130 ? -2.072 -9.43 -21.969 1 76.69 130 PRO B C 1
ATOM 3973 O O . PRO B 1 130 ? -2.064 -10.656 -22.109 1 76.69 130 PRO B O 1
ATOM 3976 N N . LEU B 1 131 ? -1.342 -8.805 -21.062 1 83.75 131 LEU B N 1
ATOM 3977 C CA . LEU B 1 131 ? -0.501 -9.578 -20.141 1 83.75 131 LEU B CA 1
ATOM 3978 C C . LEU B 1 131 ? -1.333 -10.188 -19.016 1 83.75 131 LEU B C 1
ATOM 3980 O O . LEU B 1 131 ? -0.861 -11.07 -18.297 1 83.75 131 LEU B O 1
ATOM 3984 N N . TYR B 1 132 ? -2.52 -9.719 -18.891 1 81.31 132 TYR B N 1
ATOM 3985 C CA . TYR B 1 132 ? -3.342 -10.117 -17.75 1 81.31 132 TYR B CA 1
ATOM 3986 C C . TYR B 1 132 ? -4.219 -11.312 -18.109 1 81.31 132 TYR B C 1
ATOM 3988 O O . TYR B 1 132 ? -4.762 -11.383 -19.219 1 81.31 132 TYR B O 1
ATOM 3996 N N . ASP B 1 133 ? -4.262 -12.195 -17.156 1 72.06 133 ASP B N 1
ATOM 3997 C CA . ASP B 1 133 ? -5.25 -13.273 -17.141 1 72.06 133 ASP B CA 1
ATOM 3998 C C . ASP B 1 133 ? -5.895 -13.414 -15.766 1 72.06 133 ASP B C 1
ATOM 4000 O O . ASP B 1 133 ? -5.242 -13.203 -14.742 1 72.06 133 ASP B O 1
ATOM 4004 N N . LEU B 1 134 ? -7.145 -13.742 -15.742 1 72.5 134 LEU B N 1
ATOM 4005 C CA . LEU B 1 134 ? -7.918 -13.797 -14.508 1 72.5 134 LEU B CA 1
ATOM 4006 C C . LEU B 1 134 ? -7.234 -14.695 -13.484 1 72.5 134 LEU B C 1
ATOM 4008 O O . LEU B 1 134 ? -7.258 -14.406 -12.281 1 72.5 134 LEU B O 1
ATOM 4012 N N . HIS B 1 135 ? -6.645 -15.703 -13.977 1 74.06 135 HIS B N 1
ATOM 4013 C CA . HIS B 1 135 ? -6.062 -16.688 -13.062 1 74.06 135 HIS B CA 1
ATOM 4014 C C . HIS B 1 135 ? -4.891 -16.094 -12.289 1 74.06 135 HIS B C 1
ATOM 4016 O O . HIS B 1 135 ? -4.5 -16.625 -11.25 1 74.06 135 HIS B O 1
ATOM 4022 N N . MET B 1 136 ? -4.324 -14.984 -12.758 1 82 136 MET B N 1
ATOM 4023 C CA . MET B 1 136 ? -3.188 -14.344 -12.102 1 82 136 MET B CA 1
ATOM 4024 C C . MET B 1 136 ? -3.623 -13.625 -10.836 1 82 136 MET B C 1
ATOM 4026 O O . MET B 1 136 ? -2.836 -13.477 -9.898 1 82 136 MET B O 1
ATOM 4030 N N . GLY B 1 137 ? -4.863 -13.125 -10.805 1 83.81 137 GLY B N 1
ATOM 4031 C CA . GLY B 1 137 ? -5.438 -12.461 -9.648 1 83.81 137 GLY B CA 1
ATOM 4032 C C . GLY B 1 137 ? -4.707 -11.188 -9.266 1 83.81 137 GLY B C 1
ATOM 4033 O O . GLY B 1 137 ? -4.77 -10.75 -8.117 1 83.81 137 GLY B O 1
ATOM 4034 N N . VAL B 1 138 ? -3.986 -10.586 -10.25 1 88.94 138 VAL B N 1
ATOM 4035 C CA . VAL B 1 138 ? -3.08 -9.508 -9.875 1 88.94 138 VAL B CA 1
ATOM 4036 C C . VAL B 1 138 ? -3.609 -8.18 -10.414 1 88.94 138 VAL B C 1
ATOM 4038 O O . VAL B 1 138 ? -2.871 -7.191 -10.484 1 88.94 138 VAL B O 1
ATOM 4041 N N . GLU B 1 139 ? -4.918 -8.078 -10.766 1 85.62 139 GLU B N 1
ATOM 4042 C CA . GLU B 1 139 ? -5.484 -6.855 -11.32 1 85.62 139 GLU B CA 1
ATOM 4043 C C . GLU B 1 139 ? -5.344 -5.688 -10.352 1 85.62 139 GLU B C 1
ATOM 4045 O O . GLU B 1 139 ? -5.094 -4.555 -10.766 1 85.62 139 GLU B O 1
ATOM 4050 N N . ASN B 1 140 ? -5.496 -5.996 -9.016 1 90.38 140 ASN B N 1
ATOM 4051 C CA . ASN B 1 140 ? -5.344 -4.938 -8.023 1 90.38 140 ASN B CA 1
ATOM 4052 C C . ASN B 1 140 ? -3.939 -4.926 -7.422 1 90.38 140 ASN B C 1
ATOM 4054 O O . ASN B 1 140 ? -3.512 -3.924 -6.852 1 90.38 140 ASN B O 1
ATOM 4058 N N . MET B 1 141 ? -3.242 -6.023 -7.609 1 93.88 141 MET B N 1
ATOM 4059 C CA . MET B 1 141 ? -1.887 -6.113 -7.07 1 93.88 141 MET B CA 1
ATOM 4060 C C . MET B 1 141 ? -0.932 -5.219 -7.855 1 93.88 141 MET B C 1
ATOM 4062 O O . MET B 1 141 ? -0.056 -4.578 -7.273 1 93.88 141 MET B O 1
ATOM 4066 N N . GLY B 1 142 ? -1.084 -5.219 -9.195 1 91.69 142 GLY B N 1
ATOM 4067 C CA . GLY B 1 142 ? -0.25 -4.367 -10.023 1 91.69 142 GLY B CA 1
ATOM 4068 C C . GLY B 1 142 ? -0.261 -2.912 -9.594 1 91.69 142 GLY B C 1
ATOM 4069 O O . GLY B 1 142 ? 0.776 -2.363 -9.219 1 91.69 142 GLY B O 1
ATOM 4070 N N . PRO B 1 143 ? -1.445 -2.34 -9.547 1 89.38 143 PRO B N 1
ATOM 4071 C CA . PRO B 1 143 ? -1.555 -0.947 -9.109 1 89.38 143 PRO B CA 1
ATOM 4072 C C . PRO B 1 143 ? -1.054 -0.738 -7.68 1 89.38 143 PRO B C 1
ATOM 4074 O O . PRO B 1 143 ? -0.476 0.308 -7.371 1 89.38 143 PRO B O 1
ATOM 4077 N N . LEU B 1 144 ? -1.289 -1.688 -6.824 1 95.56 144 LEU B N 1
ATOM 4078 C CA . LEU B 1 144 ? -0.798 -1.549 -5.457 1 95.56 144 LEU B CA 1
ATOM 4079 C C . LEU B 1 144 ? 0.727 -1.533 -5.426 1 95.56 144 LEU B C 1
ATOM 4081 O O . LEU B 1 144 ? 1.329 -0.705 -4.742 1 95.56 144 LEU B O 1
ATOM 4085 N N . LEU B 1 145 ? 1.342 -2.41 -6.176 1 97.19 145 LEU B N 1
ATOM 4086 C CA . LEU B 1 145 ? 2.797 -2.428 -6.27 1 97.19 145 LEU B CA 1
ATOM 4087 C C . LEU B 1 145 ? 3.32 -1.109 -6.832 1 97.19 145 LEU B C 1
ATOM 4089 O O . LEU B 1 145 ? 4.301 -0.56 -6.324 1 97.19 145 LEU B O 1
ATOM 4093 N N . TYR B 1 146 ? 2.678 -0.642 -7.84 1 94 146 TYR B N 1
ATOM 4094 C CA . TYR B 1 146 ? 3.055 0.634 -8.438 1 94 146 TYR B CA 1
ATOM 4095 C C . TYR B 1 146 ? 3.016 1.753 -7.402 1 94 146 TYR B C 1
ATOM 4097 O O . TYR B 1 146 ? 3.998 2.479 -7.223 1 94 146 TYR B O 1
ATOM 4105 N N . ALA B 1 147 ? 1.889 1.841 -6.75 1 94.5 147 ALA B N 1
ATOM 4106 C CA . ALA B 1 147 ? 1.699 2.938 -5.805 1 94.5 147 ALA B CA 1
ATOM 4107 C C . ALA B 1 147 ? 2.703 2.852 -4.66 1 94.5 147 ALA B C 1
ATOM 4109 O O . ALA B 1 147 ? 3.242 3.871 -4.219 1 94.5 147 ALA B O 1
ATOM 4110 N N . LEU B 1 148 ? 2.887 1.649 -4.176 1 98 148 LEU B N 1
ATOM 4111 C CA . LEU B 1 148 ? 3.857 1.462 -3.102 1 98 148 LEU B CA 1
ATOM 4112 C C . LEU B 1 148 ? 5.258 1.861 -3.555 1 98 148 LEU B C 1
ATOM 4114 O O . LEU B 1 148 ? 5.965 2.574 -2.842 1 98 148 LEU B O 1
ATOM 4118 N N . CYS B 1 149 ? 5.629 1.471 -4.762 1 97.5 149 CYS B N 1
ATOM 4119 C CA . CYS B 1 149 ? 6.953 1.785 -5.293 1 97.5 149 CYS B CA 1
ATOM 4120 C C . CYS B 1 149 ? 7.102 3.283 -5.523 1 97.5 149 CYS B C 1
ATOM 4122 O O . CYS B 1 149 ? 8.188 3.836 -5.348 1 97.5 149 CYS B O 1
ATOM 4124 N N . ARG B 1 150 ? 6.031 3.922 -5.938 1 94.12 150 ARG B N 1
ATOM 4125 C CA . ARG B 1 150 ? 6.078 5.371 -6.086 1 94.12 150 ARG B CA 1
ATOM 4126 C C . ARG B 1 150 ? 6.332 6.055 -4.746 1 94.12 150 ARG B C 1
ATOM 4128 O O . ARG B 1 150 ? 7.012 7.082 -4.688 1 94.12 150 ARG B O 1
ATOM 4135 N N . PHE B 1 151 ? 5.801 5.43 -3.76 1 96.44 151 PHE B N 1
ATOM 4136 C CA . PHE B 1 151 ? 5.906 6.039 -2.439 1 96.44 151 PHE B CA 1
ATOM 4137 C C . PHE B 1 151 ? 7.285 5.789 -1.837 1 96.44 151 PHE B C 1
ATOM 4139 O O . PHE B 1 151 ? 7.98 6.734 -1.453 1 96.44 151 PHE B O 1
ATOM 4146 N N . VAL B 1 152 ? 7.789 4.551 -1.847 1 97.94 152 VAL B N 1
ATOM 4147 C CA . VAL B 1 152 ? 9.031 4.219 -1.148 1 97.94 152 VAL B CA 1
ATOM 4148 C C . VAL B 1 152 ? 10.219 4.426 -2.082 1 97.94 152 VAL B C 1
ATOM 4150 O O . VAL B 1 152 ? 11.367 4.418 -1.64 1 97.94 152 VAL B O 1
ATOM 4153 N N . LYS B 1 153 ? 10.039 4.5 -3.348 1 96.69 153 LYS B N 1
ATOM 4154 C CA . LYS B 1 153 ? 10.992 4.871 -4.391 1 96.69 153 LYS B CA 1
ATOM 4155 C C . LYS B 1 153 ? 12.195 3.934 -4.395 1 96.69 153 LYS B C 1
ATOM 4157 O O . LYS B 1 153 ? 13.344 4.383 -4.355 1 96.69 153 LYS B O 1
ATOM 4162 N N . PRO B 1 154 ? 11.922 2.637 -4.555 1 97.38 154 PRO B N 1
ATOM 4163 C CA . PRO B 1 154 ? 13.062 1.733 -4.738 1 97.38 154 PRO B CA 1
ATOM 4164 C C . PRO B 1 154 ? 13.828 2.012 -6.027 1 97.38 154 PRO B C 1
ATOM 4166 O O . PRO B 1 154 ? 13.258 2.512 -7 1 97.38 154 PRO B O 1
ATOM 4169 N N . ARG B 1 155 ? 15.125 1.73 -6.016 1 95.44 155 ARG B N 1
ATOM 4170 C CA . ARG B 1 155 ? 15.938 1.892 -7.219 1 95.44 155 ARG B CA 1
ATOM 4171 C C . ARG B 1 155 ? 16.328 0.538 -7.801 1 95.44 155 ARG B C 1
ATOM 4173 O O . ARG B 1 155 ? 16.547 0.414 -9.008 1 95.44 155 ARG B O 1
ATOM 4180 N N . ARG B 1 156 ? 16.469 -0.376 -6.957 1 95.62 156 ARG B N 1
ATOM 4181 C CA . ARG B 1 156 ? 16.828 -1.731 -7.371 1 95.62 156 ARG B CA 1
ATOM 4182 C C . ARG B 1 156 ? 15.75 -2.727 -6.957 1 95.62 156 ARG B C 1
ATOM 4184 O O . ARG B 1 156 ? 15.625 -3.064 -5.777 1 95.62 156 ARG B O 1
ATOM 4191 N N . ILE B 1 157 ? 15.016 -3.225 -7.969 1 97.19 157 ILE B N 1
ATOM 4192 C CA . ILE B 1 157 ? 13.914 -4.152 -7.719 1 97.19 157 ILE B CA 1
ATOM 4193 C C . ILE B 1 157 ? 14.219 -5.5 -8.367 1 97.19 157 ILE B C 1
ATOM 4195 O O . ILE B 1 157 ? 14.711 -5.559 -9.492 1 97.19 157 ILE B O 1
ATOM 4199 N N . LEU B 1 158 ? 13.992 -6.574 -7.633 1 95 158 LEU B N 1
ATOM 4200 C CA . LEU B 1 158 ? 14.008 -7.922 -8.195 1 95 158 LEU B CA 1
ATOM 4201 C C . LEU B 1 158 ? 12.617 -8.539 -8.156 1 95 158 LEU B C 1
ATOM 4203 O O . LEU B 1 158 ? 11.984 -8.594 -7.102 1 95 158 LEU B O 1
ATOM 4207 N N . GLU B 1 159 ? 12.156 -8.906 -9.266 1 95 159 GLU B N 1
ATOM 4208 C CA . GLU B 1 159 ? 10.922 -9.68 -9.375 1 95 159 GLU B CA 1
ATOM 4209 C C . GLU B 1 159 ? 11.211 -11.125 -9.773 1 95 159 GLU B C 1
ATOM 4211 O O . GLU B 1 159 ? 11.875 -11.375 -10.781 1 95 159 GLU B O 1
ATOM 4216 N N . VAL B 1 160 ? 10.75 -12 -8.969 1 90.38 160 VAL B N 1
ATOM 4217 C CA . VAL B 1 160 ? 10.664 -13.391 -9.398 1 90.38 160 VAL B CA 1
ATOM 4218 C C . VAL B 1 160 ? 9.32 -13.641 -10.078 1 90.38 160 VAL B C 1
ATOM 4220 O O . VAL B 1 160 ? 8.281 -13.648 -9.422 1 90.38 160 VAL B O 1
ATOM 4223 N N . GLY B 1 161 ? 9.328 -13.797 -11.281 1 86.44 161 GLY B N 1
ATOM 4224 C CA . GLY B 1 161 ? 8.172 -13.742 -12.172 1 86.44 161 GLY B CA 1
ATOM 4225 C C . GLY B 1 161 ? 8.305 -12.688 -13.25 1 86.44 161 GLY B C 1
ATOM 4226 O O . GLY B 1 161 ? 9.148 -11.797 -13.156 1 86.44 161 GLY B O 1
ATOM 4227 N N . ALA B 1 162 ? 7.543 -12.836 -14.305 1 85.56 162 ALA B N 1
ATOM 4228 C CA . ALA B 1 162 ? 7.551 -11.867 -15.398 1 85.56 162 ALA B CA 1
ATOM 4229 C C . ALA B 1 162 ? 6.18 -11.781 -16.062 1 85.56 162 ALA B C 1
ATOM 4231 O O . ALA B 1 162 ? 5.672 -12.773 -16.594 1 85.56 162 ALA B O 1
ATOM 4232 N N . GLY B 1 163 ? 5.629 -10.68 -16.031 1 90.31 163 GLY B N 1
ATOM 4233 C CA . GLY B 1 163 ? 4.332 -10.508 -16.656 1 90.31 163 GLY B CA 1
ATOM 4234 C C . GLY B 1 163 ? 3.656 -9.203 -16.281 1 90.31 163 GLY B C 1
ATOM 4235 O O . GLY B 1 163 ? 4.262 -8.133 -16.359 1 90.31 163 GLY B O 1
ATOM 4236 N N . TYR B 1 164 ? 2.377 -9.32 -15.883 1 89.25 164 TYR B N 1
ATOM 4237 C CA . TYR B 1 164 ? 1.505 -8.172 -15.633 1 89.25 164 TYR B CA 1
ATOM 4238 C C . TYR B 1 164 ? 2.104 -7.25 -14.578 1 89.25 164 TYR B C 1
ATOM 4240 O O . TYR B 1 164 ? 2.227 -6.043 -14.805 1 89.25 164 TYR B O 1
ATOM 4248 N N . THR B 1 165 ? 2.586 -7.781 -13.5 1 94.12 165 THR B N 1
ATOM 4249 C CA . THR B 1 165 ? 3.062 -6.965 -12.391 1 94.12 165 THR B CA 1
ATOM 4250 C C . THR B 1 165 ? 4.398 -6.312 -12.734 1 94.12 165 THR B C 1
ATOM 4252 O O . THR B 1 165 ? 4.707 -5.227 -12.242 1 94.12 165 THR B O 1
ATOM 4255 N N . SER B 1 166 ? 5.156 -6.918 -13.648 1 95.62 166 SER B N 1
ATOM 4256 C CA . SER B 1 166 ? 6.434 -6.352 -14.062 1 95.62 166 SER B CA 1
ATOM 4257 C C . SER B 1 166 ? 6.262 -4.945 -14.625 1 95.62 166 SER B C 1
ATOM 4259 O O . SER B 1 166 ? 7.074 -4.059 -14.344 1 95.62 166 SER B O 1
ATOM 4261 N N . MET B 1 167 ? 5.23 -4.785 -15.328 1 92.81 167 MET B N 1
ATOM 4262 C CA . MET B 1 167 ? 5.039 -3.516 -16.016 1 92.81 167 MET B CA 1
ATOM 4263 C C . MET B 1 167 ? 4.699 -2.402 -15.039 1 92.81 167 MET B C 1
ATOM 4265 O O . MET B 1 167 ? 5.082 -1.249 -15.242 1 92.81 167 MET B O 1
ATOM 4269 N N . PHE B 1 168 ? 3.992 -2.727 -14.008 1 93.81 168 PHE B N 1
ATOM 4270 C CA . PHE B 1 168 ? 3.668 -1.737 -12.992 1 93.81 168 PHE B CA 1
ATOM 4271 C C . PHE B 1 168 ? 4.914 -1.35 -12.195 1 93.81 168 PHE B C 1
ATOM 4273 O O . PHE B 1 168 ? 5.113 -0.175 -11.883 1 93.81 168 PHE B O 1
ATOM 4280 N N . LEU B 1 169 ? 5.738 -2.348 -11.922 1 97.25 169 LEU B N 1
ATOM 4281 C CA . LEU B 1 169 ? 7.004 -2.068 -11.25 1 97.25 169 LEU B CA 1
ATOM 4282 C C . LEU B 1 169 ? 7.902 -1.206 -12.133 1 97.25 169 LEU B C 1
ATOM 4284 O O . LEU B 1 169 ? 8.5 -0.238 -11.656 1 97.25 169 LEU B O 1
ATOM 4288 N N . LEU B 1 170 ? 7.914 -1.552 -13.375 1 95.75 170 LEU B N 1
ATOM 4289 C CA . LEU B 1 170 ? 8.734 -0.814 -14.336 1 95.75 170 LEU B CA 1
ATOM 4290 C C . LEU B 1 170 ? 8.258 0.63 -14.453 1 95.75 170 LEU B C 1
ATOM 4292 O O . LEU B 1 170 ? 9.07 1.561 -14.391 1 95.75 170 LEU B O 1
ATOM 4296 N N . GLN B 1 171 ? 7.02 0.788 -14.602 1 92.81 171 GLN B N 1
ATOM 4297 C CA . GLN B 1 171 ? 6.465 2.131 -14.727 1 92.81 171 GLN B CA 1
ATOM 4298 C C . GLN B 1 171 ? 6.758 2.969 -13.484 1 92.81 171 GLN B C 1
ATOM 4300 O O . GLN B 1 171 ? 7.02 4.168 -13.586 1 92.81 171 GLN B O 1
ATOM 4305 N N . ALA B 1 172 ? 6.668 2.357 -12.352 1 95.31 172 ALA B N 1
ATOM 4306 C CA . ALA B 1 172 ? 6.965 3.084 -11.117 1 95.31 172 ALA B CA 1
ATOM 4307 C C . ALA B 1 172 ? 8.391 3.623 -11.133 1 95.31 172 ALA B C 1
ATOM 4309 O O . ALA B 1 172 ? 8.641 4.762 -10.727 1 95.31 172 ALA B O 1
ATOM 4310 N N . LEU B 1 173 ? 9.328 2.793 -11.617 1 95.75 173 LEU B N 1
ATOM 4311 C CA . LEU B 1 173 ? 10.719 3.223 -11.688 1 95.75 173 LEU B CA 1
ATOM 4312 C C . LEU B 1 173 ? 10.875 4.422 -12.617 1 95.75 173 LEU B C 1
ATOM 4314 O O . LEU B 1 173 ? 11.562 5.387 -12.281 1 95.75 173 LEU B O 1
ATOM 4318 N N . VAL B 1 174 ? 10.242 4.336 -13.688 1 90.56 174 VAL B N 1
ATOM 4319 C CA . VAL B 1 174 ? 10.32 5.402 -14.68 1 90.56 174 VAL B CA 1
ATOM 4320 C C . VAL B 1 174 ? 9.734 6.691 -14.102 1 90.56 174 VAL B C 1
ATOM 4322 O O . VAL B 1 174 ? 10.352 7.754 -14.188 1 90.56 174 VAL B O 1
ATOM 4325 N N . ASP B 1 175 ? 8.594 6.555 -13.523 1 89.5 175 ASP B N 1
ATOM 4326 C CA . ASP B 1 175 ? 7.926 7.723 -12.961 1 89.5 175 ASP B CA 1
ATOM 4327 C C . ASP B 1 175 ? 8.719 8.297 -11.789 1 89.5 175 ASP B C 1
ATOM 4329 O O . ASP B 1 175 ? 8.727 9.508 -11.57 1 89.5 175 ASP B O 1
ATOM 4333 N N . ASN B 1 176 ? 9.305 7.426 -11.008 1 93.56 176 ASN B N 1
ATOM 4334 C CA . ASN B 1 176 ? 10.148 7.898 -9.922 1 93.56 176 ASN B CA 1
ATOM 4335 C C . ASN B 1 176 ? 11.336 8.711 -10.445 1 93.56 176 ASN B C 1
ATOM 4337 O O . ASN B 1 176 ? 11.664 9.758 -9.891 1 93.56 176 ASN B O 1
ATOM 4341 N N . GLU B 1 177 ? 11.984 8.227 -11.469 1 89.94 177 GLU B N 1
ATOM 4342 C CA . GLU B 1 177 ? 13.102 8.969 -12.031 1 89.94 177 GLU B CA 1
ATOM 4343 C C . GLU B 1 177 ? 12.664 10.336 -12.531 1 89.94 177 GLU B C 1
ATOM 4345 O O . GLU B 1 177 ? 13.359 11.336 -12.336 1 89.94 177 GLU B O 1
ATOM 4350 N N . ASP B 1 178 ? 11.531 10.359 -13.203 1 84.31 178 ASP B N 1
ATOM 4351 C CA . ASP B 1 178 ? 10.984 11.625 -13.664 1 84.31 178 ASP B CA 1
ATOM 4352 C C . ASP B 1 178 ? 10.719 12.578 -12.5 1 84.31 178 ASP B C 1
ATOM 4354 O O . ASP B 1 178 ? 11.031 13.766 -12.578 1 84.31 178 ASP B O 1
ATOM 4358 N N . GLU B 1 179 ? 10.109 12.094 -11.461 1 86.88 179 GLU B N 1
ATOM 4359 C CA . GLU B 1 179 ? 9.82 12.898 -10.281 1 86.88 179 GLU B CA 1
ATOM 4360 C C . GLU B 1 179 ? 11.102 13.422 -9.641 1 86.88 179 GLU B C 1
ATOM 4362 O O . GLU B 1 179 ? 11.188 14.594 -9.266 1 86.88 179 GLU B O 1
ATOM 4367 N N . ILE B 1 180 ? 12.078 12.531 -9.508 1 90.31 180 ILE B N 1
ATOM 4368 C CA . ILE B 1 180 ? 13.344 12.914 -8.891 1 90.31 180 ILE B CA 1
ATOM 4369 C C . ILE B 1 180 ? 14.039 13.977 -9.742 1 90.31 180 ILE B C 1
ATOM 4371 O O . ILE B 1 180 ? 14.672 14.891 -9.211 1 90.31 180 ILE B O 1
ATOM 4375 N N . GLU B 1 181 ? 13.922 13.852 -11.039 1 83.81 181 GLU B N 1
ATOM 4376 C CA . GLU B 1 181 ? 14.469 14.875 -11.922 1 83.81 181 GLU B CA 1
ATOM 4377 C C . GLU B 1 181 ? 13.789 16.219 -11.688 1 83.81 181 GLU B C 1
ATOM 4379 O O . GLU B 1 181 ? 14.445 17.266 -11.734 1 83.81 181 GLU B O 1
ATOM 4384 N N . ARG B 1 182 ? 12.531 16.219 -11.477 1 82 182 ARG B N 1
ATOM 4385 C CA . ARG B 1 182 ? 11.82 17.453 -11.172 1 82 182 ARG B CA 1
ATOM 4386 C C . ARG B 1 182 ? 12.32 18.062 -9.859 1 82 182 ARG B C 1
ATOM 4388 O O . ARG B 1 182 ? 12.508 19.281 -9.766 1 82 182 ARG B O 1
ATOM 4395 N N . TYR B 1 183 ? 12.523 17.219 -8.875 1 85.06 183 TYR B N 1
ATOM 4396 C CA . TYR B 1 183 ? 13.094 17.688 -7.621 1 85.06 183 TYR B CA 1
ATOM 4397 C C . TYR B 1 183 ? 14.477 18.297 -7.848 1 85.06 183 TYR B C 1
ATOM 4399 O O . TYR B 1 183 ? 14.797 19.359 -7.293 1 85.06 183 TYR B O 1
ATOM 4407 N N . HIS B 1 184 ? 15.227 17.625 -8.641 1 85.56 184 HIS B N 1
ATOM 4408 C CA . HIS B 1 184 ? 16.562 18.109 -8.945 1 85.56 184 HIS B CA 1
ATOM 4409 C C . HIS B 1 184 ? 16.531 19.516 -9.539 1 85.56 184 HIS B C 1
ATOM 4411 O O . HIS B 1 184 ? 17.266 20.391 -9.109 1 85.56 184 HIS B O 1
ATOM 4417 N N . THR B 1 185 ? 15.656 19.703 -10.453 1 82 185 THR B N 1
ATOM 4418 C CA . THR B 1 185 ? 15.5 21 -11.109 1 82 185 THR B CA 1
ATOM 4419 C C . THR B 1 185 ? 15.031 22.047 -10.117 1 82 185 THR B C 1
ATOM 4421 O O . THR B 1 185 ? 15.523 23.188 -10.125 1 82 185 THR B O 1
ATOM 4424 N N . MET B 1 186 ? 14.086 21.703 -9.281 1 81.25 186 MET B N 1
ATOM 4425 C CA . MET B 1 186 ? 13.57 22.625 -8.273 1 81.25 186 MET B CA 1
ATOM 4426 C C . MET B 1 186 ? 14.664 23.031 -7.297 1 81.25 186 MET B C 1
ATOM 4428 O O . MET B 1 186 ? 14.742 24.188 -6.887 1 81.25 186 MET B O 1
ATOM 4432 N N . ILE B 1 187 ? 15.461 22.078 -6.941 1 85.19 187 ILE B N 1
ATOM 4433 C CA . ILE B 1 187 ? 16.547 22.328 -5.996 1 85.19 187 ILE B CA 1
ATOM 4434 C C . ILE B 1 187 ? 17.562 23.281 -6.617 1 85.19 187 ILE B C 1
ATOM 4436 O O . ILE B 1 187 ? 18.016 24.234 -5.969 1 85.19 187 ILE B O 1
ATOM 4440 N N . GLU B 1 188 ? 17.828 23.062 -7.809 1 83.75 188 GLU B N 1
ATOM 4441 C CA . GLU B 1 188 ? 18.781 23.906 -8.516 1 83.75 188 GLU B CA 1
ATOM 4442 C C . GLU B 1 188 ? 18.281 25.359 -8.578 1 83.75 188 GLU B C 1
ATOM 4444 O O . GLU B 1 188 ? 19.078 26.297 -8.547 1 83.75 188 GLU B O 1
ATOM 4449 N N . ARG B 1 189 ? 17 25.5 -8.555 1 84.12 189 ARG B N 1
ATOM 4450 C CA . ARG B 1 189 ? 16.422 26.844 -8.648 1 84.12 189 ARG B CA 1
ATOM 4451 C C . ARG B 1 189 ? 16.016 27.359 -7.273 1 84.12 189 ARG B C 1
ATOM 4453 O O . ARG B 1 189 ? 15.336 28.375 -7.164 1 84.12 189 ARG B O 1
ATOM 4460 N N . ASP B 1 190 ? 16.328 26.594 -6.215 1 82.75 190 ASP B N 1
ATOM 4461 C CA . ASP B 1 190 ? 15.984 26.938 -4.836 1 82.75 190 ASP B CA 1
ATOM 4462 C C . ASP B 1 190 ? 14.477 27.047 -4.652 1 82.75 190 ASP B C 1
ATOM 4464 O O . ASP B 1 190 ? 13.992 27.938 -3.963 1 82.75 190 ASP B O 1
ATOM 4468 N N . ALA B 1 191 ? 13.812 26.141 -5.363 1 77.56 191 ALA B N 1
ATOM 4469 C CA . ALA B 1 191 ? 12.352 26.188 -5.352 1 77.56 191 ALA B CA 1
ATOM 4470 C C . ALA B 1 191 ? 11.781 25.031 -4.535 1 77.56 191 ALA B C 1
ATOM 4472 O O . ALA B 1 191 ? 10.57 24.984 -4.281 1 77.56 191 ALA B O 1
ATOM 4473 N N . ALA B 1 192 ? 12.617 24.109 -4.125 1 80.12 192 ALA B N 1
ATOM 4474 C CA . ALA B 1 192 ? 12.141 22.984 -3.336 1 80.12 192 ALA B CA 1
ATOM 4475 C C . ALA B 1 192 ? 12.016 23.359 -1.862 1 80.12 192 ALA B C 1
ATOM 4477 O O . ALA B 1 192 ? 12.625 22.719 -0.999 1 80.12 192 ALA B O 1
ATOM 4478 N N . ARG B 1 193 ? 11.172 24.375 -1.647 1 78.12 193 ARG B N 1
ATOM 4479 C CA . ARG B 1 193 ? 11 24.906 -0.302 1 78.12 193 ARG B CA 1
ATOM 4480 C C . ARG B 1 193 ? 9.578 25.406 -0.089 1 78.12 193 ARG B C 1
ATOM 4482 O O . ARG B 1 193 ? 8.891 25.766 -1.048 1 78.12 193 ARG B O 1
ATOM 4489 N N . LEU B 1 194 ? 9.141 25.25 1.072 1 74.75 194 LEU B N 1
ATOM 4490 C CA . L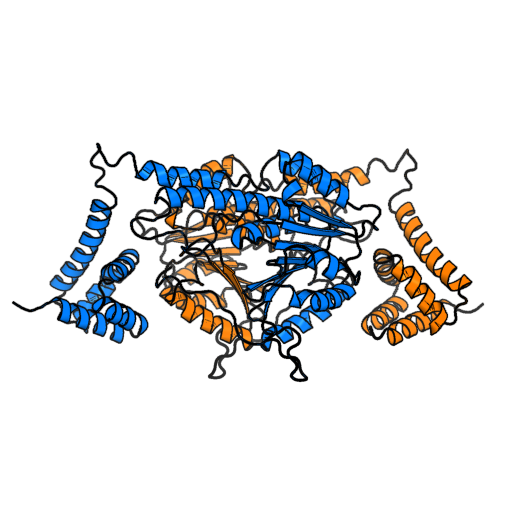EU B 1 194 ? 7.922 25.891 1.551 1 74.75 194 LEU B CA 1
ATOM 4491 C C . LEU B 1 194 ? 8.258 27.094 2.428 1 74.75 194 LEU B C 1
ATOM 4493 O O . LEU B 1 194 ? 8.516 26.953 3.623 1 74.75 194 LEU B O 1
ATOM 4497 N N . GLY B 1 195 ? 8.203 28.203 1.793 1 70.25 195 GLY B N 1
ATOM 4498 C CA . GLY B 1 195 ? 8.781 29.344 2.482 1 70.25 195 GLY B CA 1
ATOM 4499 C C . GLY B 1 195 ? 10.273 29.188 2.744 1 70.25 195 GLY B C 1
ATOM 4500 O O . GLY B 1 195 ? 11.047 28.922 1.821 1 70.25 195 GLY B O 1
ATOM 4501 N N . ASP B 1 196 ? 10.586 29.172 3.982 1 74.38 196 ASP B N 1
ATOM 4502 C CA . ASP B 1 196 ? 11.992 29.062 4.355 1 74.38 196 ASP B CA 1
ATOM 4503 C C . ASP B 1 196 ? 12.336 27.641 4.77 1 74.38 196 ASP B C 1
ATOM 4505 O O . ASP B 1 196 ? 13.484 27.344 5.098 1 74.38 196 ASP B O 1
ATOM 4509 N N . VAL B 1 197 ? 11.406 26.812 4.637 1 76.19 197 VAL B N 1
ATOM 4510 C CA . VAL B 1 197 ? 11.609 25.438 5.07 1 76.19 197 VAL B CA 1
ATOM 4511 C C . VAL B 1 197 ? 11.898 24.547 3.859 1 76.19 197 VAL B C 1
ATOM 4513 O O . VAL B 1 197 ? 11.117 24.516 2.906 1 76.19 197 VAL B O 1
ATOM 4516 N N . PRO B 1 198 ? 13.078 23.984 3.891 1 81.12 198 PRO B N 1
ATOM 4517 C CA . PRO B 1 198 ? 13.336 23.062 2.787 1 81.12 198 PRO B CA 1
ATOM 4518 C C . PRO B 1 198 ? 12.336 21.906 2.738 1 81.12 198 PRO B C 1
ATOM 4520 O O . PRO B 1 198 ? 11.93 21.391 3.785 1 81.12 198 PRO B O 1
ATOM 4523 N N . TRP B 1 199 ? 11.922 21.578 1.615 1 83.56 199 TRP B N 1
ATOM 4524 C CA . TRP B 1 199 ? 11 20.469 1.38 1 83.56 199 TRP B CA 1
ATOM 4525 C C . TRP B 1 199 ? 11.766 19.188 1.051 1 83.56 199 TRP B C 1
ATOM 4527 O O . TRP B 1 199 ? 11.383 18.109 1.486 1 83.56 199 TRP B O 1
ATOM 4537 N N . ALA B 1 200 ? 12.898 19.391 0.32 1 87.94 200 ALA B N 1
ATOM 4538 C CA . ALA B 1 200 ? 13.703 18.266 -0.154 1 87.94 200 ALA B CA 1
ATOM 4539 C C . ALA B 1 200 ? 14.82 17.938 0.833 1 87.94 200 ALA B C 1
ATOM 4541 O O . ALA B 1 200 ? 15.43 18.828 1.412 1 87.94 200 ALA B O 1
ATOM 4542 N N . VAL B 1 201 ? 15.039 16.625 0.979 1 91.75 201 VAL B N 1
ATOM 4543 C CA . VAL B 1 201 ? 16.141 16.156 1.815 1 91.75 201 VAL B CA 1
ATOM 4544 C C . VAL B 1 201 ? 17.469 16.484 1.145 1 91.75 201 VAL B C 1
ATOM 4546 O O . VAL B 1 201 ? 17.625 16.297 -0.065 1 91.75 201 VAL B O 1
ATOM 4549 N N . ASN B 1 202 ? 18.438 16.891 1.888 1 86.38 202 ASN B N 1
ATOM 4550 C CA . ASN B 1 202 ? 19.703 17.375 1.326 1 86.38 202 ASN B CA 1
ATOM 4551 C C . ASN B 1 202 ? 20.609 16.234 0.891 1 86.38 202 ASN B C 1
ATOM 4553 O O . ASN B 1 202 ? 21.359 16.359 -0.073 1 86.38 202 ASN B O 1
ATOM 4557 N N . ASP B 1 203 ? 20.562 15.148 1.565 1 88 203 ASP B N 1
ATOM 4558 C CA . ASP B 1 203 ? 21.547 14.109 1.304 1 88 203 ASP B CA 1
ATOM 4559 C C . ASP B 1 203 ? 20.953 12.984 0.457 1 88 203 ASP B C 1
ATOM 4561 O O . ASP B 1 203 ? 21.484 11.883 0.418 1 88 203 ASP B O 1
ATOM 4565 N N . TYR B 1 204 ? 19.906 13.25 -0.138 1 92.88 204 TYR B N 1
ATOM 4566 C CA . TYR B 1 204 ? 19.359 12.336 -1.132 1 92.88 204 TYR B CA 1
ATOM 4567 C C . TYR B 1 204 ? 20.047 12.516 -2.48 1 92.88 204 TYR B C 1
ATOM 4569 O O . TYR B 1 204 ? 20.328 13.648 -2.893 1 92.88 204 TYR B O 1
ATOM 4577 N N . ASP B 1 205 ? 20.359 11.438 -3.166 1 92.75 205 ASP B N 1
ATOM 4578 C CA . ASP B 1 205 ? 21 11.539 -4.477 1 92.75 205 ASP B CA 1
ATOM 4579 C C . ASP B 1 205 ? 19.969 11.797 -5.57 1 92.75 205 ASP B C 1
ATOM 4581 O O . ASP B 1 205 ? 19.438 10.859 -6.168 1 92.75 205 ASP B O 1
ATOM 4585 N N . TYR B 1 206 ? 19.781 13.055 -5.898 1 92 206 TYR B N 1
ATOM 4586 C CA . TYR B 1 206 ? 18.781 13.453 -6.879 1 92 206 TYR B CA 1
ATOM 4587 C C . TYR B 1 206 ? 19.312 13.273 -8.297 1 92 206 TYR B C 1
ATOM 4589 O O . TYR B 1 206 ? 18.562 13.445 -9.266 1 92 206 TYR B O 1
ATOM 4597 N N . SER B 1 207 ? 20.547 12.922 -8.445 1 90.75 207 SER B N 1
ATOM 4598 C CA . SER B 1 207 ? 21.156 12.797 -9.766 1 90.75 207 SER B CA 1
ATOM 4599 C C . SER B 1 207 ? 21.25 11.344 -10.195 1 90.75 207 SER B C 1
ATOM 4601 O O . SER B 1 207 ? 21.609 11.047 -11.336 1 90.75 207 SER B O 1
ATOM 4603 N N . ALA B 1 208 ? 20.922 10.5 -9.305 1 89.31 208 ALA B N 1
ATOM 4604 C CA . ALA B 1 208 ? 21.047 9.078 -9.602 1 89.31 208 ALA B CA 1
ATOM 4605 C C . ALA B 1 208 ? 20.125 8.672 -10.742 1 89.31 208 ALA B C 1
ATOM 4607 O O . ALA B 1 208 ? 18.969 9.117 -10.805 1 89.31 208 ALA B O 1
ATOM 4608 N N . ARG B 1 209 ? 20.688 7.879 -11.695 1 90.19 209 ARG B N 1
ATOM 4609 C CA . ARG B 1 209 ? 19.922 7.359 -12.828 1 90.19 209 ARG B CA 1
ATOM 4610 C C . ARG B 1 209 ? 20.203 5.871 -13.039 1 90.19 209 ARG B C 1
ATOM 4612 O O . ARG B 1 209 ? 20.422 5.43 -14.164 1 90.19 209 ARG B O 1
ATOM 4619 N N . ASP B 1 210 ? 20.188 5.152 -11.945 1 89.25 210 ASP B N 1
ATOM 4620 C CA . ASP B 1 210 ? 20.625 3.758 -12.016 1 89.25 210 ASP B CA 1
ATOM 4621 C C . ASP B 1 210 ? 19.5 2.814 -11.586 1 89.25 210 ASP B C 1
ATOM 4623 O O . ASP B 1 210 ? 19.75 1.67 -11.211 1 89.25 210 ASP B O 1
ATOM 4627 N N . ALA B 1 211 ? 18.25 3.324 -11.602 1 94.75 211 ALA B N 1
ATOM 4628 C CA . ALA B 1 211 ? 17.125 2.467 -11.219 1 94.75 211 ALA B CA 1
ATOM 4629 C C . ALA B 1 211 ? 16.969 1.309 -12.203 1 94.75 211 ALA B C 1
ATOM 4631 O O . ALA B 1 211 ? 17.109 1.488 -13.414 1 94.75 211 ALA B O 1
ATOM 4632 N N . ARG B 1 212 ? 16.766 0.088 -11.625 1 94.56 212 ARG B N 1
ATOM 4633 C CA . ARG B 1 212 ? 16.641 -1.102 -12.461 1 94.56 212 ARG B CA 1
ATOM 4634 C C . ARG B 1 212 ? 15.617 -2.072 -11.875 1 94.56 212 ARG B C 1
ATOM 4636 O O . ARG B 1 212 ? 15.555 -2.258 -10.656 1 94.56 212 ARG B O 1
ATOM 4643 N N . LEU B 1 213 ? 14.898 -2.635 -12.805 1 96.81 213 LEU B N 1
ATOM 4644 C CA . LEU B 1 213 ? 14.078 -3.801 -12.492 1 96.81 213 LEU B CA 1
ATOM 4645 C C . LEU B 1 213 ? 14.695 -5.07 -13.062 1 96.81 213 LEU B C 1
ATOM 4647 O O . LEU B 1 213 ? 14.883 -5.188 -14.281 1 96.81 213 LEU B O 1
ATOM 4651 N N . HIS B 1 214 ? 15.047 -5.969 -12.203 1 92.56 214 HIS B N 1
ATOM 4652 C CA . HIS B 1 214 ? 15.43 -7.312 -12.617 1 92.56 214 HIS B CA 1
ATOM 4653 C C . HIS B 1 214 ? 14.25 -8.273 -12.531 1 92.56 214 HIS B C 1
ATOM 4655 O O . HIS B 1 214 ? 13.57 -8.344 -11.508 1 92.56 214 HIS B O 1
ATOM 4661 N N . ILE B 1 215 ? 13.969 -8.93 -13.617 1 91.69 215 ILE B N 1
ATOM 4662 C CA . ILE B 1 215 ? 12.93 -9.953 -13.594 1 91.69 215 ILE B CA 1
ATOM 4663 C C . ILE B 1 215 ? 13.547 -11.32 -13.898 1 91.69 215 ILE B C 1
ATOM 4665 O O . ILE B 1 215 ? 14.438 -11.422 -14.75 1 91.69 215 ILE B O 1
ATOM 4669 N N . VAL B 1 216 ? 13.148 -12.281 -13.18 1 87.12 216 VAL B N 1
ATOM 4670 C CA . VAL B 1 216 ? 13.625 -13.648 -13.352 1 87.12 216 VAL B CA 1
ATOM 4671 C C . VAL B 1 216 ? 12.461 -14.555 -13.742 1 87.12 216 VAL B C 1
ATOM 4673 O O . VAL B 1 216 ? 11.445 -14.609 -13.047 1 87.12 216 VAL B O 1
ATOM 4676 N N . ASP B 1 217 ? 12.586 -15.141 -14.836 1 82.12 217 ASP B N 1
ATOM 4677 C CA . ASP B 1 217 ? 11.578 -16.078 -15.328 1 82.12 217 ASP B CA 1
ATOM 4678 C C . ASP B 1 217 ? 12.219 -17.219 -16.125 1 82.12 217 ASP B C 1
ATOM 4680 O O . ASP B 1 217 ? 13.133 -16.969 -16.922 1 82.12 217 ASP B O 1
ATOM 4684 N N . ASN B 1 218 ? 11.781 -18.375 -15.891 1 72.88 218 ASN B N 1
ATOM 4685 C CA . ASN B 1 218 ? 12.383 -19.5 -16.609 1 72.88 218 ASN B CA 1
ATOM 4686 C C . ASN B 1 218 ? 11.656 -19.781 -17.922 1 72.88 218 ASN B C 1
ATOM 4688 O O . ASN B 1 218 ? 12.023 -20.703 -18.641 1 72.88 218 ASN B O 1
ATOM 4692 N N . CYS B 1 219 ? 10.75 -19.047 -18.266 1 62.31 219 CYS B N 1
ATOM 4693 C CA . CYS B 1 219 ? 9.953 -19.141 -19.484 1 62.31 219 CYS B CA 1
ATOM 4694 C C . CYS B 1 219 ? 9.469 -20.562 -19.703 1 62.31 219 CYS B C 1
ATOM 4696 O O . CYS B 1 219 ? 9.312 -21 -20.844 1 62.31 219 CYS B O 1
ATOM 4698 N N . ALA B 1 220 ? 9.438 -21.281 -18.656 1 56.56 220 ALA B N 1
ATOM 4699 C CA . ALA B 1 220 ? 9.062 -22.688 -18.797 1 56.56 220 ALA B CA 1
ATOM 4700 C C . ALA B 1 220 ? 7.559 -22.844 -19 1 56.56 220 ALA B C 1
ATOM 4702 O O . ALA B 1 220 ? 7.098 -23.844 -19.547 1 56.56 220 ALA B O 1
ATOM 4703 N N . HIS B 1 221 ? 6.871 -21.828 -18.547 1 56.22 221 HIS B N 1
ATOM 4704 C CA . HIS B 1 221 ? 5.426 -21.938 -18.719 1 56.22 221 HIS B CA 1
ATOM 4705 C C . HIS B 1 221 ? 5.012 -21.531 -20.125 1 56.22 221 HIS B C 1
ATOM 4707 O O . HIS B 1 221 ? 5.625 -20.641 -20.734 1 56.22 221 HIS B O 1
ATOM 4713 N N . GLU B 1 222 ? 4.188 -22.375 -20.781 1 48.28 222 GLU B N 1
ATOM 4714 C CA . GLU B 1 222 ? 3.713 -22.141 -22.141 1 48.28 222 GLU B CA 1
ATOM 4715 C C . GLU B 1 222 ? 3.277 -20.688 -22.328 1 48.28 222 GLU B C 1
ATOM 4717 O O . GLU B 1 222 ? 3.322 -20.156 -23.438 1 48.28 222 GLU B O 1
ATOM 4722 N N . HIS B 1 223 ? 2.998 -20.109 -21.25 1 54.97 223 HIS B N 1
ATOM 4723 C CA . HIS B 1 223 ? 2.441 -18.766 -21.344 1 54.97 223 HIS B CA 1
ATOM 4724 C C . HIS B 1 223 ? 3.404 -17.734 -20.766 1 54.97 223 HIS B C 1
ATOM 4726 O O . HIS B 1 223 ? 2.977 -16.75 -20.156 1 54.97 223 HIS B O 1
ATOM 4732 N N . THR B 1 224 ? 4.66 -18.078 -21.094 1 65.19 224 THR B N 1
ATOM 4733 C CA . THR B 1 224 ? 5.617 -17.094 -20.594 1 65.19 224 THR B CA 1
ATOM 4734 C C . THR B 1 224 ? 5.371 -15.727 -21.219 1 65.19 224 THR B C 1
ATOM 4736 O O . THR B 1 224 ? 5.055 -15.633 -22.406 1 65.19 224 THR B O 1
ATOM 4739 N N . THR B 1 225 ? 5.344 -14.758 -20.391 1 72.31 225 THR B N 1
ATOM 4740 C CA . THR B 1 225 ? 5.078 -13.398 -20.844 1 72.31 225 THR B CA 1
ATOM 4741 C C . THR B 1 225 ? 6.332 -12.539 -20.734 1 72.31 225 THR B C 1
ATOM 4743 O O . THR B 1 225 ? 6.277 -11.32 -20.938 1 72.31 225 THR B O 1
ATOM 4746 N N . ALA B 1 226 ? 7.523 -13.195 -20.531 1 77.31 226 ALA B N 1
ATOM 4747 C CA . ALA B 1 226 ? 8.75 -12.414 -20.359 1 77.31 226 ALA B CA 1
ATOM 4748 C C . ALA B 1 226 ? 9.102 -11.656 -21.625 1 77.31 226 ALA B C 1
ATOM 4750 O O . ALA B 1 226 ? 9.508 -10.492 -21.578 1 77.31 226 ALA B O 1
ATOM 4751 N N . HIS B 1 227 ? 8.961 -12.344 -22.719 1 81.94 227 HIS B N 1
ATOM 4752 C CA . HIS B 1 227 ? 9.25 -11.688 -23.984 1 81.94 227 HIS B CA 1
ATOM 4753 C C . HIS B 1 227 ? 8.273 -10.547 -24.266 1 81.94 227 HIS B C 1
ATOM 4755 O O . HIS B 1 227 ? 8.648 -9.523 -24.828 1 81.94 227 HIS B O 1
ATOM 4761 N N . LYS B 1 228 ? 7.086 -10.727 -23.828 1 88.06 228 LYS B N 1
ATOM 4762 C CA . LYS B 1 228 ? 6.098 -9.664 -24 1 88.06 228 LYS B CA 1
ATOM 4763 C C . LYS B 1 228 ? 6.438 -8.453 -23.141 1 88.06 228 LYS B C 1
ATOM 4765 O O . LYS B 1 228 ? 6.242 -7.309 -23.578 1 88.06 228 LYS B O 1
ATOM 4770 N N . VAL B 1 229 ? 6.945 -8.742 -21.984 1 92.56 229 VAL B N 1
ATOM 4771 C CA . VAL B 1 229 ? 7.359 -7.668 -21.094 1 92.56 229 VAL B CA 1
ATOM 4772 C C . VAL B 1 229 ? 8.461 -6.844 -21.75 1 92.56 229 VAL B C 1
ATOM 4774 O O . VAL B 1 229 ? 8.414 -5.613 -21.734 1 92.56 229 VAL B O 1
ATOM 4777 N N . THR B 1 230 ? 9.359 -7.52 -22.406 1 89.56 230 THR B N 1
ATOM 4778 C CA . THR B 1 230 ? 10.469 -6.852 -23.078 1 89.56 230 THR B CA 1
ATOM 4779 C C . THR B 1 230 ? 9.961 -6.016 -24.25 1 89.56 230 THR B C 1
ATOM 4781 O O . THR B 1 230 ? 10.367 -4.863 -24.406 1 89.56 230 THR B O 1
ATOM 4784 N N . ASP B 1 231 ? 9.117 -6.574 -25 1 89.69 231 ASP B N 1
ATOM 4785 C CA . ASP B 1 231 ? 8.57 -5.879 -26.156 1 89.69 231 ASP B CA 1
ATOM 4786 C C . ASP B 1 231 ? 7.824 -4.617 -25.75 1 89.69 231 ASP B C 1
ATOM 4788 O O . ASP B 1 231 ? 7.98 -3.561 -26.359 1 89.69 231 ASP B O 1
ATOM 4792 N N . ILE B 1 232 ? 7.023 -4.777 -24.719 1 91.81 232 ILE B N 1
ATOM 4793 C CA . ILE B 1 232 ? 6.246 -3.641 -24.234 1 91.81 232 ILE B CA 1
ATOM 4794 C C . ILE B 1 232 ? 7.18 -2.566 -23.688 1 91.81 232 ILE B C 1
ATOM 4796 O O . ILE B 1 232 ? 6.996 -1.377 -23.953 1 91.81 232 ILE B O 1
ATOM 4800 N N . ALA B 1 233 ? 8.219 -2.975 -22.969 1 93.38 233 ALA B N 1
ATOM 4801 C CA . ALA B 1 233 ? 9.195 -2.029 -22.438 1 93.38 233 ALA B CA 1
ATOM 4802 C C . ALA B 1 233 ? 9.875 -1.253 -23.562 1 93.38 233 ALA B C 1
ATOM 4804 O O . ALA B 1 233 ? 10.109 -0.047 -23.438 1 93.38 233 ALA B O 1
ATOM 4805 N N . GLU B 1 234 ? 10.18 -1.918 -24.609 1 89 234 GLU B N 1
ATOM 4806 C CA . GLU B 1 234 ? 10.789 -1.268 -25.766 1 89 234 GLU B CA 1
ATOM 4807 C C . GLU B 1 234 ? 9.828 -0.269 -26.406 1 89 234 GLU B C 1
ATOM 4809 O O . GLU B 1 234 ? 10.219 0.859 -26.719 1 89 234 GLU B O 1
ATOM 4814 N N . THR B 1 235 ? 8.641 -0.722 -26.547 1 90.25 235 THR B N 1
ATOM 4815 C CA . THR B 1 235 ? 7.625 0.122 -27.156 1 90.25 235 THR B CA 1
ATOM 4816 C C . THR B 1 235 ? 7.422 1.399 -26.344 1 90.25 235 THR B C 1
ATOM 4818 O O . THR B 1 235 ? 7.234 2.479 -26.922 1 90.25 235 THR B O 1
ATOM 4821 N N . LEU B 1 236 ? 7.551 1.3 -25 1 89.25 236 LEU B N 1
ATOM 4822 C CA . LEU B 1 236 ? 7.32 2.436 -24.109 1 89.25 236 LEU B CA 1
ATOM 4823 C C . LEU B 1 236 ? 8.602 3.232 -23.891 1 89.25 236 LEU B C 1
ATOM 4825 O O . LEU B 1 236 ? 8.578 4.301 -23.281 1 89.25 236 LEU B O 1
ATOM 4829 N N . GLY B 1 237 ? 9.727 2.686 -24.359 1 87.44 237 GLY B N 1
ATOM 4830 C CA . GLY B 1 237 ? 11.008 3.34 -24.156 1 87.44 237 GLY B CA 1
ATOM 4831 C C . GLY B 1 237 ? 11.602 3.109 -22.781 1 87.44 237 GLY B C 1
ATOM 4832 O O . GLY B 1 237 ? 12.406 3.91 -22.312 1 87.44 237 GLY B O 1
ATOM 4833 N N . TYR B 1 238 ? 11.133 2.004 -22.062 1 93.44 238 TYR B N 1
ATOM 4834 C CA . TYR B 1 238 ? 11.539 1.727 -20.688 1 93.44 238 TYR B CA 1
ATOM 4835 C C . TYR B 1 238 ? 12.633 0.666 -20.656 1 93.44 238 TYR B C 1
ATOM 4837 O O . TYR B 1 238 ? 13.07 0.255 -19.578 1 93.44 238 TYR B O 1
ATOM 4845 N N . ARG B 1 239 ? 13.18 0.25 -21.797 1 91.19 239 ARG B N 1
ATOM 4846 C CA . ARG B 1 239 ? 14.023 -0.937 -21.875 1 91.19 239 ARG B CA 1
ATOM 4847 C C . ARG B 1 239 ? 15.281 -0.778 -21.031 1 91.19 239 ARG B C 1
ATOM 4849 O O . ARG B 1 239 ? 15.773 -1.749 -20.453 1 91.19 239 ARG B O 1
ATOM 4856 N N . HIS B 1 240 ? 15.789 0.365 -20.922 1 89.88 240 HIS B N 1
ATOM 4857 C CA . HIS B 1 240 ? 17.031 0.575 -20.188 1 89.88 240 HIS B CA 1
ATOM 4858 C C . HIS B 1 240 ? 16.844 0.371 -18.688 1 89.88 240 HIS B C 1
ATOM 4860 O O . HIS B 1 240 ? 17.812 0.192 -17.953 1 89.88 240 HIS B O 1
ATOM 4866 N N . PHE B 1 241 ? 15.594 0.363 -18.156 1 95 241 PHE B N 1
ATOM 4867 C CA . PHE B 1 241 ? 15.297 0.107 -16.766 1 95 241 PHE B CA 1
ATOM 4868 C C . PHE B 1 241 ? 15.188 -1.39 -16.5 1 95 241 PHE B C 1
ATOM 4870 O O . PHE B 1 241 ? 15.18 -1.822 -15.344 1 95 241 PHE B O 1
ATOM 4877 N N . LEU B 1 242 ? 15.109 -2.193 -17.562 1 94.31 242 LEU B N 1
ATOM 4878 C CA . LEU B 1 242 ? 14.688 -3.584 -17.422 1 94.31 242 LEU B CA 1
ATOM 4879 C C . LEU B 1 242 ? 15.844 -4.535 -17.719 1 94.31 242 LEU B C 1
ATOM 4881 O O . LEU B 1 242 ? 16.516 -4.406 -18.734 1 94.31 242 LEU B O 1
ATOM 4885 N N . HIS B 1 243 ? 16.125 -5.402 -16.828 1 90.12 243 HIS B N 1
ATOM 4886 C CA . HIS B 1 243 ? 17.047 -6.516 -17.016 1 90.12 243 HIS B CA 1
ATOM 4887 C C . HIS B 1 243 ? 16.328 -7.855 -16.891 1 90.12 243 HIS B C 1
ATOM 4889 O O . HIS B 1 243 ? 15.781 -8.164 -15.828 1 90.12 243 HIS B O 1
ATOM 4895 N N . VAL B 1 244 ? 16.344 -8.625 -17.938 1 87.69 244 VAL B N 1
ATOM 4896 C CA . VAL B 1 244 ? 15.633 -9.898 -17.969 1 87.69 244 VAL B CA 1
ATOM 4897 C C . VAL B 1 244 ? 16.625 -11.047 -17.766 1 87.69 244 VAL B C 1
ATOM 4899 O O . VAL B 1 244 ? 17.641 -11.125 -18.453 1 87.69 244 VAL B O 1
ATOM 4902 N N . HIS B 1 245 ? 16.328 -11.812 -16.812 1 83.69 245 HIS B N 1
ATOM 4903 C CA . HIS B 1 245 ? 17.109 -13.023 -16.547 1 83.69 245 HIS B CA 1
ATOM 4904 C C . HIS B 1 245 ? 16.281 -14.273 -16.828 1 83.69 245 HIS B C 1
ATOM 4906 O O . HIS B 1 245 ? 15.391 -14.617 -16.047 1 83.69 245 HIS B O 1
ATOM 4912 N N . ILE B 1 246 ? 16.609 -14.906 -17.906 1 80.44 246 ILE B N 1
ATOM 4913 C CA . ILE B 1 246 ? 15.898 -16.141 -18.234 1 80.44 246 ILE B CA 1
ATOM 4914 C C . ILE B 1 246 ? 16.562 -17.312 -17.531 1 80.44 246 ILE B C 1
ATOM 4916 O O . ILE B 1 246 ? 17.531 -17.891 -18.031 1 80.44 246 ILE B O 1
ATOM 4920 N N . THR B 1 247 ? 16.094 -17.562 -16.391 1 75.69 247 THR B N 1
ATOM 4921 C CA . THR B 1 247 ? 16.625 -18.625 -15.562 1 75.69 247 THR B CA 1
ATOM 4922 C C . THR B 1 247 ? 15.617 -19.031 -14.484 1 75.69 247 THR B C 1
ATOM 4924 O O . THR B 1 247 ? 14.602 -18.359 -14.305 1 75.69 247 THR B O 1
ATOM 4927 N N . ASP B 1 248 ? 15.867 -20.156 -13.992 1 75.44 248 ASP B N 1
ATOM 4928 C CA . ASP B 1 248 ? 15.078 -20.578 -12.844 1 75.44 248 ASP B CA 1
ATOM 4929 C C . ASP B 1 248 ? 15.438 -19.766 -11.602 1 75.44 248 ASP B C 1
ATOM 4931 O O . ASP B 1 248 ? 16.625 -19.516 -11.344 1 75.44 248 ASP B O 1
ATOM 4935 N N . ALA B 1 249 ? 14.422 -19.375 -10.891 1 74.44 249 ALA B N 1
ATOM 4936 C CA . ALA B 1 249 ? 14.648 -18.578 -9.68 1 74.44 249 ALA B CA 1
ATOM 4937 C C . ALA B 1 249 ? 15.508 -19.344 -8.68 1 74.44 249 ALA B C 1
ATOM 4939 O O . ALA B 1 249 ? 16.125 -18.75 -7.789 1 74.44 249 ALA B O 1
ATOM 4940 N N . PHE B 1 250 ? 15.539 -20.625 -8.82 1 71.44 250 PHE B N 1
ATOM 4941 C CA . PHE B 1 250 ? 16.281 -21.453 -7.879 1 71.44 250 PHE B CA 1
ATOM 4942 C C . PHE B 1 250 ? 17.609 -21.906 -8.469 1 71.44 250 PHE B C 1
ATOM 4944 O O . PHE B 1 250 ? 18.328 -22.703 -7.871 1 71.44 250 PHE B O 1
ATOM 4951 N N . ASP B 1 251 ? 17.828 -21.359 -9.586 1 71.31 251 ASP B N 1
ATOM 4952 C CA . ASP B 1 251 ? 19.156 -21.562 -10.156 1 71.31 251 ASP B CA 1
ATOM 4953 C C . ASP B 1 251 ? 20.25 -21.047 -9.219 1 71.31 251 ASP B C 1
ATOM 4955 O O . ASP B 1 251 ? 20.234 -19.859 -8.852 1 71.31 251 ASP B O 1
ATOM 4959 N N . LYS B 1 252 ? 21.094 -21.922 -8.836 1 67.12 252 LYS B N 1
ATOM 4960 C CA . LYS B 1 252 ? 22.156 -21.594 -7.887 1 67.12 252 LYS B CA 1
ATOM 4961 C C . LYS B 1 252 ? 23.031 -20.469 -8.422 1 67.12 252 LYS B C 1
ATOM 4963 O O . LYS B 1 252 ? 23.703 -19.766 -7.645 1 67.12 252 LYS B O 1
ATOM 4968 N N . GLU B 1 253 ? 23.016 -20.297 -9.695 1 64.31 253 GLU B N 1
ATOM 4969 C CA . GLU B 1 253 ? 23.891 -19.281 -10.289 1 64.31 253 GLU B CA 1
ATOM 4970 C C . GLU B 1 253 ? 23.203 -17.922 -10.352 1 64.31 253 GLU B C 1
ATOM 4972 O O . GLU B 1 253 ? 23.859 -16.906 -10.609 1 64.31 253 GLU B O 1
ATOM 4977 N N . LEU B 1 254 ? 21.953 -17.906 -10.055 1 70.31 254 LEU B N 1
ATOM 4978 C CA . LEU B 1 254 ? 21.188 -16.688 -10.211 1 70.31 254 LEU B CA 1
ATOM 4979 C C . LEU B 1 254 ? 21.781 -15.562 -9.352 1 70.31 254 LEU B C 1
ATOM 4981 O O . LEU B 1 254 ? 21.969 -14.445 -9.836 1 70.31 254 LEU B O 1
ATOM 4985 N N . PRO B 1 255 ? 22.172 -15.883 -8.125 1 63.31 255 PRO B N 1
ATOM 4986 C CA . PRO B 1 255 ? 22.75 -14.797 -7.332 1 63.31 255 PRO B CA 1
ATOM 4987 C C . PRO B 1 255 ? 24.031 -14.234 -7.957 1 63.31 255 PRO B C 1
ATOM 4989 O O . PRO B 1 255 ? 24.25 -13.023 -7.93 1 63.31 255 PRO B O 1
ATOM 4992 N N . SER B 1 256 ? 24.781 -15.18 -8.406 1 63.62 256 SER B N 1
ATOM 4993 C CA . SER B 1 256 ? 26.031 -14.742 -9.039 1 63.62 256 SER B CA 1
ATOM 4994 C C . SER B 1 256 ? 25.75 -13.93 -10.297 1 63.62 256 SER B C 1
ATOM 4996 O O . SER B 1 256 ? 26.453 -12.961 -10.594 1 63.62 256 SER B O 1
ATOM 4998 N N . THR B 1 257 ? 24.812 -14.328 -10.969 1 63.75 257 THR B N 1
ATOM 4999 C CA . THR B 1 257 ? 24.422 -13.617 -12.18 1 63.75 257 THR B CA 1
ATOM 5000 C C . THR B 1 257 ? 23.922 -12.219 -11.852 1 63.75 257 THR B C 1
ATOM 5002 O O . THR B 1 257 ? 24.203 -11.266 -12.578 1 63.75 257 THR B O 1
ATOM 5005 N N . LEU B 1 258 ? 23.203 -12.156 -10.781 1 66.81 258 LEU B N 1
ATOM 5006 C CA . LEU B 1 258 ? 22.656 -10.875 -10.367 1 66.81 258 LEU B CA 1
ATOM 5007 C C . LEU B 1 258 ? 23.719 -10.023 -9.672 1 66.81 258 LEU B C 1
ATOM 5009 O O . LEU B 1 258 ? 23.609 -8.797 -9.641 1 66.81 258 LEU B O 1
ATOM 5013 N N . ALA B 1 259 ? 24.672 -10.641 -8.938 1 57.47 259 ALA B N 1
ATOM 5014 C CA . ALA B 1 259 ? 25.75 -9.938 -8.258 1 57.47 259 ALA B CA 1
ATOM 5015 C C . ALA B 1 259 ? 26.641 -9.18 -9.25 1 57.47 259 ALA B C 1
ATOM 5017 O O . ALA B 1 259 ? 27.203 -8.133 -8.922 1 57.47 259 ALA B O 1
ATOM 5018 N N . VAL B 1 260 ? 26.859 -9.797 -10.273 1 48.22 260 VAL B N 1
ATOM 5019 C CA . VAL B 1 260 ? 27.703 -9.172 -11.281 1 48.22 260 VAL B CA 1
ATOM 5020 C C . VAL B 1 260 ? 27.094 -7.84 -11.711 1 48.22 260 VAL B C 1
ATOM 5022 O O . VAL B 1 260 ? 27.797 -6.98 -12.266 1 48.22 260 VAL B O 1
ATOM 5025 N N . SER B 1 261 ? 25.906 -7.867 -11.32 1 54.09 261 SER B N 1
ATOM 5026 C CA . SER B 1 261 ? 25.344 -6.547 -11.578 1 54.09 261 SER B CA 1
ATOM 5027 C C . SER B 1 261 ? 25.688 -5.57 -10.453 1 54.09 261 SER B C 1
ATOM 5029 O O . SER B 1 261 ? 26.078 -5.984 -9.359 1 54.09 261 SER B O 1
ATOM 5031 N N . GLU B 1 262 ? 26.156 -4.406 -10.672 1 58.03 262 GLU B N 1
ATOM 5032 C CA . GLU B 1 262 ? 26.469 -3.328 -9.742 1 58.03 262 GLU B CA 1
ATOM 5033 C C . GLU B 1 262 ? 25.469 -3.287 -8.586 1 58.03 262 GLU B C 1
ATOM 5035 O O . GLU B 1 262 ? 25.625 -2.486 -7.66 1 58.03 262 GLU B O 1
ATOM 5040 N N . THR B 1 263 ? 24.641 -4.398 -8.656 1 62.44 263 THR B N 1
ATOM 5041 C CA . THR B 1 263 ? 23.625 -4.336 -7.613 1 62.44 263 THR B CA 1
ATOM 5042 C C . THR B 1 263 ? 24 -5.23 -6.434 1 62.44 263 THR B C 1
ATOM 5044 O O . THR B 1 263 ? 23.984 -6.457 -6.551 1 62.44 263 THR B O 1
ATOM 5047 N N . GLN B 1 264 ? 24.516 -4.711 -5.402 1 71 264 GLN B N 1
ATOM 5048 C CA . GLN B 1 264 ? 24.859 -5.473 -4.207 1 71 264 GLN B CA 1
ATOM 5049 C C . GLN B 1 264 ? 23.609 -5.805 -3.393 1 71 264 GLN B C 1
ATOM 5051 O O . GLN B 1 264 ? 23.453 -6.934 -2.916 1 71 264 GLN B O 1
ATOM 5056 N N . TYR B 1 265 ? 22.641 -4.941 -3.359 1 88.06 265 TYR B N 1
ATOM 5057 C CA . TYR B 1 265 ? 21.438 -5.141 -2.566 1 88.06 265 TYR B CA 1
ATOM 5058 C C . TYR B 1 265 ? 20.203 -4.652 -3.318 1 88.06 265 TYR B C 1
ATOM 5060 O O . TYR B 1 265 ? 20.312 -3.826 -4.227 1 88.06 265 TYR B O 1
ATOM 5068 N N . PHE B 1 266 ? 19.109 -5.305 -3.008 1 94.19 266 PHE B N 1
ATOM 5069 C CA . PHE B 1 266 ? 17.828 -4.871 -3.545 1 94.19 266 PHE B CA 1
ATOM 5070 C C . PHE B 1 266 ? 17.047 -4.09 -2.498 1 94.19 266 PHE B C 1
ATOM 5072 O O . PHE B 1 266 ? 17.031 -4.457 -1.323 1 94.19 266 PHE B O 1
ATOM 5079 N N . ASP B 1 267 ? 16.438 -3 -3.004 1 96.25 267 ASP B N 1
ATOM 5080 C CA . ASP B 1 267 ? 15.539 -2.23 -2.152 1 96.25 267 ASP B CA 1
ATOM 5081 C C . ASP B 1 267 ? 14.203 -2.947 -1.98 1 96.25 267 ASP B C 1
ATOM 5083 O O . ASP B 1 267 ? 13.523 -2.77 -0.969 1 96.25 267 ASP B O 1
ATOM 5087 N N . LEU B 1 268 ? 13.875 -3.662 -3.018 1 98 268 LEU B N 1
ATOM 5088 C CA . LEU B 1 268 ? 12.578 -4.328 -3.01 1 98 268 LEU B CA 1
ATOM 5089 C C . LEU B 1 268 ? 12.641 -5.641 -3.787 1 98 268 LEU B C 1
ATOM 5091 O O . LEU B 1 268 ? 13.156 -5.68 -4.906 1 98 268 LEU B O 1
ATOM 5095 N N . LEU B 1 269 ? 12.164 -6.691 -3.162 1 96.38 269 LEU B N 1
ATOM 5096 C CA . LEU B 1 269 ? 11.93 -7.973 -3.816 1 96.38 269 LEU B CA 1
ATOM 5097 C C . LEU B 1 269 ? 10.438 -8.258 -3.936 1 96.38 269 LEU B C 1
ATOM 5099 O O . LEU B 1 269 ? 9.703 -8.164 -2.949 1 96.38 269 LEU B O 1
ATOM 5103 N N . TRP B 1 270 ? 9.945 -8.477 -5.156 1 96.88 270 TRP B N 1
ATOM 5104 C CA . TRP B 1 270 ? 8.602 -8.977 -5.414 1 96.88 270 TRP B CA 1
ATOM 5105 C C . TRP B 1 270 ? 8.641 -10.445 -5.816 1 96.88 270 TRP B C 1
ATOM 5107 O O . TRP B 1 270 ? 9.172 -10.797 -6.871 1 96.88 270 TRP B O 1
ATOM 5117 N N . ILE B 1 271 ? 8.039 -11.273 -4.941 1 93.31 271 ILE B N 1
ATOM 5118 C CA . ILE B 1 271 ? 8.109 -12.719 -5.137 1 93.31 271 ILE B CA 1
ATOM 5119 C C . ILE B 1 271 ? 6.738 -13.25 -5.539 1 93.31 271 ILE B C 1
ATOM 5121 O O . ILE B 1 271 ? 5.816 -13.289 -4.719 1 93.31 271 ILE B O 1
ATOM 5125 N N . ASP B 1 272 ? 6.648 -13.633 -6.773 1 88.69 272 ASP B N 1
ATOM 5126 C CA . ASP B 1 272 ? 5.441 -14.25 -7.312 1 88.69 272 ASP B CA 1
ATOM 5127 C C . ASP B 1 272 ? 5.746 -15.625 -7.906 1 88.69 272 ASP B C 1
ATOM 5129 O O . ASP B 1 272 ? 5.746 -15.789 -9.125 1 88.69 272 ASP B O 1
ATOM 5133 N N . LEU B 1 273 ? 6.109 -16.625 -7.141 1 72.56 273 LEU B N 1
ATOM 5134 C CA . LEU B 1 273 ? 6.574 -17.953 -7.559 1 72.56 273 LEU B CA 1
ATOM 5135 C C . LEU B 1 273 ? 5.418 -18.938 -7.602 1 72.56 273 LEU B C 1
ATOM 5137 O O . LEU B 1 273 ? 5.5 -19.969 -8.289 1 72.56 273 LEU B O 1
ATOM 5141 N N . GLY B 1 274 ? 4.203 -18.547 -7.254 1 61.5 274 GLY B N 1
ATOM 5142 C CA . GLY B 1 274 ? 3.057 -19.438 -7.285 1 61.5 274 GLY B CA 1
ATOM 5143 C C . GLY B 1 274 ? 3.219 -20.656 -6.395 1 61.5 274 GLY B C 1
ATOM 5144 O O . GLY B 1 274 ? 2.293 -21.453 -6.254 1 61.5 274 GLY B O 1
ATOM 5145 N N . ALA B 1 275 ? 4.441 -20.891 -6.066 1 57 275 ALA B N 1
ATOM 5146 C CA . ALA B 1 275 ? 4.637 -22.141 -5.32 1 57 275 ALA B CA 1
ATOM 5147 C C . ALA B 1 275 ? 5.086 -21.859 -3.891 1 57 275 ALA B C 1
ATOM 5149 O O . ALA B 1 275 ? 6.176 -21.328 -3.668 1 57 275 ALA B O 1
ATOM 5150 N N . ALA B 1 276 ? 4.223 -22.266 -2.945 1 60.72 276 ALA B N 1
ATOM 5151 C CA . ALA B 1 276 ? 4.406 -21.984 -1.526 1 60.72 276 ALA B CA 1
ATOM 5152 C C . ALA B 1 276 ? 5.695 -22.609 -1.001 1 60.72 276 ALA B C 1
ATOM 5154 O O . ALA B 1 276 ? 6.438 -21.969 -0.251 1 60.72 276 ALA B O 1
ATOM 5155 N N . ASN B 1 277 ? 5.961 -23.812 -1.465 1 61.28 277 ASN B N 1
ATOM 5156 C CA . ASN B 1 277 ? 7.109 -24.547 -0.938 1 61.28 277 ASN B CA 1
ATOM 5157 C C . ASN B 1 277 ? 8.43 -23.938 -1.397 1 61.28 277 ASN B C 1
ATOM 5159 O O . ASN B 1 277 ? 9.477 -24.188 -0.808 1 61.28 277 ASN B O 1
ATOM 5163 N N . ARG B 1 278 ? 8.258 -23.094 -2.225 1 73.75 278 ARG B N 1
ATOM 5164 C CA . ARG B 1 278 ? 9.469 -22.5 -2.783 1 73.75 278 ARG B CA 1
ATOM 5165 C C . ARG B 1 278 ? 9.719 -21.109 -2.203 1 73.75 278 ARG B C 1
ATOM 5167 O O . ARG B 1 278 ? 10.836 -20.594 -2.266 1 73.75 278 ARG B O 1
ATOM 5174 N N . ILE B 1 279 ? 8.742 -20.672 -1.558 1 82.69 279 ILE B N 1
ATOM 5175 C CA . ILE B 1 279 ? 8.844 -19.312 -1.035 1 82.69 279 ILE B CA 1
ATOM 5176 C C . ILE B 1 279 ? 9.875 -19.266 0.091 1 82.69 279 ILE B C 1
ATOM 5178 O O . ILE B 1 279 ? 10.711 -18.375 0.134 1 82.69 279 ILE B O 1
ATOM 5182 N N . GLU B 1 280 ? 9.812 -20.328 0.876 1 82 280 GLU B N 1
ATOM 5183 C CA . GLU B 1 280 ? 10.688 -20.344 2.043 1 82 280 GLU B CA 1
ATOM 5184 C C . GLU B 1 280 ? 12.156 -20.375 1.631 1 82 280 GLU B C 1
ATOM 5186 O O . GLU B 1 280 ? 12.961 -19.578 2.102 1 82 280 GLU B O 1
ATOM 5191 N N . GLY B 1 281 ? 12.43 -21.312 0.744 1 80.31 281 GLY B N 1
ATOM 5192 C CA . GLY B 1 281 ? 13.805 -21.438 0.278 1 80.31 281 GLY B CA 1
ATOM 5193 C C . GLY B 1 281 ? 14.305 -20.188 -0.421 1 80.31 281 GLY B C 1
ATOM 5194 O O . GLY B 1 281 ? 15.422 -19.734 -0.176 1 80.31 281 GLY B O 1
ATOM 5195 N N . PHE B 1 282 ? 13.508 -19.641 -1.206 1 83.81 282 PHE B N 1
ATOM 5196 C CA . PHE B 1 282 ? 13.906 -18.438 -1.925 1 83.81 282 PHE B CA 1
ATOM 5197 C C . PHE B 1 282 ? 14.125 -17.281 -0.959 1 83.81 282 PHE B C 1
ATOM 5199 O O . PHE B 1 282 ? 15.125 -16.578 -1.052 1 83.81 282 PHE B O 1
ATOM 5206 N N . PHE B 1 283 ? 13.195 -17.141 -0.09 1 86.88 283 PHE B N 1
ATOM 5207 C CA . PHE B 1 283 ? 13.273 -16.078 0.91 1 86.88 283 PHE B CA 1
ATOM 5208 C C . PHE B 1 283 ? 14.578 -16.188 1.701 1 86.88 283 PHE B C 1
ATOM 5210 O O . PHE B 1 283 ? 15.289 -15.188 1.862 1 86.88 283 PHE B O 1
ATOM 5217 N N . GLU B 1 284 ? 14.914 -17.344 2.098 1 84.12 284 GLU B N 1
ATOM 5218 C CA . GLU B 1 284 ? 16.141 -17.578 2.867 1 84.12 284 GLU B CA 1
ATOM 5219 C C . GLU B 1 284 ? 17.375 -17.266 2.035 1 84.12 284 GLU B C 1
ATOM 5221 O O . GLU B 1 284 ? 18.344 -16.672 2.533 1 84.12 284 GLU B O 1
ATOM 5226 N N . ASP B 1 285 ? 17.297 -17.625 0.802 1 84 285 ASP B N 1
ATOM 5227 C CA . ASP B 1 285 ? 18.469 -17.5 -0.069 1 84 285 ASP B CA 1
ATOM 5228 C C . ASP B 1 285 ? 18.703 -16.047 -0.476 1 84 285 ASP B C 1
ATOM 5230 O O . ASP B 1 285 ? 19.828 -15.664 -0.782 1 84 285 ASP B O 1
ATOM 5234 N N . TRP B 1 286 ? 17.688 -15.273 -0.387 1 88.44 286 TRP B N 1
ATOM 5235 C CA . TRP B 1 286 ? 17.812 -13.945 -0.977 1 88.44 286 TRP B CA 1
ATOM 5236 C C . TRP B 1 286 ? 17.703 -12.859 0.09 1 88.44 286 TRP B C 1
ATOM 5238 O O . TRP B 1 286 ? 18.016 -11.695 -0.161 1 88.44 286 TRP B O 1
ATOM 5248 N N . TRP B 1 287 ? 17.344 -13.211 1.256 1 90.25 287 TRP B N 1
ATOM 5249 C CA . TRP B 1 287 ? 17.141 -12.25 2.334 1 90.25 287 TRP B CA 1
ATOM 5250 C C . TRP B 1 287 ? 18.406 -11.422 2.568 1 90.25 287 TRP B C 1
ATOM 5252 O O . TRP B 1 287 ? 18.328 -10.219 2.814 1 90.25 287 TRP B O 1
ATOM 5262 N N . HIS B 1 288 ? 19.531 -12.055 2.457 1 87.56 288 HIS B N 1
ATOM 5263 C CA . HIS B 1 288 ? 20.781 -11.352 2.734 1 87.56 288 HIS B CA 1
ATOM 5264 C C . HIS B 1 288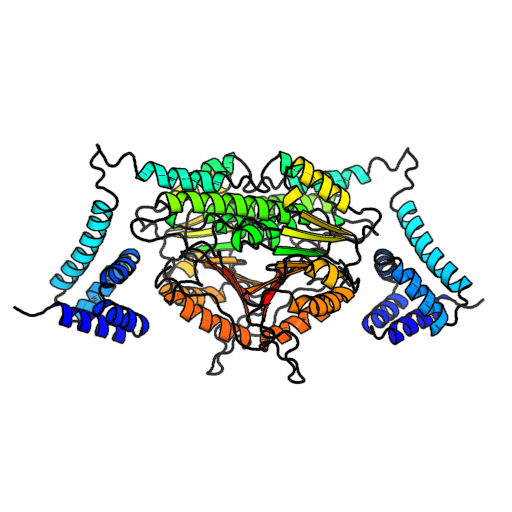 ? 21.062 -10.297 1.671 1 87.56 288 HIS B C 1
ATOM 5266 O O . HIS B 1 288 ? 21.906 -9.406 1.879 1 87.56 288 HIS B O 1
ATOM 5272 N N . ARG B 1 289 ? 20.344 -10.352 0.553 1 89.56 289 ARG B N 1
ATOM 5273 C CA . ARG B 1 289 ? 20.562 -9.398 -0.53 1 89.56 289 ARG B CA 1
ATOM 5274 C C . ARG B 1 289 ? 19.562 -8.25 -0.456 1 89.56 289 ARG B C 1
ATOM 5276 O O . ARG B 1 289 ? 19.594 -7.336 -1.279 1 89.56 289 ARG B O 1
ATOM 5283 N N . VAL B 1 290 ? 18.719 -8.32 0.45 1 93.25 290 VAL B N 1
ATOM 5284 C CA . VAL B 1 290 ? 17.797 -7.223 0.677 1 93.25 290 VAL B CA 1
ATOM 5285 C C . VAL B 1 290 ? 18.469 -6.129 1.499 1 93.25 290 VAL B C 1
ATOM 5287 O O . VAL B 1 290 ? 19.203 -6.418 2.451 1 93.25 290 VAL B O 1
ATOM 5290 N N . ASP B 1 291 ? 18.25 -4.918 1.135 1 92.5 291 ASP B N 1
ATOM 5291 C CA . ASP B 1 291 ? 18.844 -3.777 1.825 1 92.5 291 ASP B CA 1
ATOM 5292 C C . ASP B 1 291 ? 18.516 -3.811 3.318 1 92.5 291 ASP B C 1
ATOM 5294 O O . ASP B 1 291 ? 17.359 -3.91 3.705 1 92.5 291 ASP B O 1
ATOM 5298 N N . ALA B 1 292 ? 19.516 -3.709 4.16 1 90.5 292 ALA B N 1
ATOM 5299 C CA . ALA B 1 292 ? 19.375 -3.803 5.613 1 90.5 292 ALA B CA 1
ATOM 5300 C C . ALA B 1 292 ? 18.688 -2.561 6.172 1 90.5 292 ALA B C 1
ATOM 5302 O O . ALA B 1 292 ? 18.234 -2.559 7.32 1 90.5 292 ALA B O 1
ATOM 5303 N N . GLU B 1 293 ? 18.625 -1.523 5.379 1 91.38 293 GLU B N 1
ATOM 5304 C CA . GLU B 1 293 ? 18.062 -0.259 5.84 1 91.38 293 GLU B CA 1
ATOM 5305 C C . GLU B 1 293 ? 16.625 -0.075 5.344 1 91.38 293 GLU B C 1
ATOM 5307 O O . GLU B 1 293 ? 16.328 0.921 4.688 1 91.38 293 GLU B O 1
ATOM 5312 N N . GLY B 1 294 ? 15.805 -1.076 5.672 1 94.94 294 GLY B N 1
ATOM 5313 C CA . GLY B 1 294 ? 14.383 -0.918 5.418 1 94.94 294 GLY B CA 1
ATOM 5314 C C . GLY B 1 294 ? 13.93 -1.578 4.129 1 94.94 294 GLY B C 1
ATOM 5315 O O . GLY B 1 294 ? 12.828 -1.319 3.648 1 94.94 294 GLY B O 1
ATOM 5316 N N . GLY B 1 295 ? 14.836 -2.4 3.504 1 96.56 295 GLY B N 1
ATOM 5317 C CA . GLY B 1 295 ? 14.43 -3.113 2.301 1 96.56 295 GLY B CA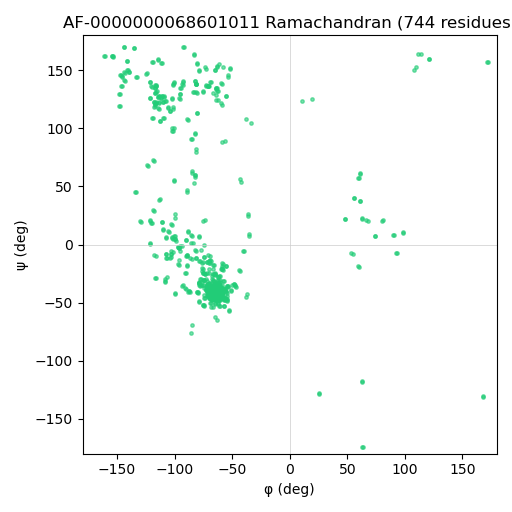 1
ATOM 5318 C C . GLY B 1 295 ? 13.141 -3.895 2.471 1 96.56 295 GLY B C 1
ATOM 5319 O O . GLY B 1 295 ? 12.812 -4.324 3.578 1 96.56 295 GLY B O 1
ATOM 5320 N N . LEU B 1 296 ? 12.422 -4.062 1.359 1 98.06 296 LEU B N 1
ATOM 5321 C CA . LEU B 1 296 ? 11.109 -4.703 1.389 1 98.06 296 LEU B CA 1
ATOM 5322 C C . LEU B 1 296 ? 11.125 -6 0.586 1 98.06 296 LEU B C 1
ATOM 5324 O O . LEU B 1 296 ? 11.734 -6.066 -0.485 1 98.06 296 LEU B O 1
ATOM 5328 N N . VAL B 1 297 ? 10.523 -6.965 1.166 1 97.31 297 VAL B N 1
ATOM 5329 C CA . VAL B 1 297 ? 10.164 -8.172 0.431 1 97.31 297 VAL B CA 1
ATOM 5330 C C . VAL B 1 297 ? 8.648 -8.352 0.429 1 97.31 297 VAL B C 1
ATOM 5332 O O . VAL B 1 297 ? 8.016 -8.359 1.489 1 97.31 297 VAL B O 1
ATOM 5335 N N . ILE B 1 298 ? 8.086 -8.43 -0.727 1 97.88 298 ILE B N 1
ATOM 5336 C CA . ILE B 1 298 ? 6.652 -8.633 -0.886 1 97.88 298 ILE B CA 1
ATOM 5337 C C . ILE B 1 298 ? 6.395 -9.992 -1.542 1 97.88 298 ILE B C 1
ATOM 5339 O O . ILE B 1 298 ? 6.957 -10.297 -2.596 1 97.88 298 ILE B O 1
ATOM 5343 N N . VAL B 1 299 ? 5.559 -10.766 -0.89 1 96 299 VAL B N 1
ATOM 5344 C CA . VAL B 1 299 ? 5.266 -12.102 -1.382 1 96 299 VAL B CA 1
ATOM 5345 C C . VAL B 1 299 ? 3.787 -12.211 -1.751 1 96 299 VAL B C 1
ATOM 5347 O O . VAL B 1 299 ? 2.916 -11.836 -0.961 1 96 299 VAL B O 1
ATOM 5350 N N . HIS B 1 300 ? 3.535 -12.711 -2.908 1 95.19 300 HIS B N 1
ATOM 5351 C CA . HIS B 1 300 ? 2.176 -12.844 -3.42 1 95.19 300 HIS B CA 1
ATOM 5352 C C . HIS B 1 300 ? 1.503 -14.102 -2.883 1 95.19 300 HIS B C 1
ATOM 5354 O O . HIS B 1 300 ? 2.148 -15.148 -2.746 1 95.19 300 HIS B O 1
ATOM 5360 N N . SER B 1 301 ? 0.215 -13.992 -2.557 1 93.12 301 SER B N 1
ATOM 5361 C CA . SER B 1 301 ? -0.719 -15.078 -2.307 1 93.12 301 SER B CA 1
ATOM 5362 C C . SER B 1 301 ? -0.269 -15.938 -1.124 1 93.12 301 SER B C 1
ATOM 5364 O O . SER B 1 301 ? -0.133 -17.156 -1.247 1 93.12 301 SER B O 1
ATOM 5366 N N . THR B 1 302 ? -0.182 -15.297 0.008 1 93.69 302 THR B N 1
ATOM 5367 C CA . THR B 1 302 ? 0.398 -15.969 1.165 1 93.69 302 THR B CA 1
ATOM 5368 C C . THR B 1 302 ? -0.686 -16.344 2.168 1 93.69 302 THR B C 1
ATOM 5370 O O . THR B 1 302 ? -0.448 -17.156 3.072 1 93.69 302 THR B O 1
ATOM 5373 N N . LEU B 1 303 ? -1.854 -15.852 2.004 1 94.88 303 LEU B N 1
ATOM 5374 C CA . LEU B 1 303 ? -2.762 -15.875 3.146 1 94.88 303 LEU B CA 1
ATOM 5375 C C . LEU B 1 303 ? -3.746 -17.031 3.029 1 94.88 303 LEU B C 1
ATOM 5377 O O . LEU B 1 303 ? -4.016 -17.734 4.012 1 94.88 303 LEU B O 1
ATOM 5381 N N . THR B 1 304 ? -4.277 -17.297 1.905 1 92.62 304 THR B N 1
ATOM 5382 C CA . THR B 1 304 ? -5.492 -18.094 1.872 1 92.62 304 THR B CA 1
ATOM 5383 C C . THR B 1 304 ? -5.191 -19.516 1.376 1 92.62 304 THR B C 1
ATOM 5385 O O . THR B 1 304 ? -6.105 -20.25 1.018 1 92.62 304 THR B O 1
ATOM 5388 N N . ASN B 1 305 ? -3.994 -19.797 1.311 1 87.38 305 ASN B N 1
ATOM 5389 C CA . ASN B 1 305 ? -3.584 -21.156 0.991 1 87.38 305 ASN B CA 1
ATOM 5390 C C . ASN B 1 305 ? -2.744 -21.766 2.109 1 87.38 305 ASN B C 1
ATOM 5392 O O . ASN B 1 305 ? -1.89 -21.094 2.689 1 87.38 305 ASN B O 1
ATOM 5396 N N . SER B 1 306 ? -3.033 -23 2.432 1 84.81 306 SER B N 1
ATOM 5397 C CA . SER B 1 306 ? -2.473 -23.609 3.635 1 84.81 306 SER B CA 1
ATOM 5398 C C . SER B 1 306 ? -0.963 -23.781 3.512 1 84.81 306 SER B C 1
ATOM 5400 O O . SER B 1 306 ? -0.239 -23.688 4.504 1 84.81 306 SER B O 1
ATOM 5402 N N . LEU B 1 307 ? -0.443 -23.984 2.35 1 81.69 307 LEU B N 1
ATOM 5403 C CA . LEU B 1 307 ? 0.986 -24.234 2.18 1 81.69 307 LEU B CA 1
ATOM 5404 C C . LEU B 1 307 ? 1.792 -22.969 2.498 1 81.69 307 LEU B C 1
ATOM 5406 O O . LEU B 1 307 ? 2.73 -23.016 3.297 1 81.69 307 LEU B O 1
ATOM 5410 N N . SER B 1 308 ? 1.362 -21.891 1.968 1 88.94 308 SER B N 1
ATOM 5411 C CA . SER B 1 308 ? 2.072 -20.641 2.23 1 88.94 308 SER B CA 1
ATOM 5412 C C . SER B 1 308 ? 1.776 -20.125 3.633 1 88.94 308 SER B C 1
ATOM 5414 O O . SER B 1 308 ? 2.617 -19.469 4.246 1 88.94 308 SER B O 1
ATOM 5416 N N . ARG B 1 309 ? 0.627 -20.562 4.121 1 90.88 309 ARG B N 1
ATOM 5417 C CA . ARG B 1 309 ? 0.189 -20.031 5.41 1 90.88 309 ARG B CA 1
ATOM 5418 C C . ARG B 1 309 ? 1.079 -20.547 6.539 1 90.88 309 ARG B C 1
ATOM 5420 O O . ARG B 1 309 ? 1.387 -19.812 7.477 1 90.88 309 ARG B O 1
ATOM 5427 N N . VAL B 1 310 ? 1.438 -21.766 6.43 1 86.81 310 VAL B N 1
ATOM 5428 C CA . VAL B 1 310 ? 2.299 -22.344 7.457 1 86.81 310 VAL B CA 1
ATOM 5429 C C . VAL B 1 310 ? 3.605 -21.562 7.535 1 86.81 310 VAL B C 1
ATOM 5431 O O . VAL B 1 310 ? 4.051 -21.188 8.625 1 86.81 310 VAL B O 1
ATOM 5434 N N . TRP B 1 311 ? 4.141 -21.312 6.414 1 90.69 311 TRP B N 1
ATOM 5435 C CA . TRP B 1 311 ? 5.371 -20.531 6.352 1 90.69 311 TRP B CA 1
ATOM 5436 C C . TRP B 1 311 ? 5.148 -19.125 6.887 1 90.69 311 TRP B C 1
ATOM 5438 O O . TRP B 1 311 ? 5.957 -18.609 7.668 1 90.69 311 TRP B O 1
ATOM 5448 N N . LEU B 1 312 ? 4.062 -18.531 6.508 1 94.56 312 LEU B N 1
ATOM 5449 C CA . LEU B 1 312 ? 3.773 -17.156 6.91 1 94.56 312 LEU B CA 1
ATOM 5450 C C . LEU B 1 312 ? 3.623 -17.062 8.43 1 94.56 312 LEU B C 1
ATOM 5452 O O . LEU B 1 312 ? 4.121 -16.125 9.039 1 94.56 312 LEU B O 1
ATOM 5456 N N . GLU B 1 313 ? 2.941 -18.031 8.977 1 91.56 313 GLU B N 1
ATOM 5457 C CA . GLU B 1 313 ? 2.744 -17.984 10.422 1 91.56 313 GLU B CA 1
ATOM 5458 C C . GLU B 1 313 ? 4.07 -18.125 11.164 1 91.56 313 GLU B C 1
ATOM 5460 O O . GLU B 1 313 ? 4.262 -17.516 12.227 1 91.56 313 GLU B O 1
ATOM 5465 N N . ARG B 1 314 ? 4.934 -18.906 10.617 1 89.94 314 ARG B N 1
ATOM 5466 C CA . ARG B 1 314 ? 6.273 -18.969 11.188 1 89.94 314 ARG B CA 1
ATOM 5467 C C . ARG B 1 314 ? 6.973 -17.609 11.102 1 89.94 314 ARG B C 1
ATOM 5469 O O . ARG B 1 314 ? 7.582 -17.156 12.07 1 89.94 314 ARG B O 1
ATOM 5476 N N . MET B 1 315 ? 6.898 -17.016 9.961 1 93.69 315 MET B N 1
ATOM 5477 C CA . MET B 1 315 ? 7.523 -15.711 9.766 1 93.69 315 MET B CA 1
ATOM 5478 C C . MET B 1 315 ? 6.922 -14.672 10.703 1 93.69 315 MET B C 1
ATOM 5480 O O . MET B 1 315 ? 7.637 -13.828 11.242 1 93.69 315 MET B O 1
ATOM 5484 N N . ARG B 1 316 ? 5.621 -14.75 10.875 1 93.5 316 ARG B N 1
ATOM 5485 C CA . ARG B 1 316 ? 4.945 -13.836 11.789 1 93.5 316 ARG B CA 1
ATOM 5486 C C . ARG B 1 316 ? 5.453 -14.008 13.219 1 93.5 316 ARG B C 1
ATOM 5488 O O . ARG B 1 316 ? 5.656 -13.031 13.938 1 93.5 316 ARG B O 1
ATOM 5495 N N . ARG B 1 317 ? 5.676 -15.211 13.609 1 90.38 317 ARG B N 1
ATOM 5496 C CA . ARG B 1 317 ? 6.203 -15.484 14.945 1 90.38 317 ARG B CA 1
ATOM 5497 C C . ARG B 1 317 ? 7.617 -14.93 15.094 1 90.38 317 ARG B C 1
ATOM 5499 O O . ARG B 1 317 ? 7.949 -14.336 16.125 1 90.38 317 ARG B O 1
ATOM 5506 N N . LEU B 1 318 ? 8.383 -15.141 14.086 1 90.75 318 LEU B N 1
ATOM 5507 C CA . LEU B 1 318 ? 9.742 -14.617 14.109 1 90.75 318 LEU B CA 1
ATOM 5508 C C . LEU B 1 318 ? 9.734 -13.094 14.219 1 90.75 318 LEU B C 1
ATOM 5510 O O . LEU B 1 318 ? 10.484 -12.516 15.008 1 90.75 318 LEU B O 1
ATOM 5514 N N . ALA B 1 319 ? 8.867 -12.477 13.453 1 91.88 319 ALA B N 1
ATOM 5515 C CA . ALA B 1 319 ? 8.773 -11.023 13.461 1 91.88 319 ALA B CA 1
ATOM 5516 C C . ALA B 1 319 ? 8.375 -10.508 14.844 1 91.88 319 ALA B C 1
ATOM 5518 O O . ALA B 1 319 ? 8.891 -9.484 15.305 1 91.88 319 ALA B O 1
ATOM 5519 N N . SER B 1 320 ? 7.488 -11.219 15.477 1 87.12 320 SER B N 1
ATOM 5520 C CA . SER B 1 320 ? 6.973 -10.797 16.781 1 87.12 320 SER B CA 1
ATOM 5521 C C . SER B 1 320 ? 8 -11.031 17.875 1 87.12 320 SER B C 1
ATOM 5523 O O . SER B 1 320 ? 7.832 -10.555 19 1 87.12 320 SER B O 1
ATOM 5525 N N . ASN B 1 321 ? 9.039 -11.758 17.516 1 84 321 ASN B N 1
ATOM 5526 C CA . ASN B 1 321 ? 10.078 -12.047 18.5 1 84 321 ASN B CA 1
ATOM 5527 C C . ASN B 1 321 ? 11.43 -11.484 18.078 1 84 321 ASN B C 1
ATOM 5529 O O . ASN B 1 321 ? 12.469 -12.109 18.312 1 84 321 ASN B O 1
ATOM 5533 N N . GLY B 1 322 ? 11.391 -10.43 17.359 1 79.38 322 GLY B N 1
ATOM 5534 C CA . GLY B 1 322 ? 12.594 -9.727 16.953 1 79.38 322 GLY B CA 1
ATOM 5535 C C . GLY B 1 322 ? 13.461 -10.531 16 1 79.38 322 GLY B C 1
ATOM 5536 O O . GLY B 1 322 ? 14.68 -10.359 15.969 1 79.38 322 GLY B O 1
ATOM 5537 N N . GLY B 1 323 ? 12.859 -11.477 15.367 1 82.44 323 GLY B N 1
ATOM 5538 C CA . GLY B 1 323 ? 13.602 -12.305 14.43 1 82.44 323 GLY B CA 1
ATOM 5539 C C . GLY B 1 323 ? 14.219 -13.531 15.07 1 82.44 323 GLY B C 1
ATOM 5540 O O . GLY B 1 323 ? 14.992 -14.25 14.438 1 82.44 323 GLY B O 1
ATOM 5541 N N . ARG B 1 324 ? 13.891 -13.758 16.266 1 82.56 324 ARG B N 1
ATOM 5542 C CA . ARG B 1 324 ? 14.484 -14.867 17.016 1 82.56 324 ARG B CA 1
ATOM 5543 C C . ARG B 1 324 ? 13.609 -16.109 16.938 1 82.56 324 ARG B C 1
ATOM 5545 O O . ARG B 1 324 ? 12.391 -16.031 17.094 1 82.56 324 ARG B O 1
ATOM 5552 N N . ASP B 1 325 ? 14.266 -17.234 16.688 1 85.94 325 ASP B N 1
ATOM 5553 C CA . ASP B 1 325 ? 13.562 -18.516 16.641 1 85.94 325 ASP B CA 1
ATOM 5554 C C . ASP B 1 325 ? 13.578 -19.203 18.016 1 85.94 325 ASP B C 1
ATOM 5556 O O . ASP B 1 325 ? 14.211 -18.703 18.938 1 85.94 325 ASP B O 1
ATOM 5560 N N . ASP B 1 326 ? 12.797 -20.266 18.125 1 85.25 326 ASP B N 1
ATOM 5561 C CA . ASP B 1 326 ? 12.641 -20.984 19.391 1 85.25 326 ASP B CA 1
ATOM 5562 C C . ASP B 1 326 ? 13.984 -21.469 19.922 1 85.25 326 ASP B C 1
ATOM 5564 O O . ASP B 1 326 ? 14.195 -21.547 21.125 1 85.25 326 ASP B O 1
ATOM 5568 N N . ASP B 1 327 ? 14.883 -21.781 19 1 87.62 327 ASP B N 1
ATOM 5569 C CA . ASP B 1 327 ? 16.188 -22.281 19.406 1 87.62 327 ASP B CA 1
ATOM 5570 C C . ASP B 1 327 ? 17.156 -21.141 19.734 1 87.62 327 ASP B C 1
ATOM 5572 O O . ASP B 1 327 ? 18.328 -21.375 20 1 87.62 327 ASP B O 1
ATOM 5576 N N . GLY B 1 328 ? 16.672 -19.938 19.625 1 83.06 328 GLY B N 1
ATOM 5577 C CA . GLY B 1 328 ? 17.469 -18.766 19.938 1 83.06 328 GLY B CA 1
ATOM 5578 C C . GLY B 1 328 ? 18.188 -18.188 18.734 1 83.06 328 GLY B C 1
ATOM 5579 O O . GLY B 1 328 ? 18.75 -17.078 18.812 1 83.06 328 GLY B O 1
ATOM 5580 N N . SER B 1 329 ? 18.141 -18.859 17.625 1 84.69 329 SER B N 1
ATOM 5581 C CA . SER B 1 329 ? 18.781 -18.359 16.422 1 84.69 329 SER B CA 1
ATOM 5582 C C . SER B 1 329 ? 18.016 -17.188 15.82 1 84.69 329 SER B C 1
ATOM 5584 O O . SER B 1 329 ? 16.828 -17 16.109 1 84.69 329 SER B O 1
ATOM 5586 N N . THR B 1 330 ? 18.75 -16.281 15.117 1 84.62 330 THR B N 1
ATOM 5587 C CA . THR B 1 330 ? 18.172 -15.156 14.398 1 84.62 330 THR B CA 1
ATOM 5588 C C . THR B 1 330 ? 18.453 -15.258 12.898 1 84.62 330 THR B C 1
ATOM 5590 O O . THR B 1 330 ? 19.203 -14.445 12.352 1 84.62 330 THR B O 1
ATOM 5593 N N . PRO B 1 331 ? 17.797 -16.172 12.258 1 84.38 331 PRO B N 1
ATOM 5594 C CA . PRO B 1 331 ? 18.156 -16.469 10.875 1 84.38 331 PRO B CA 1
ATOM 5595 C C . PRO B 1 331 ? 18 -15.273 9.945 1 84.38 331 PRO B C 1
ATOM 5597 O O . PRO B 1 331 ? 18.719 -15.156 8.945 1 84.38 331 PRO B O 1
ATOM 5600 N N . PHE B 1 332 ? 17.094 -14.344 10.281 1 89.38 332 PHE B N 1
ATOM 5601 C CA . PHE B 1 332 ? 16.781 -13.258 9.352 1 89.38 332 PHE B CA 1
ATOM 5602 C C . PHE B 1 332 ? 17.062 -11.898 9.992 1 89.38 332 PHE B C 1
ATOM 5604 O O . PHE B 1 332 ? 16.922 -10.859 9.344 1 89.38 332 PHE B O 1
ATOM 5611 N N . GLY B 1 333 ? 17.531 -11.898 11.227 1 88.81 333 GLY B N 1
ATOM 5612 C CA . GLY B 1 333 ? 17.594 -10.625 11.922 1 88.81 333 GLY B CA 1
ATOM 5613 C C . GLY B 1 333 ? 16.219 -10.008 12.148 1 88.81 333 GLY B C 1
ATOM 5614 O O . GLY B 1 333 ? 15.195 -10.656 11.898 1 88.81 333 GLY B O 1
ATOM 5615 N N . PRO B 1 334 ? 16.172 -8.805 12.664 1 90.88 334 PRO B N 1
ATOM 5616 C CA . PRO B 1 334 ? 14.883 -8.172 12.945 1 90.88 334 PRO B CA 1
ATOM 5617 C C . PRO B 1 334 ? 14.156 -7.719 11.672 1 90.88 334 PRO B C 1
ATOM 5619 O O . PRO B 1 334 ? 14.797 -7.234 10.734 1 90.88 334 PRO B O 1
ATOM 5622 N N . PHE B 1 335 ? 12.93 -7.969 11.633 1 94.5 335 PHE B N 1
ATOM 5623 C CA . PHE B 1 335 ? 12.055 -7.492 10.57 1 94.5 335 PHE B CA 1
ATOM 5624 C C . PHE B 1 335 ? 10.617 -7.363 11.062 1 94.5 335 PHE B C 1
ATOM 5626 O O . PHE B 1 335 ? 10.289 -7.828 12.156 1 94.5 335 PHE B O 1
ATOM 5633 N N . VAL B 1 336 ? 9.797 -6.617 10.359 1 96.06 336 VAL B N 1
ATOM 5634 C CA . VAL B 1 336 ? 8.359 -6.539 10.625 1 96.06 336 VAL B CA 1
ATOM 5635 C C . VAL B 1 336 ? 7.582 -7.02 9.406 1 96.06 336 VAL B C 1
ATOM 5637 O O . VAL B 1 336 ? 8.117 -7.066 8.297 1 96.06 336 VAL B O 1
ATOM 5640 N N . THR B 1 337 ? 6.375 -7.434 9.641 1 97.25 337 THR B N 1
ATOM 5641 C CA . THR B 1 337 ? 5.586 -7.941 8.523 1 97.25 337 THR B CA 1
ATOM 5642 C C . THR B 1 337 ? 4.109 -7.594 8.703 1 97.25 337 THR B C 1
ATOM 5644 O O . THR B 1 337 ? 3.615 -7.52 9.828 1 97.25 337 THR B O 1
ATOM 5647 N N . ILE B 1 338 ? 3.455 -7.312 7.641 1 98.12 338 ILE B N 1
ATOM 5648 C CA . ILE B 1 338 ? 2.016 -7.098 7.539 1 98.12 338 ILE B CA 1
ATOM 5649 C C . ILE B 1 338 ? 1.482 -7.754 6.27 1 98.12 338 ILE B C 1
ATOM 5651 O O . ILE B 1 338 ? 2.219 -7.918 5.293 1 98.12 338 ILE B O 1
ATOM 5655 N N . SER B 1 339 ? 0.256 -8.219 6.328 1 97.94 339 SER B N 1
ATOM 5656 C CA . SER B 1 339 ? -0.364 -8.836 5.16 1 97.94 339 SER B CA 1
ATOM 5657 C C . SER B 1 339 ? -1.674 -8.141 4.797 1 97.94 339 SER B C 1
ATOM 5659 O O . SER B 1 339 ? -2.385 -7.648 5.676 1 97.94 339 SER B O 1
ATOM 5661 N N . PHE B 1 340 ? -1.961 -8.109 3.523 1 98.38 340 PHE B N 1
ATOM 5662 C CA . PHE B 1 340 ? -3.215 -7.57 3.008 1 98.38 340 PHE B CA 1
ATOM 5663 C C . PHE B 1 340 ? -3.977 -8.633 2.219 1 98.38 340 PHE B C 1
ATOM 5665 O O . PHE B 1 340 ? -3.375 -9.414 1.479 1 98.38 340 PHE B O 1
ATOM 5672 N N . LEU B 1 341 ? -5.25 -8.633 2.406 1 97.62 341 LEU B N 1
ATOM 5673 C CA . LEU B 1 341 ? -6.133 -9.617 1.796 1 97.62 341 LEU B CA 1
ATOM 5674 C C . LEU B 1 341 ? -7.184 -8.945 0.921 1 97.62 341 LEU B C 1
ATOM 5676 O O . LEU B 1 341 ? -7.793 -7.953 1.328 1 97.62 341 LEU B O 1
ATOM 5680 N N . GLU B 1 342 ? -7.262 -9.359 -0.308 1 95.94 342 GLU B N 1
ATOM 5681 C CA . GLU B 1 342 ? -8.461 -9.086 -1.104 1 95.94 342 GLU B CA 1
ATOM 5682 C C . GLU B 1 342 ? -9.57 -10.078 -0.774 1 95.94 342 GLU B C 1
ATOM 5684 O O . GLU B 1 342 ? -9.5 -11.25 -1.146 1 95.94 342 GLU B O 1
ATOM 5689 N N . PRO B 1 343 ? -10.609 -9.617 -0.195 1 95.31 343 PRO B N 1
ATOM 5690 C CA . PRO B 1 343 ? -11.5 -10.547 0.511 1 95.31 343 PRO B CA 1
ATOM 5691 C C . PRO B 1 343 ? -12.469 -11.266 -0.427 1 95.31 343 PRO B C 1
ATOM 5693 O O . PRO B 1 343 ? -13.102 -12.25 -0.031 1 95.31 343 PRO B O 1
ATOM 5696 N N . CYS B 1 344 ? -12.641 -10.898 -1.693 1 91.88 344 CYS B N 1
ATOM 5697 C CA . CYS B 1 344 ? -13.711 -11.414 -2.535 1 91.88 344 CYS B CA 1
ATOM 5698 C C . CYS B 1 344 ? -13.227 -12.578 -3.393 1 91.88 344 CYS B C 1
ATOM 5700 O O . CYS B 1 344 ? -14.023 -13.203 -4.098 1 91.88 344 CYS B O 1
ATOM 5702 N N . LYS B 1 345 ? -11.914 -12.922 -3.311 1 91 345 LYS B N 1
ATOM 5703 C CA . LYS B 1 345 ? -11.336 -13.984 -4.125 1 91 345 LYS B CA 1
ATOM 5704 C C . LYS B 1 345 ? -10.883 -15.156 -3.256 1 91 345 LYS B C 1
ATOM 5706 O O . LYS B 1 345 ? -10.578 -14.977 -2.074 1 91 345 LYS B O 1
ATOM 5711 N N . VAL B 1 346 ? -10.758 -16.281 -3.904 1 89 346 VAL B N 1
ATOM 5712 C CA . VAL B 1 346 ? -10.422 -17.5 -3.168 1 89 346 VAL B CA 1
ATOM 5713 C C . VAL B 1 346 ? -8.906 -17.672 -3.115 1 89 346 VAL B C 1
ATOM 5715 O O . VAL B 1 346 ? -8.367 -18.172 -2.127 1 89 346 VAL B O 1
ATOM 5718 N N . PHE B 1 347 ? -8.234 -17.328 -4.188 1 86.56 347 PHE B N 1
ATOM 5719 C CA . PHE B 1 347 ? -6.785 -17.469 -4.246 1 86.56 347 PHE B CA 1
ATOM 5720 C C . PHE B 1 347 ? -6.168 -16.328 -5.047 1 86.56 347 PHE B C 1
ATOM 5722 O O . PHE B 1 347 ? -6.887 -15.492 -5.609 1 86.56 347 PHE B O 1
ATOM 5729 N N . GLN B 1 348 ? -4.836 -16.219 -5.004 1 89.56 348 GLN B N 1
ATOM 5730 C CA . GLN B 1 348 ? -4.145 -15.125 -5.672 1 89.56 348 GLN B CA 1
ATOM 5731 C C . GLN B 1 348 ? -4.672 -13.773 -5.199 1 89.56 348 GLN B C 1
ATOM 5733 O O . GLN B 1 348 ? -4.895 -12.867 -6.008 1 89.56 348 GLN B O 1
ATOM 5738 N N . ASN B 1 349 ? -4.926 -13.703 -3.842 1 94 349 ASN B N 1
ATOM 5739 C CA . ASN B 1 349 ? -5.73 -12.602 -3.33 1 94 349 ASN B CA 1
ATOM 5740 C C . ASN B 1 349 ? -5.047 -11.914 -2.15 1 94 349 ASN B C 1
ATOM 5742 O O . ASN B 1 349 ? -5.715 -11.297 -1.313 1 94 349 ASN B O 1
ATOM 5746 N N . SER B 1 350 ? -3.736 -12.141 -2.08 1 96.44 350 SER B N 1
ATOM 5747 C CA . SER B 1 350 ? -3.104 -11.562 -0.898 1 96.44 350 SER B CA 1
ATOM 5748 C C . SER B 1 350 ? -1.625 -11.281 -1.143 1 96.44 350 SER B C 1
ATOM 5750 O O . SER B 1 350 ? -1.053 -11.75 -2.127 1 96.44 350 SER B O 1
ATOM 5752 N N . CYS B 1 351 ? -1.121 -10.453 -0.293 1 97.19 351 CYS B N 1
ATOM 5753 C CA . CYS B 1 351 ? 0.325 -10.273 -0.236 1 97.19 351 CYS B CA 1
ATOM 5754 C C . CYS B 1 351 ? 0.79 -10.047 1.198 1 97.19 351 CYS B C 1
ATOM 5756 O O . CYS B 1 351 ? 0.03 -9.547 2.031 1 97.19 351 CYS B O 1
ATOM 5758 N N . SER B 1 352 ? 1.983 -10.492 1.474 1 97.44 352 SER B N 1
ATOM 5759 C CA . SER B 1 352 ? 2.672 -10.219 2.73 1 97.44 352 SER B CA 1
ATOM 5760 C C . SER B 1 352 ? 3.936 -9.398 2.502 1 97.44 352 SER B C 1
ATOM 5762 O O . SER B 1 352 ? 4.719 -9.688 1.598 1 97.44 352 SER B O 1
ATOM 5764 N N . ILE B 1 353 ? 4.082 -8.359 3.279 1 98.69 353 ILE B N 1
ATOM 5765 C CA . ILE B 1 353 ? 5.219 -7.457 3.164 1 98.69 353 ILE B CA 1
ATOM 5766 C C . ILE B 1 353 ? 6.148 -7.637 4.363 1 98.69 353 ILE B C 1
ATOM 5768 O O . ILE B 1 353 ? 5.699 -7.602 5.512 1 98.69 353 ILE B O 1
ATOM 5772 N N . PHE B 1 354 ? 7.383 -7.855 4.09 1 97.62 354 PHE B N 1
ATOM 5773 C CA . PHE B 1 354 ? 8.438 -7.949 5.09 1 97.62 354 PHE B CA 1
ATOM 5774 C C . PHE B 1 354 ? 9.422 -6.801 4.949 1 97.62 354 PHE B C 1
ATOM 5776 O O . PHE B 1 354 ? 9.922 -6.535 3.855 1 97.62 354 PHE B O 1
ATOM 5783 N N . GLN B 1 355 ? 9.656 -6.121 6.012 1 97.44 355 GLN B N 1
ATOM 5784 C CA . GLN B 1 355 ? 10.617 -5.023 6.016 1 97.44 355 GLN B CA 1
ATOM 5785 C C . GLN B 1 355 ? 11.797 -5.32 6.938 1 97.44 355 GLN B C 1
ATOM 5787 O O . GLN B 1 355 ? 11.609 -5.551 8.133 1 97.44 355 GLN B O 1
ATOM 5792 N N . LYS B 1 356 ? 12.898 -5.281 6.336 1 95.19 356 LYS B N 1
ATOM 5793 C CA . LYS B 1 356 ? 14.117 -5.504 7.109 1 95.19 356 LYS B CA 1
ATOM 5794 C C . LYS B 1 356 ? 14.406 -4.32 8.031 1 95.19 356 LYS B C 1
ATOM 5796 O O . LYS B 1 356 ? 14.266 -3.164 7.629 1 95.19 356 LYS B O 1
ATOM 5801 N N . ARG B 1 357 ? 14.789 -4.594 9.312 1 93 357 ARG B N 1
ATOM 5802 C CA . ARG B 1 357 ? 15.047 -3.547 10.297 1 93 357 ARG B CA 1
ATOM 5803 C C . ARG B 1 357 ? 16.469 -3.639 10.828 1 93 357 ARG B C 1
ATOM 5805 O O . ARG B 1 357 ? 16.781 -3.104 11.891 1 93 357 ARG B O 1
ATOM 5812 N N . GLY B 1 358 ? 17.312 -4.207 10.234 1 79.75 358 GLY B N 1
ATOM 5813 C CA . GLY B 1 358 ? 18.688 -4.324 10.695 1 79.75 358 GLY B CA 1
ATOM 5814 C C . GLY B 1 358 ? 19.516 -5.266 9.844 1 79.75 358 GLY B C 1
ATOM 5815 O O . GLY B 1 358 ? 18.984 -5.98 8.992 1 79.75 358 GLY B O 1
ATOM 5816 N N . GLY B 1 359 ? 20.938 -5.098 9.867 1 62.28 359 GLY B N 1
ATOM 5817 C CA . GLY B 1 359 ? 21.875 -5.805 9 1 62.28 359 GLY B CA 1
ATOM 5818 C C . GLY B 1 359 ? 22.234 -7.184 9.516 1 62.28 359 GLY B C 1
ATOM 5819 O O . GLY B 1 359 ? 21.812 -7.57 10.609 1 62.28 359 GLY B O 1
ATOM 5820 N N . ALA B 1 360 ? 22.797 -8.016 8.586 1 52.34 360 ALA B N 1
ATOM 5821 C CA . ALA B 1 360 ? 23.266 -9.375 8.875 1 52.34 360 ALA B CA 1
ATOM 5822 C C . ALA B 1 360 ? 24.25 -9.383 10.039 1 52.34 360 ALA B C 1
ATOM 5824 O O . ALA B 1 360 ? 24.359 -10.367 10.773 1 52.34 360 ALA B O 1
ATOM 5825 N N . HIS B 1 361 ? 25.031 -8.359 10.086 1 50.5 361 HIS B N 1
ATOM 5826 C CA . HIS B 1 361 ? 26.109 -8.414 11.078 1 50.5 361 HIS B CA 1
ATOM 5827 C C . HIS B 1 361 ? 25.625 -7.867 12.422 1 50.5 361 HIS B C 1
ATOM 5829 O O . HIS B 1 361 ? 26.453 -7.535 13.289 1 50.5 361 HIS B O 1
ATOM 5835 N N . GLY B 1 362 ? 24.344 -7.656 12.578 1 58.59 362 GLY B N 1
ATOM 5836 C CA . GLY B 1 362 ? 23.875 -7.184 13.867 1 58.59 362 GLY B CA 1
ATOM 5837 C C . GLY B 1 362 ? 23.406 -5.742 13.844 1 58.59 362 GLY B C 1
ATOM 5838 O O . GLY B 1 362 ? 23.406 -5.098 12.797 1 58.59 362 GLY B O 1
ATOM 5839 N N . GLY B 1 363 ? 22.531 -5.289 14.648 1 67.31 363 GLY B N 1
ATOM 5840 C CA . GLY B 1 363 ? 22.062 -3.928 14.875 1 67.31 363 GLY B CA 1
ATOM 5841 C C . GLY B 1 363 ? 20.641 -3.695 14.43 1 67.31 363 GLY B C 1
ATOM 5842 O O . GLY B 1 363 ? 20.031 -4.562 13.789 1 67.31 363 GLY B O 1
ATOM 5843 N N . GLU B 1 364 ? 20.047 -2.641 14.875 1 80.56 364 GLU B N 1
ATOM 5844 C CA . GLU B 1 364 ? 18.688 -2.195 14.547 1 80.56 364 GLU B CA 1
ATOM 5845 C C . GLU B 1 364 ? 18.719 -0.926 13.703 1 80.56 364 GLU B C 1
ATOM 5847 O O . GLU B 1 364 ? 19.625 -0.101 13.836 1 80.56 364 GLU B O 1
ATOM 5852 N N . TRP B 1 365 ? 18.016 -0.996 12.602 1 87.56 365 TRP B N 1
ATOM 5853 C CA . TRP B 1 365 ? 17.859 0.172 11.742 1 87.56 365 TRP B CA 1
ATOM 5854 C C . TRP B 1 365 ? 16.5 0.833 11.961 1 87.56 365 TRP B C 1
ATOM 5856 O O . TRP B 1 365 ? 15.508 0.15 12.195 1 87.56 365 TRP B O 1
ATOM 5866 N N . THR B 1 366 ? 16.594 2.156 11.961 1 89.5 366 THR B N 1
ATOM 5867 C CA . THR B 1 366 ? 15.352 2.914 11.961 1 89.5 366 THR B CA 1
ATOM 5868 C C . THR B 1 366 ? 15.461 4.145 11.07 1 89.5 366 THR B C 1
ATOM 5870 O O . THR B 1 366 ? 16.562 4.566 10.719 1 89.5 366 THR B O 1
ATOM 5873 N N . GLU B 1 367 ? 14.398 4.645 10.633 1 93.06 367 GLU B N 1
ATOM 5874 C CA . GLU B 1 367 ? 14.352 5.852 9.812 1 93.06 367 GLU B CA 1
ATOM 5875 C C . GLU B 1 367 ? 14.883 7.059 10.578 1 93.06 367 GLU B C 1
ATOM 5877 O O . GLU B 1 367 ? 14.734 7.141 11.797 1 93.06 367 GLU B O 1
ATOM 5882 N N . ARG B 1 368 ? 15.367 7.969 9.852 1 90.19 368 ARG B N 1
ATOM 5883 C CA . ARG B 1 368 ? 15.906 9.18 10.469 1 90.19 368 ARG B CA 1
ATOM 5884 C C . ARG B 1 368 ? 14.781 10.141 10.859 1 90.19 368 ARG B C 1
ATOM 5886 O O . ARG B 1 368 ? 13.734 10.172 10.203 1 90.19 368 ARG B O 1
ATOM 5893 N N . VAL B 1 369 ? 15.07 10.859 11.891 1 91.62 369 VAL B N 1
ATOM 5894 C CA . VAL B 1 369 ? 14.234 11.992 12.273 1 91.62 369 VAL B CA 1
ATOM 5895 C C . VAL B 1 369 ? 14.805 13.281 11.688 1 91.62 369 VAL B C 1
ATOM 5897 O O . VAL B 1 369 ? 15.992 13.562 11.836 1 91.62 369 VAL B O 1
ATOM 5900 N N . LEU B 1 370 ? 13.93 14.086 11 1 89 370 LEU B N 1
ATOM 5901 C CA . LEU B 1 370 ? 14.43 15.227 10.242 1 89 370 LEU B CA 1
ATOM 5902 C C . LEU B 1 370 ? 13.891 16.531 10.805 1 89 370 LEU B C 1
ATOM 5904 O O . LEU B 1 370 ? 14.516 17.578 10.656 1 89 370 LEU B O 1
ATOM 5908 N N . THR B 1 371 ? 12.688 16.391 11.398 1 85.69 371 THR B N 1
ATOM 5909 C CA . THR B 1 371 ? 12.023 17.578 11.914 1 85.69 371 THR B CA 1
ATOM 5910 C C . THR B 1 371 ? 11.453 17.328 13.312 1 85.69 371 THR B C 1
ATOM 5912 O O . THR B 1 371 ? 11.461 16.188 13.789 1 85.69 371 THR B O 1
ATOM 5915 N N . LYS B 1 372 ? 11.094 18.312 13.828 1 76.12 372 LYS B N 1
ATOM 5916 C CA . LYS B 1 372 ? 10.406 18.156 15.109 1 76.12 372 LYS B CA 1
ATOM 5917 C C . LYS B 1 372 ? 8.906 17.953 14.906 1 76.12 372 LYS B C 1
ATOM 5919 O O . LYS B 1 372 ? 8.297 17.125 15.578 1 76.12 372 LYS B O 1
ATOM 5924 N N . TYR B 1 373 ? 8.344 18.734 13.93 1 71.06 373 TYR B N 1
ATOM 5925 C CA . TYR B 1 373 ? 6.91 18.703 13.672 1 71.06 373 TYR B CA 1
ATOM 5926 C C . TYR B 1 373 ? 6.609 18.062 12.328 1 71.06 373 TYR B C 1
ATOM 5928 O O . TYR B 1 373 ? 7.461 18.031 11.438 1 71.06 373 TYR B O 1
ATOM 5936 N N . PRO B 1 374 ? 5.371 17.516 12.141 1 68.19 374 PRO B N 1
ATOM 5937 C CA . PRO B 1 374 ? 5.008 16.922 10.852 1 68.19 374 PRO B CA 1
ATOM 5938 C C . PRO B 1 374 ? 4.895 17.953 9.734 1 68.19 374 PRO B C 1
ATOM 5940 O O . PRO B 1 374 ? 4.613 19.125 10 1 68.19 374 PRO B O 1
#

Sequence (748 aa):
MCDDVSTLDTALTKACESIGCPWYVDMIVECASSEKLPLARDLLLDSVDDDWTTRAKKLLVDECGVSPRDAEALVDEVLSRASDERRARYGSGDGSTKGEKEKTIHGDARDYIRGARGIYDEKFLELVEPLYDLHMGVENMGPLLYALCRFVKPRRILEVGAGYTSMFLLQALVDNEDEIERYHTMIERDAARLGDVPWAVNDYDYSARDARLHIVDNCAHEHTTAHKVTDIAETLGYRHFLHVHITDAFDKELPSTLAVSETQYFDLLWIDLGAANRIEGFFEDWWHRVDAEGGLVIVHSTLTNSLSRVWLERMRRLASNGGRDDDGSTPFGPFVTISFLEPCKVFQNSCSIFQKRGGAHGGEWTERVLTKYPMCDDVSTLDTALTKACESIGCPWYVDMIVECASSEKLPLARDLLLDSVDDDWTTRAKKLLVDECGVSPRDAEALVDEVLSRASDERRARYGSGDGSTKGEKEKTIHGDARDYIRGARGIYDEKFLELVEPLYDLHMGVENMGPLLYALCRFVKPRRILEVGAGYTSMFLLQALVDNEDEIERYHTMIERDAARLGDVPWAVNDYDYSARDARLHIVDNCAHEHTTAHKVTDIAETLGYRHFLHVHITDAFDKELPSTLAVSETQYFDLLWIDLGAANRIEGFFEDWWHRVDAEGGLVIVHSTLTNSLSRVWLERMRRLASNGGRDDDGSTPFGPFVTISFLEPCKVFQNSCSIFQKRGGAHGGEWTERVLTKYP

InterPro domains:
  IPR029063 S-adenosyl-L-methionine-dependent methyltransferase superfamily [G3DSA:3.40.50.150] (132-320)
  IPR029063 S-adenosyl-L-methionine-dependent methyltransferase superfamily [SSF53335] (103-311)

Radius of gyration: 28.54 Å; Cα contacts (8 Å, |Δi|>4): 1185; chains: 2; bounding box: 53×104×72 Å